Protein AF-A0A1Q6JWD9-F1 (afdb_monomer_lite)

Structure (mmCIF, N/CA/C/O backbone):
data_AF-A0A1Q6JWD9-F1
#
_entry.id   AF-A0A1Q6JWD9-F1
#
loop_
_atom_site.group_PDB
_atom_site.id
_atom_site.type_symbol
_atom_site.label_atom_id
_atom_site.label_alt_id
_atom_site.label_comp_id
_atom_site.label_asym_id
_atom_site.label_entity_id
_atom_site.label_seq_id
_atom_site.pdbx_PDB_ins_code
_atom_site.Cartn_x
_atom_site.Cartn_y
_atom_site.Cartn_z
_atom_site.occupancy
_atom_site.B_iso_or_equiv
_atom_site.auth_seq_id
_atom_site.auth_comp_id
_atom_site.auth_asym_id
_atom_site.auth_atom_id
_atom_site.pdbx_PDB_model_num
ATOM 1 N N . MET A 1 1 ? -9.282 -10.241 34.237 1.00 56.44 1 MET A N 1
ATOM 2 C CA . MET A 1 1 ? -9.839 -10.318 32.858 1.00 56.44 1 MET A CA 1
ATOM 3 C C . MET A 1 1 ? -11.362 -10.369 32.867 1.00 56.44 1 MET A C 1
ATOM 5 O O . MET A 1 1 ? -11.950 -9.403 32.408 1.00 56.44 1 MET A O 1
ATOM 9 N N . TYR A 1 2 ? -12.010 -11.416 33.407 1.00 66.12 2 TYR A N 1
ATOM 10 C CA . TYR A 1 2 ? -13.484 -11.464 33.446 1.00 66.12 2 TYR A CA 1
ATOM 11 C C . TYR A 1 2 ? -14.085 -10.280 34.219 1.00 66.12 2 TYR A C 1
ATOM 13 O O . TYR A 1 2 ? -14.827 -9.497 33.640 1.00 66.12 2 TYR A O 1
ATOM 21 N N . ARG A 1 3 ? -13.692 -10.087 35.486 1.00 72.94 3 ARG A N 1
ATOM 22 C CA . ARG A 1 3 ? -14.180 -8.984 36.333 1.00 72.94 3 ARG A CA 1
ATOM 23 C C . ARG A 1 3 ? -13.951 -7.601 35.716 1.00 72.94 3 ARG A C 1
ATOM 25 O O . ARG A 1 3 ? -14.858 -6.783 35.702 1.00 72.94 3 ARG A O 1
ATOM 32 N N . ASP A 1 4 ? -12.751 -7.358 35.196 1.00 67.69 4 ASP A N 1
ATOM 33 C CA . ASP A 1 4 ? -12.317 -6.002 34.825 1.00 67.69 4 ASP A CA 1
ATOM 34 C C . ASP A 1 4 ? -12.768 -5.567 33.423 1.00 67.69 4 ASP A C 1
ATOM 36 O O . ASP A 1 4 ? -12.857 -4.371 33.163 1.00 67.69 4 ASP A O 1
ATOM 40 N N . TYR A 1 5 ? -13.043 -6.516 32.518 1.00 70.12 5 TYR A N 1
ATOM 41 C CA . TYR A 1 5 ? -13.318 -6.210 31.105 1.00 70.12 5 TYR A CA 1
ATOM 42 C C . TYR A 1 5 ? -14.590 -6.859 30.550 1.00 70.12 5 TYR A C 1
ATOM 44 O O . TYR A 1 5 ? -15.165 -6.333 29.602 1.00 70.12 5 TYR A O 1
ATOM 52 N N . VAL A 1 6 ? -15.035 -7.993 31.103 1.00 83.31 6 VAL A N 1
ATOM 53 C CA . VAL A 1 6 ? -16.164 -8.769 30.552 1.00 83.31 6 VAL A CA 1
ATOM 54 C C . VAL A 1 6 ? -17.424 -8.617 31.398 1.00 83.31 6 VAL A C 1
ATOM 56 O O . VAL A 1 6 ? -18.511 -8.501 30.842 1.00 83.31 6 VAL A O 1
ATOM 59 N N . SER A 1 7 ? -17.295 -8.567 32.726 1.00 87.50 7 SER A N 1
ATOM 60 C CA . SER A 1 7 ? -18.433 -8.508 33.649 1.00 87.50 7 SER A CA 1
ATOM 61 C C . SER A 1 7 ? -19.350 -7.335 33.322 1.00 87.50 7 SER A C 1
ATOM 63 O O . SER A 1 7 ? -20.530 -7.553 33.085 1.00 87.50 7 SER A O 1
ATOM 65 N N . ASN A 1 8 ? -18.820 -6.120 33.168 1.00 87.38 8 ASN A N 1
ATOM 66 C CA . ASN A 1 8 ? -19.654 -4.968 32.819 1.00 87.38 8 ASN A CA 1
ATOM 67 C C . ASN A 1 8 ? -20.392 -5.120 31.475 1.00 87.38 8 ASN A C 1
ATOM 69 O O . ASN A 1 8 ? -21.474 -4.559 31.314 1.00 87.38 8 ASN A O 1
ATOM 73 N N . ILE A 1 9 ? -19.840 -5.865 30.509 1.00 89.19 9 ILE A N 1
ATOM 74 C CA . ILE A 1 9 ? -20.516 -6.140 29.230 1.00 89.19 9 ILE A CA 1
ATOM 75 C C . ILE A 1 9 ? -21.736 -7.036 29.474 1.00 89.19 9 ILE A C 1
ATOM 77 O O . ILE A 1 9 ? -22.821 -6.736 28.976 1.00 89.19 9 ILE A O 1
ATOM 81 N N . VAL A 1 10 ? -21.570 -8.092 30.277 1.00 89.81 10 VAL A N 1
ATOM 82 C CA . VAL A 1 10 ? -22.663 -8.989 30.689 1.00 89.81 10 VAL A CA 1
ATOM 83 C C . VAL A 1 10 ? -23.729 -8.208 31.458 1.00 89.81 10 VAL A C 1
ATOM 85 O O . VAL A 1 10 ? -24.905 -8.252 31.095 1.00 89.81 10 VAL A O 1
ATOM 88 N N . GLU A 1 11 ? -23.317 -7.407 32.442 1.00 90.81 11 GLU A N 1
ATOM 89 C CA . GLU A 1 11 ? -24.242 -6.612 33.250 1.00 90.81 11 GLU A CA 1
ATOM 90 C C . GLU A 1 11 ? -24.971 -5.529 32.435 1.00 90.81 11 GLU A C 1
ATOM 92 O O . GLU A 1 11 ? -26.149 -5.259 32.667 1.00 90.81 11 GLU A O 1
ATOM 97 N N . THR A 1 12 ? -24.316 -4.938 31.427 1.00 89.50 12 THR A N 1
ATOM 98 C CA . THR A 1 12 ? -24.984 -4.030 30.476 1.00 89.50 12 THR A CA 1
ATOM 99 C C . THR A 1 12 ? -26.084 -4.766 29.709 1.00 89.50 12 THR A C 1
ATOM 101 O O . THR A 1 12 ? -27.158 -4.209 29.487 1.00 89.50 12 THR A O 1
ATOM 104 N N . GLY A 1 13 ? -25.850 -6.027 29.328 1.00 90.12 13 GLY A N 1
ATOM 105 C CA . GLY A 1 13 ? -26.860 -6.883 28.701 1.00 90.12 13 GLY A CA 1
ATOM 106 C C . GLY A 1 13 ? -28.084 -7.095 29.593 1.00 90.12 13 GLY A C 1
ATOM 107 O O . GLY A 1 13 ? -29.215 -6.941 29.133 1.00 90.12 13 GLY A O 1
ATOM 108 N N . PHE A 1 14 ? -27.867 -7.356 30.881 1.00 92.69 14 PHE A N 1
ATOM 109 C CA . PHE A 1 14 ? -28.951 -7.479 31.853 1.00 92.69 14 PHE A CA 1
ATOM 110 C C . PHE A 1 14 ? -29.729 -6.164 32.036 1.00 92.69 14 PHE A C 1
ATOM 112 O O . PHE A 1 14 ? -30.956 -6.151 31.925 1.00 92.69 14 PHE A O 1
ATOM 119 N N . ILE A 1 15 ? -29.030 -5.035 32.213 1.00 92.12 15 ILE A N 1
ATOM 120 C CA . ILE A 1 15 ? -29.648 -3.699 32.281 1.00 92.12 15 ILE A CA 1
ATOM 121 C C . ILE A 1 15 ? -30.489 -3.418 31.027 1.00 92.12 15 ILE A C 1
ATOM 123 O O . ILE A 1 15 ? -31.605 -2.910 31.138 1.00 92.12 15 ILE A O 1
ATOM 127 N N . ASN A 1 16 ? -30.003 -3.790 29.840 1.00 90.56 16 ASN A N 1
ATOM 128 C CA . ASN A 1 16 ? -30.754 -3.647 28.592 1.00 90.56 16 ASN A CA 1
ATOM 129 C C . ASN A 1 16 ? -32.058 -4.449 28.595 1.00 90.56 16 ASN A C 1
ATOM 131 O O . ASN A 1 16 ? -33.067 -3.948 28.098 1.00 90.56 16 ASN A O 1
ATOM 135 N N . GLY A 1 17 ? -32.065 -5.652 29.169 1.00 93.06 17 GLY A N 1
ATOM 136 C CA . GLY A 1 17 ? -33.294 -6.431 29.310 1.00 93.06 17 GLY A CA 1
ATOM 137 C C . GLY A 1 17 ? -34.288 -5.790 30.284 1.00 93.06 17 GLY A C 1
ATOM 138 O O . GLY A 1 17 ? -35.480 -5.731 29.984 1.00 93.06 17 GLY A O 1
ATOM 139 N N . ILE A 1 18 ? -33.818 -5.167 31.378 1.00 93.94 18 ILE A N 1
ATOM 140 C CA . ILE A 1 18 ? -34.684 -4.348 32.255 1.00 93.94 18 ILE A CA 1
ATOM 141 C C . ILE A 1 18 ? -35.320 -3.205 31.454 1.00 93.94 18 ILE A C 1
ATOM 143 O O . ILE A 1 18 ? -36.524 -2.968 31.556 1.00 93.94 18 ILE A O 1
ATOM 147 N N . MET A 1 19 ? -34.539 -2.517 30.616 1.00 92.44 19 MET A N 1
ATOM 148 C CA . MET A 1 19 ? -35.034 -1.423 29.769 1.00 92.44 19 MET A CA 1
ATOM 149 C C . MET A 1 19 ? -36.070 -1.865 28.727 1.00 92.44 19 MET A C 1
ATOM 151 O O . MET A 1 19 ? -36.841 -1.031 28.252 1.00 92.44 19 MET A O 1
ATOM 155 N N . LYS A 1 20 ? -36.094 -3.153 28.375 1.00 93.19 20 LYS A N 1
ATOM 156 C CA . LYS A 1 20 ? -37.021 -3.762 27.412 1.00 93.19 20 LYS A CA 1
ATOM 157 C C . LYS A 1 20 ? -38.196 -4.494 28.069 1.00 93.19 20 LYS A C 1
ATOM 159 O O . LYS A 1 20 ? -38.983 -5.109 27.357 1.00 93.19 20 LYS A O 1
ATOM 164 N N . ASN A 1 21 ? -38.338 -4.401 29.394 1.00 93.00 21 ASN A N 1
ATOM 165 C CA . ASN A 1 21 ? -39.334 -5.144 30.176 1.00 93.00 21 ASN A CA 1
ATOM 166 C C . ASN A 1 21 ? -39.217 -6.674 30.018 1.00 93.00 21 ASN A C 1
ATOM 168 O O . ASN A 1 21 ? -40.219 -7.382 30.065 1.00 93.00 21 ASN A O 1
ATOM 172 N N . GLU A 1 22 ? -38.002 -7.195 29.825 1.00 96.12 22 GLU A N 1
ATOM 173 C CA . GLU A 1 22 ? -37.754 -8.642 29.701 1.00 96.12 22 GLU A CA 1
ATOM 174 C C . GLU A 1 22 ? -37.797 -9.369 31.057 1.00 96.12 22 GLU A C 1
ATOM 176 O O . GLU A 1 22 ? -37.883 -10.595 31.095 1.00 96.12 22 GLU A O 1
ATOM 181 N N . TYR A 1 23 ? -37.758 -8.624 32.168 1.00 95.38 23 TYR A N 1
ATOM 182 C CA . TYR A 1 23 ? -37.691 -9.164 33.524 1.00 95.38 23 TYR A CA 1
ATOM 183 C C . TYR A 1 23 ? -38.770 -8.576 34.434 1.00 95.38 23 TYR A C 1
ATOM 185 O O . TYR A 1 23 ? -39.055 -7.380 34.388 1.00 95.38 23 TYR A O 1
ATOM 193 N N . SER A 1 24 ? -39.313 -9.416 35.313 1.00 94.62 24 SER A N 1
ATOM 194 C CA . SER A 1 24 ? -40.106 -9.017 36.483 1.00 94.62 24 SER A CA 1
ATOM 195 C C . SER A 1 24 ? -39.221 -8.503 37.627 1.00 94.62 24 SER A C 1
ATOM 197 O O . SER A 1 24 ? -38.009 -8.723 37.639 1.00 94.62 24 SER A O 1
ATOM 199 N N . ILE A 1 25 ? -39.819 -7.841 38.624 1.00 93.56 25 ILE A N 1
ATOM 200 C CA . ILE A 1 25 ? -39.098 -7.351 39.813 1.00 93.56 25 ILE A CA 1
ATOM 201 C C . ILE A 1 25 ? -38.441 -8.510 40.572 1.00 93.56 25 ILE A C 1
ATOM 203 O O . ILE A 1 25 ? -37.308 -8.379 41.037 1.00 93.56 25 ILE A O 1
ATOM 207 N N . GLU A 1 26 ? -39.122 -9.651 40.663 1.00 93.44 26 GLU A N 1
ATOM 208 C CA . GLU A 1 26 ? -38.625 -10.863 41.307 1.00 93.44 26 GLU A CA 1
ATOM 209 C C . GLU A 1 26 ? -37.390 -11.405 40.581 1.00 93.44 26 GLU A C 1
ATOM 211 O O . GLU A 1 26 ? -36.368 -11.647 41.221 1.00 93.44 26 GLU A O 1
ATOM 216 N N . GLN A 1 27 ? -37.442 -11.496 39.247 1.00 95.56 27 GLN A N 1
ATOM 217 C CA . GLN A 1 27 ? -36.299 -11.920 38.430 1.00 95.56 27 GLN A CA 1
ATOM 218 C C . GLN A 1 27 ? -35.124 -10.942 38.537 1.00 95.56 27 GLN A C 1
ATOM 220 O O . GLN A 1 27 ? -33.970 -11.364 38.575 1.00 95.56 27 GLN A O 1
ATOM 225 N N . ILE A 1 28 ? -35.400 -9.634 38.617 1.00 94.94 28 ILE A N 1
ATOM 226 C CA . ILE A 1 28 ? -34.349 -8.629 38.805 1.00 94.94 28 ILE A CA 1
ATOM 227 C C . ILE A 1 28 ? -33.669 -8.809 40.161 1.00 94.94 28 ILE A C 1
ATOM 229 O O . ILE A 1 28 ? -32.443 -8.739 40.253 1.00 94.94 28 ILE A O 1
ATOM 233 N N . LYS A 1 29 ? -34.458 -9.042 41.214 1.00 94.38 29 LYS A N 1
ATOM 234 C CA . LYS A 1 29 ? -33.947 -9.264 42.565 1.00 94.38 29 LYS A CA 1
ATOM 235 C C . LYS A 1 29 ? -33.063 -10.511 42.628 1.00 94.38 29 LYS A C 1
ATOM 237 O O . LYS A 1 29 ? -31.938 -10.416 43.107 1.00 94.38 29 LYS A O 1
ATOM 242 N N . GLU A 1 30 ? -33.551 -11.632 42.101 1.00 94.25 30 GLU A N 1
ATOM 243 C CA . GLU A 1 30 ? -32.814 -12.900 42.058 1.00 94.25 30 GLU A CA 1
ATOM 244 C C . GLU A 1 30 ? -31.492 -12.754 41.294 1.00 94.25 30 GLU A C 1
ATOM 246 O O . GLU A 1 30 ? -30.437 -13.165 41.776 1.00 94.25 30 GLU A O 1
ATOM 251 N N . TYR A 1 31 ? -31.519 -12.094 40.131 1.00 94.69 31 TYR A N 1
ATOM 252 C CA . TYR A 1 31 ? -30.305 -11.842 39.362 1.00 94.69 31 TYR A CA 1
ATOM 253 C C . TYR A 1 31 ? -29.298 -10.993 40.151 1.00 94.69 31 TYR A C 1
ATOM 255 O O . TYR A 1 31 ? -28.116 -11.326 40.185 1.00 94.69 31 TYR A O 1
ATOM 263 N N . ILE A 1 32 ? -29.743 -9.915 40.811 1.00 93.25 32 ILE A N 1
ATOM 264 C CA . ILE A 1 32 ? -28.866 -9.044 41.611 1.00 93.25 32 ILE A CA 1
ATOM 265 C C . ILE A 1 32 ? -28.224 -9.803 42.781 1.00 93.25 32 ILE A C 1
ATOM 267 O O . ILE A 1 32 ? -27.042 -9.588 43.057 1.00 93.25 32 ILE A O 1
ATOM 271 N N . GLU A 1 33 ? -28.973 -10.664 43.473 1.00 90.88 33 GLU A N 1
ATOM 272 C CA . GLU A 1 33 ? -28.445 -11.488 44.569 1.00 90.88 33 GLU A CA 1
ATOM 273 C C . GLU A 1 33 ? -27.341 -12.427 44.056 1.00 90.88 33 GLU A C 1
ATOM 275 O O . GLU A 1 33 ? -26.215 -12.376 44.554 1.00 90.88 33 GLU A O 1
ATOM 280 N N . ASN A 1 34 ? -27.604 -13.155 42.966 1.00 90.12 34 ASN A N 1
ATOM 281 C CA . ASN A 1 34 ? -26.624 -14.040 42.325 1.00 90.12 34 ASN A CA 1
ATOM 282 C C . ASN A 1 34 ? -25.399 -13.277 41.776 1.00 90.12 34 ASN A C 1
ATOM 284 O O . ASN A 1 34 ? -24.258 -13.743 41.852 1.00 90.12 34 ASN A O 1
ATOM 288 N N . ALA A 1 35 ? -25.608 -12.079 41.227 1.00 87.19 35 ALA A N 1
ATOM 289 C CA . ALA A 1 35 ? -24.538 -11.258 40.669 1.00 87.19 35 ALA A CA 1
ATOM 290 C C . ALA A 1 35 ? -23.581 -10.729 41.748 1.00 87.19 35 ALA A C 1
ATOM 292 O O . ALA A 1 35 ? -22.401 -10.544 41.466 1.00 87.19 35 ALA A O 1
ATOM 293 N N . LYS A 1 36 ? -24.045 -10.517 42.987 1.00 81.38 36 LYS A N 1
ATOM 294 C CA . LYS A 1 36 ? -23.181 -10.114 44.113 1.00 81.38 36 LYS A CA 1
ATOM 295 C C . LYS A 1 36 ? -22.320 -11.252 44.651 1.00 81.38 36 LYS A C 1
ATOM 297 O O . LYS A 1 36 ? -21.246 -10.992 45.187 1.00 81.38 36 LYS A O 1
ATOM 302 N N . GLU A 1 37 ? -22.784 -12.491 44.526 1.00 81.88 37 GLU A N 1
ATOM 303 C CA . GLU A 1 37 ? -21.953 -13.676 44.781 1.00 81.88 37 GLU A CA 1
ATOM 304 C C . GLU A 1 37 ? -20.920 -13.885 43.662 1.00 81.88 37 GLU A C 1
ATOM 306 O O . GLU A 1 37 ? -19.874 -14.509 43.855 1.00 81.88 37 GLU A O 1
ATOM 311 N N . SER A 1 38 ? -21.197 -13.308 42.493 1.00 73.19 38 SER A N 1
ATOM 312 C CA . SER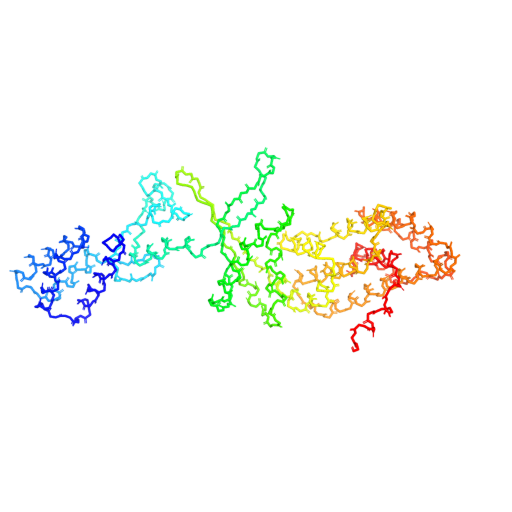 A 1 38 ? -20.315 -13.279 41.335 1.00 73.19 38 SER A CA 1
ATOM 313 C C . SER A 1 38 ? -19.311 -12.119 41.407 1.00 73.19 38 SER A C 1
ATOM 315 O O . SER A 1 38 ? -19.473 -11.133 42.120 1.00 73.19 38 SER A O 1
ATOM 317 N N . ASN A 1 39 ? -18.224 -12.219 40.640 1.00 80.19 39 ASN A N 1
ATOM 318 C CA . ASN A 1 39 ? -17.116 -11.260 40.682 1.00 80.19 39 ASN A CA 1
ATOM 319 C C . ASN A 1 39 ? -17.411 -10.019 39.801 1.00 80.19 39 ASN A C 1
ATOM 321 O O . ASN A 1 39 ? -16.799 -9.855 38.743 1.00 80.19 39 ASN A O 1
ATOM 325 N N . ILE A 1 40 ? -18.371 -9.178 40.212 1.00 88.25 40 ILE A N 1
ATOM 326 C CA . ILE A 1 40 ? -18.750 -7.924 39.529 1.00 88.25 40 ILE A CA 1
ATOM 327 C C . ILE A 1 40 ? -17.837 -6.740 39.909 1.00 88.25 40 ILE A C 1
ATOM 329 O O . ILE A 1 40 ? -16.992 -6.817 40.812 1.00 88.25 40 ILE A O 1
ATOM 333 N N . THR A 1 41 ? -17.943 -5.631 39.173 1.00 87.19 41 THR A N 1
ATOM 334 C CA . THR A 1 41 ? -17.175 -4.409 39.458 1.00 87.19 41 THR A CA 1
ATOM 335 C C . THR A 1 41 ? -17.791 -3.600 40.601 1.00 87.19 41 THR A C 1
ATOM 337 O O . THR A 1 41 ? -18.999 -3.628 40.830 1.00 87.19 41 THR A O 1
ATOM 340 N N . GLN A 1 42 ? -16.970 -2.801 41.292 1.00 87.38 42 GLN A N 1
ATOM 341 C CA . GLN A 1 42 ? -17.437 -1.922 42.379 1.00 87.38 42 GLN A CA 1
ATOM 342 C C . GLN A 1 42 ? -18.489 -0.898 41.921 1.00 87.38 42 GLN A C 1
ATOM 344 O O . GLN A 1 42 ? -19.300 -0.426 42.717 1.00 87.38 42 GLN A O 1
ATOM 349 N N . GLU A 1 43 ? -18.454 -0.498 40.649 1.00 87.31 43 GLU A N 1
ATOM 350 C CA . GLU A 1 43 ? -19.460 0.393 40.073 1.00 87.31 43 GLU A CA 1
ATOM 351 C C . GLU A 1 43 ? -20.811 -0.322 39.951 1.00 87.31 43 GLU A C 1
ATOM 353 O O . GLU A 1 43 ? -21.829 0.210 40.402 1.00 87.31 43 GLU A O 1
ATOM 358 N N . MET A 1 44 ? -20.808 -1.562 39.455 1.00 89.81 44 MET A N 1
ATOM 359 C CA . MET A 1 44 ? -22.006 -2.398 39.372 1.00 89.81 44 MET A CA 1
ATOM 360 C C . MET A 1 44 ? -22.583 -2.741 40.742 1.00 89.81 44 MET A C 1
ATOM 362 O O . MET A 1 44 ? -23.791 -2.613 40.939 1.00 89.81 44 MET A O 1
ATOM 366 N N . GLU A 1 45 ? -21.740 -3.068 41.726 1.00 90.81 45 GLU A N 1
ATOM 367 C CA . GLU A 1 45 ? -22.178 -3.304 43.109 1.00 90.81 45 GLU A CA 1
ATOM 368 C C . GLU A 1 45 ? -22.966 -2.112 43.668 1.00 90.81 45 GLU A C 1
ATOM 370 O O . GLU A 1 45 ? -23.997 -2.290 44.325 1.00 90.81 45 GLU A O 1
ATOM 375 N N . LYS A 1 46 ? -22.517 -0.881 43.385 1.00 91.75 46 LYS A N 1
ATOM 376 C CA . LYS A 1 46 ? -23.204 0.348 43.812 1.00 91.75 46 LYS A CA 1
ATOM 377 C C . LYS A 1 46 ? -24.542 0.525 43.103 1.00 91.75 46 LYS A C 1
ATOM 379 O O . LYS A 1 46 ? -25.520 0.892 43.756 1.00 91.75 46 LYS A O 1
ATOM 384 N N . ILE A 1 47 ? -24.597 0.268 41.795 1.00 93.06 47 ILE A N 1
ATOM 385 C CA . ILE A 1 47 ? -25.835 0.351 41.009 1.00 93.06 47 ILE A CA 1
ATOM 386 C C . ILE A 1 47 ? -26.858 -0.657 41.544 1.00 93.06 47 ILE A C 1
ATOM 388 O O . ILE A 1 47 ? -27.979 -0.269 41.872 1.00 93.06 47 ILE A O 1
ATOM 392 N N . TYR A 1 48 ? -26.461 -1.917 41.710 1.00 94.31 48 TYR A N 1
ATOM 393 C CA . TYR A 1 48 ? -27.327 -2.991 42.195 1.00 94.31 48 TYR A CA 1
ATOM 394 C C . TYR A 1 48 ? -27.779 -2.788 43.636 1.00 94.31 48 TYR A C 1
ATOM 396 O O . TYR A 1 48 ? -28.970 -2.899 43.921 1.00 94.31 48 TYR A O 1
ATOM 404 N N . SER A 1 49 ? -26.877 -2.378 44.529 1.00 93.50 49 SER A N 1
ATOM 405 C CA . SER A 1 49 ? -27.244 -2.031 45.908 1.00 93.50 49 SER A CA 1
ATOM 406 C C . SER A 1 49 ? -28.273 -0.902 45.965 1.00 93.50 49 SER A C 1
ATOM 408 O O . SER A 1 49 ? -29.126 -0.882 46.851 1.00 93.50 49 SER A O 1
ATOM 410 N N . LYS A 1 50 ? -28.208 0.048 45.026 1.00 94.69 50 LYS A N 1
ATOM 411 C CA . LYS A 1 50 ? -29.168 1.147 44.941 1.00 94.69 50 LYS A CA 1
ATOM 412 C C . LYS A 1 50 ? -30.522 0.690 44.404 1.00 94.69 50 LYS A C 1
ATOM 414 O O . LYS A 1 50 ? -31.536 1.065 44.983 1.00 94.69 50 LYS A O 1
ATOM 419 N N . ILE A 1 51 ? -30.547 -0.132 43.352 1.00 94.88 51 ILE A N 1
ATOM 420 C CA . ILE A 1 51 ? -31.786 -0.730 42.820 1.00 94.88 51 ILE A CA 1
ATOM 421 C C . ILE A 1 51 ? -32.500 -1.525 43.920 1.00 94.88 51 ILE A C 1
ATOM 423 O O . ILE A 1 51 ? -33.680 -1.306 44.187 1.00 94.88 51 ILE A O 1
ATOM 427 N N . GLU A 1 52 ? -31.766 -2.385 44.617 1.00 93.81 52 GLU A N 1
ATOM 428 C CA . GLU A 1 52 ? -32.304 -3.227 45.681 1.00 93.81 52 GLU A CA 1
ATOM 429 C C . GLU A 1 52 ? -32.853 -2.405 46.859 1.00 93.81 52 GLU A C 1
ATOM 431 O O . GLU A 1 52 ? -33.994 -2.611 47.266 1.00 93.81 52 GLU A O 1
ATOM 436 N N . LYS A 1 53 ? -32.087 -1.444 47.395 1.00 94.06 53 LYS A N 1
ATOM 437 C CA . LYS A 1 53 ? -32.489 -0.688 48.596 1.00 94.06 53 LYS A CA 1
ATOM 438 C C . LYS A 1 53 ? -33.535 0.391 48.327 1.00 94.06 53 LYS A C 1
ATOM 440 O O . LYS A 1 53 ? -34.474 0.544 49.108 1.00 94.06 53 LYS A O 1
ATOM 445 N N . ASP A 1 54 ? -33.366 1.167 47.259 1.00 94.88 54 ASP A N 1
ATOM 446 C CA . ASP A 1 54 ? -34.164 2.380 47.038 1.00 94.88 54 ASP A CA 1
ATOM 447 C C . ASP A 1 54 ? -35.400 2.140 46.163 1.00 94.88 54 ASP A C 1
ATOM 449 O O . ASP A 1 54 ? -36.332 2.951 46.197 1.00 94.88 54 ASP A O 1
ATOM 453 N N . TYR A 1 55 ? -35.424 1.039 45.405 1.00 94.44 55 TYR A N 1
ATOM 454 C CA . TYR A 1 55 ? -36.513 0.719 44.483 1.00 94.44 55 TYR A CA 1
ATOM 455 C C . TYR A 1 55 ? -37.222 -0.568 44.906 1.00 94.44 55 TYR A C 1
ATOM 457 O O . TYR A 1 55 ? -38.373 -0.495 45.333 1.00 94.44 55 TYR A O 1
ATOM 465 N N . ILE A 1 56 ? -36.538 -1.717 44.897 1.00 92.50 56 ILE A N 1
ATOM 466 C CA . ILE A 1 56 ? -37.160 -3.015 45.224 1.00 92.50 56 ILE A CA 1
ATOM 467 C C . ILE A 1 56 ? -37.629 -3.046 46.686 1.00 92.50 56 ILE A C 1
ATOM 469 O O . ILE A 1 56 ? -38.801 -3.295 46.959 1.00 92.50 56 ILE A O 1
ATOM 473 N N . GLY A 1 57 ? -36.757 -2.697 47.636 1.00 89.50 57 GLY A N 1
ATOM 474 C CA . GLY A 1 57 ? -37.073 -2.661 49.069 1.00 89.50 57 GLY A CA 1
ATOM 475 C C . GLY A 1 57 ? -38.154 -1.644 49.449 1.00 89.50 57 GLY A C 1
ATOM 476 O O . GLY A 1 57 ? -38.722 -1.726 50.534 1.00 89.50 57 GLY A O 1
ATOM 477 N N . ARG A 1 58 ? -38.474 -0.704 48.550 1.00 93.81 58 ARG A N 1
ATOM 478 C CA . ARG A 1 58 ? -39.558 0.277 48.706 1.00 93.81 58 ARG A CA 1
ATOM 479 C C . ARG A 1 58 ? -40.774 -0.022 47.826 1.00 93.81 58 ARG A C 1
ATOM 481 O O . ARG A 1 58 ? -41.630 0.847 47.690 1.00 93.81 58 ARG A O 1
ATOM 488 N N . SER A 1 59 ? -40.851 -1.223 47.242 1.00 92.00 59 SER A N 1
ATOM 489 C CA . SER A 1 59 ? -41.960 -1.668 46.381 1.00 92.00 59 SER A CA 1
ATOM 490 C C . SER A 1 59 ? -42.240 -0.726 45.201 1.00 92.00 59 SER A C 1
ATOM 492 O O . SER A 1 59 ? -43.393 -0.469 44.859 1.00 92.00 59 SER A O 1
ATOM 494 N N . LYS A 1 60 ? -41.184 -0.164 44.600 1.00 93.31 60 LYS A N 1
ATOM 495 C CA . LYS A 1 60 ? -41.292 0.667 43.394 1.00 93.31 60 LYS A CA 1
ATOM 496 C C . LYS A 1 60 ? -41.485 -0.170 42.133 1.00 93.31 60 LYS A C 1
ATOM 498 O O . LYS A 1 60 ? -41.177 -1.357 42.113 1.00 93.31 60 LYS A O 1
ATOM 503 N N . THR A 1 61 ? -41.969 0.482 41.082 1.00 94.00 61 THR A N 1
ATOM 504 C CA . THR A 1 61 ? -42.269 -0.149 39.791 1.00 94.00 61 THR A CA 1
ATOM 505 C C . THR A 1 61 ? -41.016 -0.359 38.934 1.00 94.00 61 THR A C 1
ATOM 507 O O . THR A 1 61 ? -39.959 0.226 39.195 1.00 94.00 61 THR A O 1
ATOM 510 N N . ILE A 1 62 ? -41.127 -1.176 37.882 1.00 93.38 62 ILE A N 1
ATOM 511 C CA . ILE A 1 62 ? -40.047 -1.351 36.895 1.00 93.38 62 ILE A CA 1
ATOM 512 C C . ILE A 1 62 ? -39.776 -0.023 36.179 1.00 93.38 62 ILE A C 1
ATOM 514 O O . ILE A 1 62 ? -38.619 0.327 35.948 1.00 93.38 62 ILE A O 1
ATOM 518 N N . GLU A 1 63 ? -40.815 0.765 35.908 1.00 94.81 63 GLU A N 1
ATOM 519 C CA . GLU A 1 63 ? -40.713 2.085 35.289 1.00 94.81 63 GLU A CA 1
ATOM 520 C C . GLU A 1 63 ? -39.869 3.053 36.137 1.00 94.81 63 GLU A C 1
ATOM 522 O O . GLU A 1 63 ? -39.079 3.832 35.595 1.00 94.81 63 GLU A O 1
ATOM 527 N N . ASP A 1 64 ? -39.964 2.976 37.470 1.00 95.06 64 ASP A N 1
ATOM 528 C CA . ASP A 1 64 ? -39.114 3.761 38.374 1.00 95.06 64 ASP A CA 1
ATOM 529 C C . ASP A 1 64 ? -37.632 3.368 38.255 1.00 95.06 64 ASP A C 1
ATOM 531 O O . ASP A 1 64 ? -36.753 4.239 38.252 1.00 95.06 64 ASP A O 1
ATOM 535 N N . ILE A 1 65 ? -37.345 2.065 38.137 1.00 94.62 65 ILE A N 1
ATOM 536 C CA . ILE A 1 65 ? -35.984 1.539 37.940 1.00 94.62 65 ILE A CA 1
ATOM 537 C C . ILE A 1 65 ? -35.450 1.985 36.575 1.00 94.62 65 ILE A C 1
ATOM 539 O O . ILE A 1 65 ? -34.334 2.497 36.483 1.00 94.62 65 ILE A O 1
ATOM 543 N N . GLN A 1 66 ? -36.256 1.864 35.520 1.00 94.94 66 GLN A N 1
ATOM 544 C CA . GLN A 1 66 ? -35.905 2.311 34.172 1.00 94.94 66 GLN A CA 1
ATOM 545 C C . GLN A 1 66 ? -35.605 3.810 34.126 1.00 94.94 66 GLN A C 1
ATOM 547 O O . GLN A 1 66 ? -34.634 4.227 33.492 1.00 94.94 66 GLN A O 1
ATOM 552 N N . LYS A 1 67 ? -36.401 4.632 34.820 1.00 95.12 67 LYS A N 1
ATOM 553 C CA . LYS A 1 67 ? -36.166 6.076 34.920 1.00 95.12 67 LYS A CA 1
ATOM 554 C C . LYS A 1 67 ? -34.824 6.377 35.585 1.00 95.12 67 LYS A C 1
ATOM 556 O O . LYS A 1 67 ? -34.044 7.168 35.061 1.00 95.12 67 LYS A O 1
ATOM 561 N N . TYR A 1 68 ? -34.524 5.710 36.698 1.00 95.00 68 TYR A N 1
ATOM 562 C CA . TYR A 1 68 ? -33.228 5.826 37.366 1.00 95.00 68 TYR A CA 1
ATOM 563 C C . TYR A 1 68 ? -32.064 5.443 36.451 1.00 95.00 68 TYR A C 1
ATOM 565 O O . TYR A 1 68 ? -31.086 6.189 36.349 1.00 95.00 68 TYR A O 1
ATOM 573 N N . LEU A 1 69 ? -32.186 4.301 35.775 1.00 93.44 69 LEU A N 1
ATOM 574 C CA . LEU A 1 69 ? -31.168 3.794 34.868 1.00 93.44 69 LEU A CA 1
ATOM 575 C C . LEU A 1 69 ? -30.909 4.787 33.727 1.00 93.44 69 LEU A C 1
ATOM 577 O O . LEU A 1 69 ? -29.756 5.167 33.522 1.00 93.44 69 LEU A O 1
ATOM 581 N N . LYS A 1 70 ? -31.960 5.288 33.060 1.00 91.31 70 LYS A N 1
ATOM 582 C CA . LYS A 1 70 ? -31.849 6.292 31.984 1.00 91.31 70 LYS A CA 1
ATOM 583 C C . LYS A 1 70 ? -31.219 7.606 32.445 1.00 91.31 70 LYS A C 1
ATOM 585 O O . LYS A 1 70 ? -30.422 8.187 31.722 1.00 91.31 70 LYS A O 1
ATOM 590 N N . GLU A 1 71 ? -31.593 8.107 33.621 1.00 90.88 71 GLU A N 1
ATOM 591 C CA . GLU A 1 71 ? -31.158 9.436 34.066 1.00 90.88 71 GLU A CA 1
ATOM 592 C C . GLU A 1 71 ? -29.757 9.450 34.690 1.00 90.88 71 GLU A C 1
ATOM 594 O O . GLU A 1 71 ? -29.101 10.496 34.698 1.00 90.88 71 GLU A O 1
ATOM 599 N N . LYS A 1 72 ? -29.323 8.338 35.299 1.00 90.19 72 LYS A N 1
ATOM 600 C CA . LYS A 1 72 ? -28.141 8.326 36.180 1.00 90.19 72 LYS A CA 1
ATOM 601 C C . LYS A 1 72 ? -27.067 7.319 35.804 1.00 90.19 72 LYS A C 1
ATOM 603 O O . LYS A 1 72 ? -25.916 7.553 36.168 1.00 90.19 72 LYS A O 1
ATOM 608 N N . VAL A 1 73 ? -27.420 6.229 35.134 1.00 89.19 73 VAL A N 1
ATOM 609 C CA . VAL A 1 73 ? -26.510 5.094 34.923 1.00 89.19 73 VAL A CA 1
ATOM 610 C C . VAL A 1 73 ? -26.093 5.005 33.463 1.00 89.19 73 VAL A C 1
ATOM 612 O O . VAL A 1 73 ? -24.907 5.020 33.142 1.00 89.19 73 VAL A O 1
ATOM 615 N N . ILE A 1 74 ? -27.082 4.954 32.584 1.00 89.12 74 ILE A N 1
ATOM 616 C CA . ILE A 1 74 ? -26.911 4.680 31.170 1.00 89.12 74 ILE A CA 1
ATOM 617 C C . ILE A 1 74 ? -26.529 5.961 30.431 1.00 89.12 74 ILE A C 1
ATOM 619 O O . ILE A 1 74 ? -27.095 7.030 30.672 1.00 89.12 74 ILE A O 1
ATOM 623 N N . LYS A 1 75 ? -25.572 5.849 29.510 1.00 88.56 75 LYS A N 1
ATOM 624 C CA . LYS A 1 75 ? -25.174 6.928 28.603 1.00 88.56 75 LYS A CA 1
ATOM 625 C C . LYS A 1 75 ? -24.955 6.382 27.199 1.00 88.56 75 LYS A C 1
ATOM 627 O O . LYS A 1 75 ? -24.632 5.210 27.017 1.00 88.56 75 LYS A O 1
ATOM 632 N N . SER A 1 76 ? -25.069 7.273 26.218 1.00 90.50 76 SER A N 1
ATOM 633 C CA . SER A 1 76 ? -24.680 6.963 24.847 1.00 90.50 76 SER A CA 1
ATOM 634 C C . SER A 1 76 ? -23.158 6.844 24.729 1.00 90.50 76 SER A C 1
ATOM 636 O O . SER A 1 76 ? -22.410 7.660 25.279 1.00 90.50 76 SER A O 1
ATOM 638 N N . CYS A 1 77 ? -22.704 5.809 24.025 1.00 91.00 77 CYS A N 1
ATOM 639 C CA . CYS A 1 77 ? -21.302 5.596 23.690 1.00 91.00 77 CYS A CA 1
ATOM 640 C C . CYS A 1 77 ? -20.890 6.473 22.501 1.00 91.00 77 CYS A C 1
ATOM 642 O O . CYS A 1 77 ? -21.449 6.354 21.419 1.00 91.00 77 CYS A O 1
ATOM 644 N N . SER A 1 78 ? -19.839 7.277 22.649 1.00 90.75 78 SER A N 1
ATOM 645 C CA . SER A 1 78 ? -19.312 8.136 21.581 1.00 90.75 78 SER A CA 1
ATOM 646 C C . SER A 1 78 ? -18.624 7.387 20.431 1.00 90.75 78 SER A C 1
ATOM 648 O O . SER A 1 78 ? -18.285 8.021 19.441 1.00 90.75 78 SER A O 1
ATOM 650 N N . MET A 1 79 ? -18.372 6.076 20.553 1.00 89.94 79 MET A N 1
ATOM 651 C CA . MET A 1 79 ? -17.715 5.277 19.502 1.00 89.94 79 MET A CA 1
ATOM 652 C C . MET A 1 79 ? -18.678 4.427 18.675 1.00 89.94 79 MET A C 1
ATOM 654 O O . MET A 1 79 ? -18.568 4.404 17.457 1.00 89.94 79 MET A O 1
ATOM 658 N N . CYS A 1 80 ? -19.571 3.679 19.327 1.00 90.94 80 CYS A N 1
ATOM 659 C CA . CYS A 1 80 ? -20.522 2.801 18.635 1.00 90.94 80 CYS A CA 1
ATOM 660 C C . CYS A 1 80 ? -21.949 3.347 18.622 1.00 90.94 80 CYS A C 1
ATOM 662 O O . CYS A 1 80 ? -22.849 2.645 18.174 1.00 90.94 80 CYS A O 1
ATOM 664 N N . GLU A 1 81 ? -22.161 4.540 19.186 1.00 88.81 81 GLU A N 1
ATOM 665 C CA . GLU A 1 81 ? -23.461 5.217 19.285 1.00 88.81 81 GLU A CA 1
ATOM 666 C C . GLU A 1 81 ? -24.543 4.417 20.022 1.00 88.81 81 GLU A C 1
ATOM 668 O O . GLU A 1 81 ? -25.703 4.817 20.056 1.00 88.81 81 GLU A O 1
ATOM 673 N N . ASN A 1 82 ? -24.176 3.315 20.685 1.00 84.38 82 ASN A N 1
ATOM 674 C CA . ASN A 1 82 ? -25.109 2.562 21.506 1.00 84.38 82 ASN A CA 1
ATOM 675 C C . ASN A 1 82 ? -25.625 3.460 22.638 1.00 84.38 82 ASN A C 1
ATOM 677 O O . ASN A 1 82 ? -24.861 3.858 23.521 1.00 84.38 82 ASN A O 1
ATOM 681 N N . GLU A 1 83 ? -26.921 3.764 22.597 1.00 77.44 83 GLU A N 1
ATOM 682 C CA . GLU A 1 83 ? -27.605 4.655 23.537 1.00 77.44 83 GLU A CA 1
ATOM 683 C C . GLU A 1 83 ? -27.732 4.054 24.936 1.00 77.44 83 GLU A C 1
ATOM 685 O O . GLU A 1 83 ? -27.906 4.789 25.909 1.00 77.44 83 GLU A O 1
ATOM 690 N N . ILE A 1 84 ? -27.631 2.723 25.037 1.00 75.62 84 ILE A N 1
ATOM 691 C CA . ILE A 1 84 ? -27.848 1.979 26.273 1.00 75.62 84 ILE A CA 1
ATOM 692 C C . ILE A 1 84 ? -26.544 1.327 26.753 1.00 75.62 84 ILE A C 1
ATOM 694 O O . ILE A 1 84 ? -26.401 0.105 26.790 1.00 75.62 84 ILE A O 1
ATOM 698 N N . GLY A 1 85 ? -25.544 2.162 27.054 1.00 77.06 85 GLY A N 1
ATOM 699 C CA . GLY A 1 85 ? -24.230 1.724 27.520 1.00 77.06 85 GLY A CA 1
ATOM 700 C C . GLY A 1 85 ? -23.932 2.110 28.968 1.00 77.06 85 GLY A C 1
ATOM 701 O O . GLY A 1 85 ? -24.141 3.254 29.377 1.00 77.06 85 GLY A O 1
ATOM 702 N N . LEU A 1 86 ? -23.340 1.180 29.723 1.00 83.62 86 LEU A N 1
ATOM 703 C CA . LEU A 1 86 ? -22.451 1.554 30.821 1.00 83.62 86 LEU A CA 1
ATOM 704 C C . LEU A 1 86 ? -21.168 2.099 30.201 1.00 83.62 86 LEU A C 1
ATOM 706 O O . LEU A 1 86 ? -20.486 1.406 29.444 1.00 83.62 86 LEU A O 1
ATOM 710 N N . THR A 1 87 ? -20.873 3.368 30.468 1.00 84.56 87 THR A N 1
ATOM 711 C CA . THR A 1 87 ? -19.742 4.058 29.844 1.00 84.56 87 THR A CA 1
ATOM 712 C C . THR A 1 87 ? -18.822 4.658 30.887 1.00 84.56 87 THR A C 1
ATOM 714 O O . THR A 1 87 ? -19.297 5.296 31.829 1.00 84.56 87 THR A O 1
ATOM 717 N N . THR A 1 88 ? -17.519 4.606 30.633 1.00 85.00 88 THR A N 1
ATOM 718 C CA . THR A 1 88 ? -16.556 5.480 31.317 1.00 85.00 88 THR A CA 1
ATOM 719 C C . THR A 1 88 ? -15.958 6.458 30.321 1.00 85.00 88 THR A C 1
ATOM 721 O O . THR A 1 88 ? -16.114 6.303 29.113 1.00 85.00 88 THR A O 1
ATOM 724 N N . ASN A 1 89 ? -15.254 7.468 30.823 1.00 85.94 89 ASN A N 1
ATOM 725 C CA . ASN A 1 89 ? -14.514 8.365 29.951 1.00 85.94 89 ASN A CA 1
ATOM 726 C C . ASN A 1 89 ? -13.383 7.614 29.233 1.00 85.94 89 ASN A C 1
ATOM 728 O O . ASN A 1 89 ? -12.694 6.821 29.876 1.00 85.94 89 ASN A O 1
ATOM 732 N N . TYR A 1 90 ? -13.200 7.869 27.940 1.00 86.00 90 TYR A N 1
ATOM 733 C CA . TYR A 1 90 ? -12.052 7.390 27.175 1.00 86.00 90 TYR A CA 1
ATOM 734 C C . TYR A 1 90 ? -10.762 8.071 27.649 1.00 86.00 90 TYR A C 1
ATOM 736 O O . TYR A 1 90 ? -10.739 9.287 27.855 1.00 86.00 90 TYR A O 1
ATOM 744 N N . SER A 1 91 ? -9.697 7.291 27.833 1.00 81.44 91 SER A N 1
ATOM 745 C CA . SER A 1 91 ? -8.374 7.780 28.231 1.00 81.44 91 SER A CA 1
ATOM 746 C C . SER A 1 91 ? -7.241 6.911 27.675 1.00 81.44 91 SER A C 1
ATOM 748 O O . SER A 1 91 ? -7.466 5.869 27.055 1.00 81.44 91 SER A O 1
ATOM 750 N N . GLU A 1 92 ? -5.997 7.337 27.917 1.00 77.06 92 GLU A N 1
ATOM 751 C CA . GLU A 1 92 ? -4.771 6.633 27.506 1.00 77.06 92 GLU A CA 1
ATOM 752 C C . GLU A 1 92 ? -4.677 5.190 28.007 1.00 77.06 92 GLU A C 1
ATOM 754 O O . GLU A 1 92 ? -4.109 4.341 27.325 1.00 77.06 92 GLU A O 1
ATOM 759 N N . GLY A 1 93 ? -5.336 4.875 29.126 1.00 77.12 93 GLY A N 1
ATOM 760 C CA . GLY A 1 93 ? -5.439 3.507 29.635 1.00 77.12 93 GLY A CA 1
ATOM 761 C C . GLY A 1 93 ? -6.293 2.570 28.771 1.00 77.12 93 GLY A C 1
ATOM 762 O O . GLY A 1 93 ? -6.255 1.360 28.979 1.00 77.12 93 GLY A O 1
ATOM 763 N N . ASN A 1 94 ? -7.076 3.091 27.818 1.00 80.00 94 ASN A N 1
ATOM 764 C CA . ASN A 1 94 ? -7.901 2.277 26.923 1.00 80.00 94 ASN A CA 1
ATOM 765 C C . ASN A 1 94 ? -7.188 1.950 25.610 1.00 80.00 94 ASN A C 1
ATOM 767 O O . ASN A 1 94 ? -7.242 0.809 25.159 1.00 80.00 94 ASN A O 1
ATOM 771 N N . PHE A 1 95 ? -6.559 2.949 24.988 1.00 83.81 95 PHE A N 1
ATOM 772 C CA . PHE A 1 95 ? -5.847 2.779 23.725 1.00 83.81 95 PHE A CA 1
ATOM 773 C C . PHE A 1 95 ? -4.853 3.918 23.503 1.00 83.81 95 PHE A C 1
ATOM 775 O O . PHE A 1 95 ? -5.174 4.933 22.888 1.00 83.81 95 PHE A O 1
ATOM 782 N N . VAL A 1 96 ? -3.629 3.722 23.998 1.00 81.81 96 VAL A N 1
ATOM 783 C CA . VAL A 1 96 ? -2.529 4.702 23.941 1.00 81.81 96 VAL A CA 1
ATOM 784 C C . VAL A 1 96 ? -2.389 5.396 22.570 1.00 81.81 96 VAL A C 1
ATOM 786 O O . VAL A 1 96 ? -2.279 6.620 22.566 1.00 81.81 96 VAL A O 1
ATOM 789 N N . PRO A 1 97 ? -2.473 4.701 21.410 1.00 81.44 97 PRO A N 1
ATOM 790 C CA . PRO A 1 97 ? -2.234 5.342 20.115 1.00 81.44 97 PRO A CA 1
ATOM 791 C C . PRO A 1 97 ? -3.188 6.488 19.739 1.00 81.44 97 PRO A C 1
ATOM 793 O O . PRO A 1 97 ? -2.782 7.390 19.010 1.00 81.44 97 PRO A O 1
ATOM 796 N N . LEU A 1 98 ? -4.448 6.460 20.194 1.00 79.50 98 LEU A N 1
ATOM 797 C CA . LEU A 1 98 ? -5.477 7.462 19.847 1.00 79.50 98 LEU A CA 1
ATOM 798 C C . LEU A 1 98 ? -6.039 8.182 21.072 1.00 79.50 98 LEU A C 1
ATOM 800 O O . LEU A 1 98 ? -7.115 8.776 20.999 1.00 79.50 98 LEU A O 1
ATOM 804 N N . ALA A 1 99 ? -5.386 8.071 22.218 1.00 79.00 99 ALA A N 1
ATOM 805 C CA . ALA A 1 99 ? -5.894 8.616 23.458 1.00 79.00 99 ALA A CA 1
ATOM 806 C C . ALA A 1 99 ? -4.991 9.728 23.979 1.00 79.00 99 ALA A C 1
ATOM 808 O O . ALA A 1 99 ? -3.803 9.802 23.677 1.00 79.00 99 ALA A O 1
ATOM 809 N N . ILE A 1 100 ? -5.581 10.604 24.783 1.00 75.81 100 ILE A N 1
ATOM 810 C CA . ILE A 1 100 ? -4.880 11.700 25.435 1.00 75.81 100 ILE A CA 1
ATOM 811 C C . ILE A 1 100 ? -5.229 11.693 26.922 1.00 75.81 100 ILE A C 1
ATOM 813 O O . ILE A 1 100 ? -6.339 11.313 27.310 1.00 75.81 100 ILE A O 1
ATOM 817 N N . SER A 1 101 ? -4.283 12.108 27.759 1.00 78.12 101 SER A N 1
ATOM 818 C CA . SER A 1 101 ? -4.481 12.197 29.203 1.00 78.12 101 SER A CA 1
ATOM 819 C C . SER A 1 101 ? -5.532 13.263 29.537 1.00 78.12 101 SER A C 1
ATOM 821 O O . SER A 1 101 ? -5.249 14.463 29.528 1.00 78.12 101 SER A O 1
ATOM 823 N N . SER A 1 102 ? -6.768 12.845 29.825 1.00 75.50 102 SER A N 1
ATOM 824 C CA . SER A 1 102 ? -7.899 13.758 30.058 1.00 75.50 102 SER A CA 1
ATOM 825 C C . SER A 1 102 ? -7.688 14.704 31.244 1.00 75.50 102 SER A C 1
ATOM 827 O O . SER A 1 102 ? -8.239 15.804 31.261 1.00 75.50 102 SER A O 1
ATOM 829 N N . ASP A 1 103 ? -6.883 14.306 32.230 1.00 77.38 103 ASP A N 1
ATOM 830 C CA . ASP A 1 103 ? -6.613 15.127 33.412 1.00 77.38 103 ASP A CA 1
ATOM 831 C C . ASP A 1 103 ? -5.481 16.133 33.186 1.00 77.38 103 ASP A C 1
ATOM 833 O O . ASP A 1 103 ? -5.573 17.267 33.655 1.00 77.38 103 ASP A O 1
ATOM 837 N N . ASN A 1 104 ? -4.467 15.761 32.400 1.00 80.62 104 ASN A N 1
ATOM 838 C CA . ASN A 1 104 ? -3.277 16.586 32.177 1.00 80.62 104 ASN A CA 1
ATOM 839 C C . ASN A 1 104 ? -3.349 17.451 30.907 1.00 80.62 104 ASN A C 1
ATOM 841 O O . ASN A 1 104 ? -2.596 18.412 30.782 1.00 80.62 104 ASN A O 1
ATOM 845 N N . ALA A 1 105 ? -4.247 17.134 29.969 1.00 80.94 105 ALA A N 1
ATOM 846 C CA . ALA A 1 105 ? -4.280 17.732 28.632 1.00 80.94 105 ALA A CA 1
ATOM 847 C C . ALA A 1 105 ? -5.634 18.377 28.279 1.00 80.94 105 ALA A C 1
ATOM 849 O O . ALA A 1 105 ? -6.043 18.398 27.118 1.00 80.94 105 ALA A O 1
ATOM 850 N N . ARG A 1 106 ? -6.358 18.925 29.266 1.00 84.06 106 ARG A N 1
ATOM 851 C CA . ARG A 1 106 ? -7.693 19.535 29.058 1.00 84.06 106 ARG A CA 1
ATOM 852 C C . ARG A 1 106 ? -7.718 20.628 27.989 1.00 84.06 106 ARG A C 1
ATOM 854 O O . ARG A 1 106 ? -8.719 20.790 27.302 1.00 84.06 106 ARG A O 1
ATOM 861 N N . ASN A 1 107 ? -6.620 21.361 27.830 1.00 85.81 107 ASN A N 1
ATOM 862 C CA . ASN A 1 107 ? -6.456 22.423 26.837 1.00 85.81 107 ASN A CA 1
ATOM 863 C C . ASN A 1 107 ? -6.496 21.928 25.378 1.00 85.81 107 ASN A C 1
ATOM 865 O O . ASN A 1 107 ? -6.693 22.744 24.484 1.00 85.81 107 ASN A O 1
ATOM 869 N N . PHE A 1 108 ? -6.334 20.624 25.131 1.00 83.19 108 PHE A N 1
ATOM 870 C CA . PHE A 1 108 ? -6.454 20.023 23.798 1.00 83.19 108 PHE A CA 1
ATOM 871 C C . PHE A 1 108 ? -7.903 19.697 23.404 1.00 83.19 108 PHE A C 1
ATOM 873 O O . PHE A 1 108 ? -8.160 19.341 22.256 1.00 83.19 108 PHE A O 1
ATOM 880 N N . PHE A 1 109 ? -8.858 19.829 24.329 1.00 83.50 109 PHE A N 1
ATOM 881 C CA . PHE A 1 109 ? -10.267 19.547 24.076 1.00 83.50 109 PHE A CA 1
ATOM 882 C C . PHE A 1 109 ? -11.058 20.829 23.819 1.00 83.50 109 PHE A C 1
ATOM 884 O O . PHE A 1 109 ? -10.840 21.861 24.461 1.00 83.50 109 PHE A O 1
ATOM 891 N N . TRP A 1 110 ? -12.041 20.747 22.919 1.00 84.25 110 TRP A N 1
ATOM 892 C CA . TRP A 1 110 ? -12.956 21.854 22.646 1.00 84.25 110 TRP A CA 1
ATOM 893 C C . TRP A 1 110 ? -13.668 22.297 23.929 1.00 84.25 110 TRP A C 1
ATOM 895 O O . TRP A 1 110 ? -14.246 21.479 24.648 1.00 84.25 110 TRP A O 1
ATOM 905 N N . ASN A 1 111 ? -13.601 23.596 24.238 1.00 89.75 111 ASN A N 1
ATOM 906 C CA . ASN A 1 111 ? -14.116 24.180 25.482 1.00 89.75 111 ASN A CA 1
ATOM 907 C C . ASN A 1 111 ? -13.631 23.474 26.765 1.00 89.75 111 ASN A C 1
ATOM 909 O O . ASN A 1 111 ? -14.325 23.499 27.779 1.00 89.75 111 ASN A O 1
ATOM 913 N N . GLN A 1 112 ? -12.459 22.826 26.728 1.00 87.00 112 GLN A N 1
ATOM 914 C CA . GLN A 1 112 ? -11.906 22.044 27.841 1.00 87.00 112 GLN A CA 1
ATOM 915 C C . GLN A 1 112 ? -12.824 20.901 28.318 1.00 87.00 112 GLN A C 1
ATOM 917 O O . GLN A 1 112 ? -12.694 20.410 29.443 1.00 87.00 112 GLN A O 1
ATOM 922 N N . ASN A 1 113 ? -13.767 20.463 27.476 1.00 86.75 113 ASN A N 1
ATOM 923 C CA . ASN A 1 113 ? -14.669 19.367 27.794 1.00 86.75 113 ASN A CA 1
ATOM 924 C C . ASN A 1 113 ? -14.033 18.026 27.417 1.00 86.75 113 ASN A C 1
ATOM 926 O O . ASN A 1 113 ? -14.050 17.620 26.259 1.00 86.75 113 ASN A O 1
ATOM 930 N N . VAL A 1 114 ? -13.524 17.318 28.421 1.00 85.25 114 VAL A N 1
ATOM 931 C CA . VAL A 1 114 ? -12.854 16.020 28.242 1.00 85.25 114 VAL A CA 1
ATOM 932 C C . VAL A 1 114 ? -13.806 14.824 28.233 1.00 85.25 114 VAL A C 1
ATOM 934 O O . VAL A 1 114 ? -13.349 13.683 28.222 1.00 85.25 114 VAL A O 1
ATOM 937 N N . LYS A 1 115 ? -15.125 15.059 28.289 1.00 86.69 115 LYS A N 1
ATOM 938 C CA . LYS A 1 115 ? -16.120 13.983 28.322 1.00 86.69 115 LYS A CA 1
ATOM 939 C C . LYS A 1 115 ? -16.241 13.312 26.955 1.00 86.69 115 LYS A C 1
ATOM 941 O O . LYS A 1 115 ? -16.828 13.876 26.038 1.00 86.69 115 LYS A O 1
ATOM 946 N N . MET A 1 116 ? -15.770 12.077 26.879 1.00 87.62 116 MET A N 1
ATOM 947 C CA . MET A 1 116 ? -15.916 11.159 25.757 1.00 87.62 116 MET A CA 1
ATOM 948 C C . MET A 1 116 ? -16.321 9.779 26.304 1.00 87.62 116 MET A C 1
ATOM 950 O O . MET A 1 116 ? -15.463 8.920 26.518 1.00 87.62 116 MET A O 1
ATOM 954 N N . PRO A 1 117 ? -17.607 9.580 26.646 1.00 89.56 117 PRO A N 1
ATOM 955 C CA . PRO A 1 117 ? -18.090 8.320 27.201 1.00 89.56 117 PRO A CA 1
ATOM 956 C C . PRO A 1 117 ? -17.965 7.182 26.183 1.00 89.56 117 PRO A C 1
ATOM 958 O O . PRO A 1 117 ? -18.490 7.270 25.079 1.00 89.56 117 PRO A O 1
ATOM 961 N N . ILE A 1 118 ? -17.318 6.084 26.563 1.00 90.50 118 ILE A N 1
ATOM 962 C CA . ILE A 1 118 ? -17.220 4.866 25.753 1.00 90.50 118 ILE A CA 1
ATOM 963 C C . ILE A 1 118 ? -17.645 3.640 26.559 1.00 90.50 118 ILE A C 1
ATOM 965 O O . ILE A 1 118 ? -17.365 3.542 27.757 1.00 90.50 118 ILE A O 1
ATOM 969 N N . CYS A 1 119 ? -18.334 2.705 25.905 1.00 90.06 119 CYS A N 1
ATOM 970 C CA . CYS A 1 119 ? -18.788 1.470 26.537 1.00 90.06 119 CYS A CA 1
ATOM 971 C C . CYS A 1 119 ? -17.673 0.421 26.628 1.00 90.06 119 CYS A C 1
ATOM 973 O O . CYS A 1 119 ? -16.686 0.464 25.888 1.00 90.06 119 CYS A O 1
ATOM 975 N N . ASP A 1 120 ? -17.849 -0.554 27.518 1.00 87.88 120 ASP A N 1
ATOM 976 C CA . ASP A 1 120 ? -16.845 -1.598 27.754 1.00 87.88 120 ASP A CA 1
ATOM 977 C C . ASP A 1 120 ? -16.641 -2.534 26.554 1.00 87.88 120 ASP A C 1
ATOM 979 O O . ASP A 1 120 ? -15.536 -3.032 26.355 1.00 87.88 120 ASP A O 1
ATOM 983 N N . VAL A 1 121 ? -17.643 -2.685 25.680 1.00 89.19 121 VAL A N 1
ATOM 984 C CA . VAL A 1 121 ? -17.485 -3.402 24.400 1.00 89.19 121 VAL A CA 1
ATOM 985 C C . VAL A 1 121 ? -16.476 -2.688 23.500 1.00 89.19 121 VAL A C 1
ATOM 987 O O . VAL A 1 121 ? -15.546 -3.318 23.001 1.00 89.19 121 VAL A O 1
ATOM 990 N N . CYS A 1 122 ? -16.610 -1.370 23.320 1.00 89.81 122 CYS A N 1
ATOM 991 C CA . CYS A 1 122 ? -15.661 -0.590 22.523 1.00 89.81 122 CYS A CA 1
ATOM 992 C C . CYS A 1 122 ? -14.255 -0.631 23.128 1.00 89.81 122 CYS A C 1
ATOM 994 O O . CYS A 1 122 ? -13.283 -0.794 22.396 1.00 89.81 122 CYS A O 1
ATOM 996 N N . LYS A 1 123 ? -14.132 -0.540 24.459 1.00 87.94 123 LYS A N 1
ATOM 997 C CA . LYS A 1 123 ? -12.831 -0.675 25.135 1.00 87.94 123 LYS A CA 1
ATOM 998 C C . LYS A 1 123 ? -12.198 -2.037 24.895 1.00 87.94 123 LYS A C 1
ATOM 1000 O O . LYS A 1 123 ? -11.004 -2.096 24.632 1.00 87.94 123 LYS A O 1
ATOM 1005 N N . LEU A 1 124 ? -12.981 -3.112 24.984 1.00 87.12 124 LEU A N 1
ATOM 1006 C CA . LEU A 1 124 ? -12.490 -4.461 24.737 1.00 87.12 124 LEU A CA 1
ATOM 1007 C C . LEU A 1 124 ? -11.986 -4.601 23.297 1.00 87.12 124 LEU A C 1
ATOM 1009 O O . LEU A 1 124 ? -10.896 -5.123 23.088 1.00 87.12 124 LEU A O 1
ATOM 1013 N N . ILE A 1 125 ? -12.729 -4.068 22.320 1.00 89.06 125 ILE A N 1
ATOM 1014 C CA . ILE A 1 125 ? -12.295 -4.031 20.917 1.00 89.06 125 ILE A CA 1
ATOM 1015 C C . ILE A 1 125 ? -10.951 -3.305 20.797 1.00 89.06 125 ILE A C 1
ATOM 1017 O O . ILE A 1 125 ? -10.012 -3.874 20.246 1.00 89.06 125 ILE A O 1
ATOM 1021 N N . LEU A 1 126 ? -10.834 -2.093 21.353 1.00 88.44 126 LEU A N 1
ATOM 1022 C CA . LEU A 1 126 ? -9.598 -1.304 21.320 1.00 88.44 126 LEU A CA 1
ATOM 1023 C C . LEU A 1 126 ? -8.415 -2.030 21.975 1.00 88.44 126 LEU A C 1
ATOM 1025 O O . LEU A 1 126 ? -7.317 -2.055 21.422 1.00 88.44 126 LEU A O 1
ATOM 1029 N N . PHE A 1 127 ? -8.648 -2.653 23.130 1.00 84.75 127 PHE A N 1
ATOM 1030 C CA . PHE A 1 127 ? -7.649 -3.435 23.852 1.00 84.75 127 PHE A CA 1
ATOM 1031 C C . PHE A 1 127 ? -7.148 -4.629 23.028 1.00 84.75 127 PHE A C 1
ATOM 1033 O O . PHE A 1 127 ? -5.972 -4.979 23.090 1.00 84.75 127 PHE A O 1
ATOM 1040 N N . CYS A 1 128 ? -8.024 -5.236 22.226 1.00 86.88 128 CYS A N 1
ATOM 1041 C CA . CYS A 1 128 ? -7.688 -6.366 21.369 1.00 86.88 128 CYS A CA 1
ATOM 1042 C C . CYS A 1 128 ? -7.055 -5.973 20.024 1.00 86.88 128 CYS A C 1
ATOM 1044 O O . CYS A 1 128 ? -6.525 -6.863 19.358 1.00 86.88 128 CYS A O 1
ATOM 1046 N N . ILE A 1 129 ? -7.051 -4.691 19.623 1.00 87.75 129 ILE A N 1
ATOM 1047 C CA . ILE A 1 129 ? -6.472 -4.244 18.338 1.00 87.75 129 ILE A CA 1
ATOM 1048 C C . ILE A 1 129 ? -5.047 -4.779 18.126 1.00 87.75 129 ILE A C 1
ATOM 1050 O O . ILE A 1 129 ? -4.820 -5.399 17.085 1.00 87.75 129 ILE A O 1
ATOM 1054 N N . PRO A 1 130 ? -4.096 -4.634 19.074 1.00 86.19 130 PRO A N 1
ATOM 1055 C CA . PRO A 1 130 ? -2.718 -5.077 18.857 1.00 86.19 130 PRO A CA 1
ATOM 1056 C C . PRO A 1 130 ? -2.587 -6.575 18.559 1.00 86.19 130 PRO A C 1
ATOM 1058 O O . PRO A 1 130 ? -1.671 -6.969 17.846 1.00 86.19 130 PRO A O 1
ATOM 1061 N N . ALA A 1 131 ? -3.508 -7.411 19.056 1.00 87.38 131 ALA A N 1
ATOM 1062 C CA . ALA A 1 131 ? -3.493 -8.854 18.814 1.00 87.38 131 ALA A CA 1
ATOM 1063 C C . ALA A 1 131 ? -3.837 -9.224 17.360 1.00 87.38 131 ALA A C 1
ATOM 1065 O O . ALA A 1 131 ? -3.446 -10.291 16.893 1.00 87.38 131 ALA A O 1
ATOM 1066 N N . GLY A 1 132 ? -4.560 -8.353 16.648 1.00 86.62 132 GLY A N 1
ATOM 1067 C CA . GLY A 1 132 ? -4.854 -8.512 15.222 1.00 86.62 132 GLY A CA 1
ATOM 1068 C C . GLY A 1 132 ? -3.768 -7.952 14.299 1.00 86.62 132 GLY A C 1
ATOM 1069 O O . GLY A 1 132 ? -3.839 -8.151 13.088 1.00 86.62 132 GLY A O 1
ATOM 1070 N N . MET A 1 133 ? -2.775 -7.247 14.844 1.00 91.44 133 MET A N 1
ATOM 1071 C CA . MET A 1 133 ? -1.708 -6.617 14.069 1.00 91.44 133 MET A CA 1
ATOM 1072 C C . MET A 1 133 ? -0.497 -7.532 13.915 1.00 91.44 133 MET A C 1
ATOM 1074 O O . MET A 1 133 ? -0.270 -8.455 14.694 1.00 91.44 133 MET A O 1
ATOM 1078 N N . THR A 1 134 ? 0.323 -7.242 12.911 1.00 92.00 134 THR A N 1
ATOM 1079 C CA . THR A 1 134 ? 1.571 -7.957 12.651 1.00 92.00 134 THR A CA 1
ATOM 1080 C C . THR A 1 134 ? 2.768 -7.029 12.817 1.00 92.00 134 THR A C 1
ATOM 1082 O O . THR A 1 134 ? 2.749 -5.888 12.370 1.00 92.00 134 THR A O 1
ATOM 1085 N N . THR A 1 135 ? 3.841 -7.502 13.452 1.00 90.00 135 THR A N 1
ATOM 1086 C CA . THR A 1 135 ? 5.080 -6.720 13.573 1.00 90.00 135 THR A CA 1
ATOM 1087 C C . THR A 1 135 ? 5.888 -6.785 12.282 1.00 90.00 135 THR A C 1
ATOM 1089 O O . THR A 1 135 ? 6.296 -7.884 11.879 1.00 90.00 135 THR A O 1
ATOM 1092 N N . ILE A 1 136 ? 6.174 -5.618 11.705 1.00 87.75 136 ILE A N 1
ATOM 1093 C CA . ILE A 1 136 ? 7.053 -5.440 10.547 1.00 87.75 136 ILE A CA 1
ATOM 1094 C C . ILE A 1 136 ? 8.352 -4.735 10.937 1.00 87.75 136 ILE A C 1
ATOM 1096 O O . ILE A 1 136 ? 8.390 -3.996 11.922 1.00 87.75 136 ILE A O 1
ATOM 1100 N N . THR A 1 137 ? 9.403 -4.926 10.142 1.00 84.19 137 THR A N 1
ATOM 1101 C CA . THR A 1 137 ? 10.671 -4.196 10.284 1.00 84.19 137 THR A CA 1
ATOM 1102 C C . THR A 1 137 ? 10.784 -3.142 9.184 1.00 84.19 137 THR A C 1
ATOM 1104 O O . THR A 1 137 ? 10.661 -3.458 8.002 1.00 84.19 137 THR A O 1
ATOM 1107 N N . LYS A 1 138 ? 11.031 -1.882 9.557 1.00 77.88 138 LYS A N 1
ATOM 1108 C CA . LYS A 1 138 ? 11.279 -0.772 8.624 1.00 77.88 138 LYS A CA 1
ATOM 1109 C C . LYS A 1 138 ? 12.666 -0.185 8.859 1.00 77.88 138 LYS A C 1
ATOM 1111 O O . LYS A 1 138 ? 13.078 0.007 10.002 1.00 77.88 138 LYS A O 1
ATOM 1116 N N . THR A 1 139 ? 13.351 0.179 7.780 1.00 76.69 139 THR A N 1
ATOM 1117 C CA . THR A 1 139 ? 14.545 1.029 7.851 1.00 76.69 139 THR A CA 1
ATOM 1118 C C . THR A 1 139 ? 14.102 2.486 7.913 1.00 76.69 139 THR A C 1
ATOM 1120 O O . THR A 1 139 ? 13.524 3.011 6.959 1.00 76.69 139 THR A O 1
ATOM 1123 N N . ILE A 1 140 ? 14.377 3.152 9.028 1.00 74.44 140 ILE A N 1
ATOM 1124 C CA . ILE A 1 140 ? 14.073 4.568 9.233 1.00 74.44 140 ILE A CA 1
ATOM 1125 C C . ILE A 1 140 ? 15.359 5.375 9.367 1.00 74.44 140 ILE A C 1
ATOM 1127 O O . ILE A 1 140 ? 16.400 4.854 9.763 1.00 74.44 140 ILE A O 1
ATOM 1131 N N . LYS A 1 141 ? 15.287 6.661 9.023 1.00 74.00 141 LYS A N 1
ATOM 1132 C CA . LYS A 1 141 ? 16.393 7.597 9.213 1.00 74.00 141 LYS A CA 1
ATOM 1133 C C . LYS A 1 141 ? 16.114 8.455 10.443 1.00 74.00 141 LYS A C 1
ATOM 1135 O O . LYS A 1 141 ? 15.283 9.356 10.379 1.00 74.00 141 LYS A O 1
ATOM 1140 N N . GLU A 1 142 ? 16.827 8.199 11.533 1.00 72.75 142 GLU A N 1
ATOM 1141 C CA . GLU A 1 142 ? 16.761 8.983 12.770 1.00 72.75 142 GLU A CA 1
ATOM 1142 C C . GLU A 1 142 ? 18.110 9.665 13.001 1.00 72.75 142 GLU A C 1
ATOM 1144 O O . GLU A 1 142 ? 19.162 9.033 12.948 1.00 72.75 142 GLU A O 1
ATOM 1149 N N . ASN A 1 143 ? 18.097 10.985 13.207 1.00 76.50 143 ASN A N 1
ATOM 1150 C CA . ASN A 1 143 ? 19.300 11.797 13.446 1.00 76.50 143 ASN A CA 1
ATOM 1151 C C . ASN A 1 143 ? 20.417 11.635 12.394 1.00 76.50 143 ASN A C 1
ATOM 1153 O O . ASN A 1 143 ? 21.595 11.797 12.693 1.00 76.50 143 ASN A O 1
ATOM 1157 N N . GLY A 1 144 ? 20.054 11.338 11.143 1.00 77.31 144 GLY A N 1
ATOM 1158 C CA . GLY A 1 144 ? 21.014 11.165 10.049 1.00 77.31 144 GLY A CA 1
ATOM 1159 C C . GLY A 1 144 ? 21.488 9.726 9.838 1.00 77.31 144 GLY A C 1
ATOM 1160 O O . GLY A 1 144 ? 21.972 9.427 8.747 1.00 77.31 144 GLY A O 1
ATOM 1161 N N . GLU A 1 145 ? 21.270 8.839 10.809 1.00 78.69 145 GLU A N 1
ATOM 1162 C CA . GLU A 1 145 ? 21.631 7.424 10.748 1.00 78.69 145 GLU A CA 1
ATOM 1163 C C . GLU A 1 145 ? 20.436 6.561 10.337 1.00 78.69 145 GLU A C 1
ATOM 1165 O O . GLU A 1 145 ? 19.293 6.823 10.714 1.00 78.69 145 GLU A O 1
ATOM 1170 N N . TYR A 1 146 ? 20.703 5.515 9.558 1.00 78.19 146 TYR A N 1
ATOM 1171 C CA . TYR A 1 146 ? 19.694 4.519 9.216 1.00 78.19 146 TYR A CA 1
ATOM 1172 C C . TYR A 1 146 ? 19.662 3.435 10.286 1.00 78.19 146 TYR A C 1
ATOM 1174 O O . TYR A 1 146 ? 20.697 2.853 10.613 1.00 78.19 146 TYR A O 1
ATOM 1182 N N . ARG A 1 147 ? 18.474 3.162 10.823 1.00 79.75 147 ARG A N 1
ATOM 1183 C CA . ARG A 1 147 ? 18.247 2.139 11.845 1.00 79.75 147 ARG A CA 1
ATOM 1184 C C . ARG A 1 147 ? 17.018 1.319 11.500 1.00 79.75 147 ARG A C 1
ATOM 1186 O O . ARG A 1 147 ? 16.082 1.813 10.874 1.00 79.75 147 ARG A O 1
ATOM 1193 N N . GLU A 1 148 ? 17.035 0.061 11.911 1.00 80.12 148 GLU A N 1
ATOM 1194 C CA . GLU A 1 148 ? 15.859 -0.796 11.839 1.00 80.12 148 GLU A CA 1
ATOM 1195 C C . GLU A 1 148 ? 14.959 -0.520 13.033 1.00 80.12 148 GLU A C 1
ATOM 1197 O O . GLU A 1 148 ? 15.420 -0.456 14.174 1.00 80.12 148 GLU A O 1
ATOM 1202 N N . LYS A 1 149 ? 13.666 -0.381 12.763 1.00 81.62 149 LYS A N 1
ATOM 1203 C CA . LYS A 1 149 ? 12.640 -0.226 13.782 1.00 81.62 149 LYS A CA 1
ATOM 1204 C C . LYS A 1 149 ? 11.519 -1.211 13.527 1.00 81.62 149 LYS A C 1
ATOM 1206 O O . LYS A 1 149 ? 11.067 -1.371 12.393 1.00 81.62 149 LYS A O 1
ATOM 1211 N N . GLN A 1 150 ? 11.090 -1.869 14.595 1.00 86.31 150 GLN A N 1
ATOM 1212 C CA . GLN A 1 150 ? 9.899 -2.700 14.569 1.00 86.31 150 GLN A CA 1
ATOM 1213 C C . GLN A 1 150 ? 8.672 -1.828 14.805 1.00 86.31 150 GLN A C 1
ATOM 1215 O O . GLN A 1 150 ? 8.655 -1.026 15.737 1.00 86.31 150 GLN A O 1
ATOM 1220 N N . VAL A 1 151 ? 7.653 -1.996 13.970 1.00 87.56 151 VAL A N 1
ATOM 1221 C CA . VAL A 1 151 ? 6.365 -1.309 14.110 1.00 87.56 151 VAL A CA 1
ATOM 1222 C C . VAL A 1 151 ? 5.230 -2.316 13.962 1.00 87.56 151 VAL A C 1
ATOM 1224 O O . VAL A 1 151 ? 5.362 -3.316 13.250 1.00 87.56 151 VAL A O 1
ATOM 1227 N N . LEU A 1 152 ? 4.117 -2.083 14.656 1.00 90.62 152 LEU A N 1
ATOM 1228 C CA . LEU A 1 152 ? 2.905 -2.873 14.456 1.00 90.62 152 LEU A CA 1
ATOM 1229 C C . LEU A 1 152 ? 2.204 -2.360 13.206 1.00 90.62 152 LEU A C 1
ATOM 1231 O O . LEU A 1 152 ? 1.997 -1.160 13.071 1.00 90.62 152 LEU A O 1
ATOM 1235 N N . SER A 1 153 ? 1.828 -3.255 12.302 1.00 91.62 153 SER A N 1
ATOM 1236 C CA . SER A 1 153 ? 1.142 -2.906 11.067 1.00 91.62 153 SER A CA 1
ATOM 1237 C C . SER A 1 153 ? -0.032 -3.838 10.790 1.00 91.62 153 SER A C 1
ATOM 1239 O O . SER A 1 153 ? -0.022 -5.013 11.166 1.00 91.62 153 SER A O 1
ATOM 1241 N N . PHE A 1 154 ? -1.065 -3.295 10.157 1.00 92.62 154 PHE A N 1
ATOM 1242 C CA . PHE A 1 154 ? -2.214 -4.041 9.679 1.00 92.62 154 PHE A CA 1
ATOM 1243 C C . PHE A 1 154 ? -2.628 -3.541 8.299 1.00 92.62 154 PHE A C 1
ATOM 1245 O O . PHE A 1 154 ? -2.823 -2.345 8.089 1.00 92.62 154 PHE A O 1
ATOM 1252 N N . VAL A 1 155 ? -2.782 -4.474 7.369 1.00 91.62 155 VAL A N 1
ATOM 1253 C CA . VAL A 1 155 ? -3.273 -4.257 6.013 1.00 91.62 155 VAL A CA 1
ATOM 1254 C C . VAL A 1 155 ? -4.738 -4.668 5.978 1.00 91.62 155 VAL A C 1
ATOM 1256 O O . VAL A 1 155 ? -5.065 -5.848 6.119 1.00 91.62 155 VAL A O 1
ATOM 1259 N N . ASN A 1 156 ? -5.613 -3.697 5.758 1.00 90.25 156 ASN A N 1
ATOM 1260 C CA . ASN A 1 156 ? -7.029 -3.906 5.513 1.00 90.25 156 ASN A CA 1
ATOM 1261 C C . ASN A 1 156 ? -7.343 -3.685 4.031 1.00 90.25 156 ASN A C 1
ATOM 1263 O O . ASN A 1 156 ? -6.858 -2.727 3.437 1.00 90.25 156 ASN A O 1
ATOM 1267 N N . PHE A 1 157 ? -8.173 -4.539 3.444 1.00 86.62 157 PHE A N 1
ATOM 1268 C CA . PHE A 1 157 ? -8.757 -4.338 2.119 1.00 86.62 157 PHE A CA 1
ATOM 1269 C C . PHE A 1 157 ? -10.001 -5.211 1.968 1.00 86.62 157 PHE A C 1
ATOM 1271 O O . PHE A 1 157 ? -10.243 -6.102 2.783 1.00 86.62 157 PHE A O 1
ATOM 1278 N N . ASP A 1 158 ? -10.804 -4.952 0.940 1.00 87.06 158 ASP A N 1
ATOM 1279 C CA . ASP A 1 158 ? -12.047 -5.687 0.722 1.00 87.06 158 ASP A CA 1
ATOM 1280 C C . ASP A 1 158 ? -11.790 -7.149 0.300 1.00 87.06 158 ASP A C 1
ATOM 1282 O O . ASP A 1 158 ? -11.594 -7.481 -0.872 1.00 87.06 158 ASP A O 1
ATOM 1286 N N . THR A 1 159 ? -11.728 -8.043 1.286 1.00 86.12 159 THR A N 1
ATOM 1287 C CA . THR A 1 159 ? -11.568 -9.484 1.091 1.00 86.12 159 THR A CA 1
ATOM 1288 C C . THR A 1 159 ? -12.088 -10.269 2.300 1.00 86.12 159 THR A C 1
ATOM 1290 O O . THR A 1 159 ? -12.527 -9.714 3.307 1.00 86.12 159 THR A O 1
ATOM 1293 N N . LYS A 1 160 ? -12.052 -11.601 2.211 1.00 89.50 160 LYS A N 1
ATOM 1294 C CA . LYS A 1 160 ? -12.464 -12.502 3.297 1.00 89.50 160 LYS A CA 1
ATOM 1295 C C . LYS A 1 160 ? -11.485 -12.429 4.472 1.00 89.50 160 LYS A C 1
ATOM 1297 O O . LYS A 1 160 ? -10.280 -12.308 4.266 1.00 89.50 160 LYS A O 1
ATOM 1302 N N . VAL A 1 161 ? -11.985 -12.631 5.694 1.00 90.56 161 VAL A N 1
ATOM 1303 C CA . VAL A 1 161 ? -11.176 -12.618 6.932 1.00 90.56 161 VAL A CA 1
ATOM 1304 C C . VAL A 1 161 ? -9.965 -13.559 6.851 1.00 90.56 161 VAL A C 1
ATOM 1306 O O . VAL A 1 161 ? -8.858 -13.155 7.195 1.00 90.56 161 VAL A O 1
ATOM 1309 N N . ASP A 1 162 ? -10.131 -14.771 6.309 1.00 90.44 162 ASP A N 1
ATOM 1310 C CA . ASP A 1 162 ? -9.020 -15.723 6.139 1.00 90.44 162 ASP A CA 1
ATOM 1311 C C . ASP A 1 162 ? -7.918 -15.201 5.206 1.00 90.44 162 ASP A C 1
ATOM 1313 O O . ASP A 1 162 ? -6.736 -15.493 5.403 1.00 90.44 162 ASP A O 1
ATOM 1317 N N . MET A 1 163 ? -8.296 -14.438 4.175 1.00 87.94 163 MET A N 1
ATOM 1318 C CA . MET A 1 163 ? -7.344 -13.817 3.255 1.00 87.94 163 MET A CA 1
ATOM 1319 C C . MET A 1 163 ? -6.645 -12.638 3.927 1.00 87.94 163 MET A C 1
ATOM 1321 O O . MET A 1 163 ? -5.424 -12.572 3.855 1.00 87.94 163 MET A O 1
ATOM 1325 N N . LEU A 1 164 ? -7.372 -11.783 4.661 1.00 90.44 164 LEU A N 1
ATOM 1326 C CA . LEU A 1 164 ? -6.765 -10.713 5.467 1.00 90.44 164 LEU A CA 1
ATOM 1327 C C . LEU A 1 164 ? -5.728 -11.266 6.446 1.00 90.44 164 LEU A C 1
ATOM 1329 O O . LEU A 1 164 ? -4.620 -10.736 6.530 1.00 90.44 164 LEU A O 1
ATOM 1333 N N . TYR A 1 165 ? -6.060 -12.352 7.149 1.00 91.38 165 TYR A N 1
ATOM 1334 C CA . TYR A 1 165 ? -5.142 -13.011 8.073 1.00 91.38 165 TYR A CA 1
ATOM 1335 C C . TYR A 1 165 ? -3.871 -13.489 7.356 1.00 91.38 165 TYR A C 1
ATOM 1337 O O . TYR A 1 165 ? -2.763 -13.126 7.751 1.00 91.38 165 TYR A O 1
ATOM 1345 N N . LYS A 1 166 ? -4.014 -14.238 6.254 1.00 90.44 166 LYS A N 1
ATOM 1346 C CA . LYS A 1 166 ? -2.870 -14.730 5.465 1.00 90.44 166 LYS A CA 1
ATOM 1347 C C . LYS A 1 166 ? -2.013 -13.595 4.907 1.00 90.44 166 LYS A C 1
ATOM 1349 O O . LYS A 1 166 ? -0.791 -13.667 5.001 1.00 90.44 166 LYS A O 1
ATOM 1354 N N . THR A 1 167 ? -2.632 -12.553 4.354 1.00 90.19 167 THR A N 1
ATOM 1355 C CA . THR A 1 167 ? -1.925 -11.390 3.805 1.00 90.19 167 THR A CA 1
ATOM 1356 C C . THR A 1 167 ? -1.104 -10.687 4.881 1.00 90.19 167 THR A C 1
ATOM 1358 O O . THR A 1 167 ? 0.073 -10.424 4.656 1.00 90.19 167 THR A O 1
ATOM 1361 N N . ASN A 1 168 ? -1.675 -10.441 6.063 1.00 92.19 168 ASN A N 1
ATOM 1362 C CA . ASN A 1 168 ? -0.964 -9.775 7.157 1.00 92.19 168 ASN A CA 1
ATOM 1363 C C . ASN A 1 168 ? 0.194 -10.614 7.710 1.00 92.19 168 ASN A C 1
ATOM 1365 O O . ASN A 1 168 ? 1.289 -10.087 7.902 1.00 92.19 168 ASN A O 1
ATOM 1369 N N . ILE A 1 169 ? -0.001 -11.925 7.887 1.00 90.56 169 ILE A N 1
ATOM 1370 C CA . ILE A 1 169 ? 1.074 -12.834 8.312 1.00 90.56 169 ILE A CA 1
ATOM 1371 C C . ILE A 1 169 ? 2.208 -12.864 7.280 1.00 90.56 169 ILE A C 1
ATOM 1373 O O . ILE A 1 169 ? 3.380 -12.743 7.645 1.00 90.56 169 ILE A O 1
ATOM 1377 N N . ASN A 1 170 ? 1.878 -12.977 5.990 1.00 88.50 170 ASN A N 1
ATOM 1378 C CA . ASN A 1 170 ? 2.871 -12.968 4.915 1.00 88.50 170 ASN A CA 1
ATOM 1379 C C . ASN A 1 170 ? 3.627 -11.639 4.856 1.00 88.50 170 ASN A C 1
ATOM 1381 O O . ASN A 1 170 ? 4.851 -11.650 4.755 1.00 88.50 170 ASN A O 1
ATOM 1385 N N . PHE A 1 171 ? 2.919 -10.516 4.983 1.00 89.38 171 PHE A N 1
ATOM 1386 C CA . PHE A 1 171 ? 3.502 -9.179 5.032 1.00 89.38 171 PHE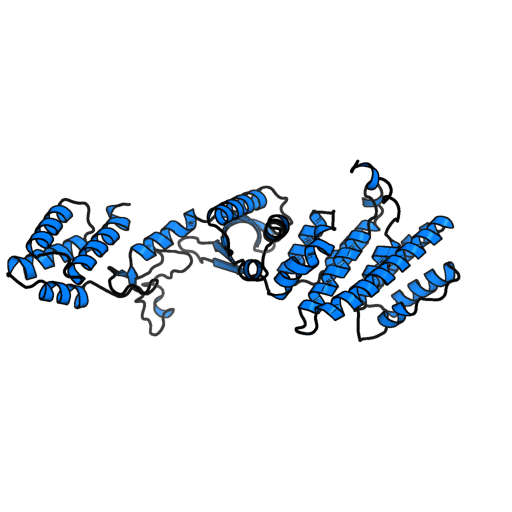 A CA 1
ATOM 1387 C C . PHE A 1 171 ? 4.505 -9.034 6.188 1.00 89.38 171 PHE A C 1
ATOM 1389 O O . PHE A 1 171 ? 5.637 -8.590 5.985 1.00 89.38 171 PHE A O 1
ATOM 1396 N N . GLY A 1 172 ? 4.137 -9.513 7.380 1.00 89.19 172 GLY A N 1
ATOM 1397 C CA . GLY A 1 172 ? 5.037 -9.611 8.528 1.00 89.19 172 GLY A CA 1
ATOM 1398 C C . GLY A 1 172 ? 6.295 -10.409 8.247 1.00 89.19 172 GLY A C 1
ATOM 1399 O O . GLY A 1 172 ? 7.399 -9.923 8.479 1.00 89.19 172 GLY A O 1
ATOM 1400 N N . ASN A 1 173 ? 6.135 -11.626 7.731 1.00 86.62 173 ASN A N 1
ATOM 1401 C CA . ASN A 1 173 ? 7.256 -12.514 7.442 1.00 86.62 173 ASN A CA 1
ATOM 1402 C C . ASN A 1 173 ? 8.204 -11.888 6.414 1.00 86.62 173 ASN A C 1
ATOM 1404 O O . ASN A 1 173 ? 9.397 -11.753 6.677 1.00 86.62 173 ASN A O 1
ATOM 1408 N N . LYS A 1 174 ? 7.671 -11.433 5.282 1.00 83.12 174 LYS A N 1
ATOM 1409 C CA . LYS A 1 174 ? 8.445 -10.823 4.197 1.00 83.12 174 LYS A CA 1
ATOM 1410 C C . LYS A 1 174 ? 9.242 -9.606 4.658 1.00 83.12 174 LYS A C 1
ATOM 1412 O O . LYS A 1 174 ? 10.449 -9.550 4.438 1.00 83.12 174 LYS A O 1
ATOM 1417 N N . SER A 1 175 ? 8.624 -8.728 5.453 1.00 82.06 175 SER A N 1
ATOM 1418 C CA . SER A 1 175 ? 9.310 -7.560 6.025 1.00 82.06 175 SER A CA 1
ATOM 1419 C C . SER A 1 175 ? 10.518 -7.895 6.919 1.00 82.06 175 SER A C 1
ATOM 1421 O O . SER A 1 175 ? 11.364 -7.036 7.146 1.00 82.06 175 SER A O 1
ATOM 1423 N N . ARG A 1 176 ? 10.606 -9.123 7.453 1.00 75.06 176 ARG A N 1
ATOM 1424 C CA . ARG A 1 176 ? 11.713 -9.568 8.319 1.00 75.06 176 ARG A CA 1
ATOM 1425 C C . ARG A 1 176 ? 12.828 -10.281 7.556 1.00 75.06 176 ARG A C 1
ATOM 1427 O O . ARG A 1 176 ? 13.961 -10.268 8.031 1.00 75.06 176 ARG A O 1
ATOM 1434 N N . TYR A 1 177 ? 12.504 -10.939 6.442 1.00 62.69 177 TYR A N 1
ATOM 1435 C CA . TYR A 1 177 ? 13.428 -11.817 5.714 1.00 62.69 177 TYR A CA 1
ATOM 1436 C C . TYR A 1 177 ? 13.976 -11.203 4.419 1.00 62.69 177 TYR A C 1
ATOM 1438 O O . TYR A 1 177 ? 15.074 -11.580 4.006 1.00 62.69 177 TYR A O 1
ATOM 1446 N N . GLU A 1 178 ? 13.269 -10.264 3.781 1.00 58.22 178 GLU A N 1
ATOM 1447 C CA . GLU A 1 178 ? 13.762 -9.617 2.562 1.00 58.22 178 GLU A CA 1
ATOM 1448 C C . GLU A 1 178 ? 14.788 -8.513 2.877 1.00 58.22 178 GLU A C 1
ATOM 1450 O O . GLU A 1 178 ? 14.652 -7.731 3.817 1.00 58.22 178 GLU A O 1
ATOM 1455 N N . ASN A 1 179 ? 15.876 -8.479 2.105 1.00 52.28 179 ASN A N 1
ATOM 1456 C CA . ASN A 1 179 ? 17.027 -7.608 2.339 1.00 52.28 179 ASN A CA 1
ATOM 1457 C C . ASN A 1 179 ? 16.649 -6.112 2.456 1.00 52.28 179 ASN A C 1
ATOM 1459 O O . ASN A 1 179 ? 15.960 -5.544 1.613 1.00 52.28 179 ASN A O 1
ATOM 1463 N N . LYS A 1 180 ? 17.241 -5.473 3.473 1.00 56.03 180 LYS A N 1
ATOM 1464 C CA . LYS A 1 180 ? 16.975 -4.180 4.150 1.00 56.03 180 LYS A CA 1
ATOM 1465 C C . LYS A 1 180 ? 16.824 -2.884 3.318 1.00 56.03 180 LYS A C 1
ATOM 1467 O O . LYS A 1 180 ? 16.743 -1.801 3.904 1.00 56.03 180 LYS A O 1
ATOM 1472 N N . ASN A 1 181 ? 16.811 -2.951 1.986 1.00 55.25 181 ASN A N 1
ATOM 1473 C CA . ASN A 1 181 ? 16.822 -1.776 1.101 1.00 55.25 181 ASN A CA 1
ATOM 1474 C C . ASN A 1 181 ? 15.503 -1.519 0.361 1.00 55.25 181 ASN A C 1
ATOM 1476 O O . ASN A 1 181 ? 15.342 -0.435 -0.203 1.00 55.25 181 ASN A O 1
ATOM 1480 N N . GLU A 1 182 ? 14.583 -2.483 0.326 1.00 62.94 182 GLU A N 1
ATOM 1481 C CA . GLU A 1 182 ? 13.338 -2.377 -0.439 1.00 62.94 182 GLU A CA 1
ATOM 1482 C C . GLU A 1 182 ? 12.121 -2.216 0.473 1.00 62.94 182 GLU A C 1
ATOM 1484 O O . GLU A 1 182 ? 12.114 -2.614 1.635 1.00 62.94 182 GLU A O 1
ATOM 1489 N N . ASN A 1 183 ? 11.118 -1.503 -0.032 1.00 71.88 183 ASN A N 1
ATOM 1490 C CA . ASN A 1 183 ? 9.933 -1.149 0.730 1.00 71.88 183 ASN A CA 1
ATOM 1491 C C . ASN A 1 183 ? 8.997 -2.370 0.814 1.00 71.88 183 ASN A C 1
ATOM 1493 O O . ASN A 1 183 ? 8.521 -2.800 -0.239 1.00 71.88 183 ASN A O 1
ATOM 1497 N N . PRO A 1 184 ? 8.667 -2.888 2.015 1.00 77.94 184 PRO A N 1
ATOM 1498 C CA . PRO A 1 184 ? 7.833 -4.086 2.153 1.00 77.94 184 PRO A CA 1
ATOM 1499 C C . PRO A 1 184 ? 6.413 -3.880 1.596 1.00 77.94 184 PRO A C 1
ATOM 1501 O O . PRO A 1 184 ? 5.731 -4.837 1.236 1.00 77.94 184 PRO A O 1
ATOM 1504 N N . TYR A 1 185 ? 5.970 -2.625 1.453 1.00 83.31 185 TYR A N 1
ATOM 1505 C CA . TYR A 1 185 ? 4.706 -2.299 0.794 1.00 83.31 185 TYR A CA 1
ATOM 1506 C C . TYR A 1 185 ? 4.717 -2.601 -0.698 1.00 83.31 185 TYR A C 1
ATOM 1508 O O . TYR A 1 185 ? 3.685 -2.971 -1.247 1.00 83.31 185 TYR A O 1
ATOM 1516 N N . SER A 1 186 ? 5.862 -2.464 -1.365 1.00 82.31 186 SER A N 1
ATOM 1517 C CA . SER A 1 186 ? 5.956 -2.768 -2.791 1.00 82.31 186 SER A CA 1
ATOM 1518 C C . SER A 1 186 ? 5.660 -4.232 -3.061 1.00 82.31 186 SER A C 1
ATOM 1520 O O . SER A 1 186 ? 4.908 -4.557 -3.976 1.00 82.31 186 SER A O 1
ATOM 1522 N N . GLU A 1 187 ? 6.221 -5.104 -2.232 1.00 82.94 187 GLU A N 1
ATOM 1523 C CA . GLU A 1 187 ? 6.010 -6.537 -2.332 1.00 82.94 187 GLU A CA 1
ATOM 1524 C C . GLU A 1 187 ? 4.574 -6.927 -1.974 1.00 82.94 187 GLU A C 1
ATOM 1526 O O . GLU A 1 187 ? 3.945 -7.668 -2.723 1.00 82.94 187 GLU A O 1
ATOM 1531 N N . LEU A 1 188 ? 4.015 -6.356 -0.901 1.00 86.94 188 LEU A N 1
ATOM 1532 C CA . LEU A 1 188 ? 2.609 -6.542 -0.536 1.00 86.94 188 LEU A CA 1
ATOM 1533 C C . LEU A 1 188 ? 1.665 -6.227 -1.707 1.00 86.94 188 LEU A C 1
ATOM 1535 O O . LEU A 1 188 ? 0.751 -6.997 -1.992 1.00 86.94 188 LEU A O 1
ATOM 1539 N N . ILE A 1 189 ? 1.871 -5.094 -2.386 1.00 85.50 189 ILE A N 1
ATOM 1540 C CA . ILE A 1 189 ? 1.027 -4.711 -3.524 1.00 85.50 189 ILE A CA 1
ATOM 1541 C C . ILE A 1 189 ? 1.227 -5.661 -4.704 1.00 85.50 189 ILE A C 1
ATOM 1543 O O . ILE A 1 189 ? 0.244 -6.042 -5.338 1.00 85.50 189 ILE A O 1
ATOM 1547 N N . LEU A 1 190 ? 2.466 -6.073 -4.991 1.00 83.56 190 LEU A N 1
ATOM 1548 C CA . LEU A 1 190 ? 2.727 -7.071 -6.029 1.00 83.56 190 LEU A CA 1
ATOM 1549 C C . LEU A 1 190 ? 2.027 -8.394 -5.725 1.00 83.56 190 LEU A C 1
ATOM 1551 O O . LEU A 1 190 ? 1.364 -8.922 -6.610 1.00 83.56 190 LEU A O 1
ATOM 1555 N N . ASP A 1 191 ? 2.102 -8.884 -4.488 1.00 83.56 191 ASP A N 1
ATOM 1556 C CA . ASP A 1 191 ? 1.420 -10.105 -4.064 1.00 83.56 191 ASP A CA 1
ATOM 1557 C C . ASP A 1 191 ? -0.090 -9.999 -4.262 1.00 83.56 191 ASP A C 1
ATOM 1559 O O . ASP A 1 191 ? -0.690 -10.900 -4.842 1.00 83.56 191 ASP A O 1
ATOM 1563 N N . ILE A 1 192 ? -0.709 -8.901 -3.813 1.00 83.50 192 ILE A N 1
ATOM 1564 C CA . ILE A 1 192 ? -2.157 -8.699 -3.960 1.00 83.50 192 ILE A CA 1
ATOM 1565 C C . ILE A 1 192 ? -2.544 -8.718 -5.445 1.00 83.50 192 ILE A C 1
ATOM 1567 O O . ILE A 1 192 ? -3.490 -9.405 -5.826 1.00 83.50 192 ILE A O 1
ATOM 1571 N N . VAL A 1 193 ? -1.796 -8.006 -6.293 1.00 81.75 193 VAL A N 1
ATOM 1572 C CA . VAL A 1 193 ? -2.089 -7.879 -7.730 1.00 81.75 193 VAL A CA 1
ATOM 1573 C C . VAL A 1 193 ? -1.787 -9.165 -8.511 1.00 81.75 193 VAL A C 1
ATOM 1575 O O . VAL A 1 193 ? -2.481 -9.467 -9.481 1.00 81.75 193 VAL A O 1
ATOM 1578 N N . GLU A 1 194 ? -0.759 -9.928 -8.130 1.00 76.38 194 GLU A N 1
ATOM 1579 C CA . GLU A 1 194 ? -0.359 -11.156 -8.829 1.00 76.38 194 GLU A CA 1
ATOM 1580 C C . GLU A 1 194 ? -1.148 -12.395 -8.355 1.00 76.38 194 GLU A C 1
ATOM 1582 O O . GLU A 1 194 ? -1.428 -13.278 -9.173 1.00 76.38 194 GLU A O 1
ATOM 1587 N N . GLN A 1 195 ? -1.541 -12.474 -7.076 1.00 71.31 195 GLN A N 1
ATOM 1588 C CA . GLN A 1 195 ? -2.252 -13.636 -6.518 1.00 71.31 195 GLN A CA 1
ATOM 1589 C C . GLN A 1 195 ? -3.724 -13.695 -6.928 1.00 71.31 195 GLN A C 1
ATOM 1591 O O . GLN A 1 195 ? -4.253 -14.788 -7.147 1.00 71.31 195 GLN A O 1
ATOM 1596 N N . ASP A 1 196 ? -4.391 -12.550 -7.054 1.00 65.88 196 ASP A N 1
ATOM 1597 C CA . ASP A 1 196 ? -5.812 -12.510 -7.373 1.00 65.88 196 ASP A CA 1
ATOM 1598 C C . ASP A 1 196 ? -6.030 -12.028 -8.816 1.00 65.88 196 ASP A C 1
ATOM 1600 O O . ASP A 1 196 ? -5.925 -10.858 -9.179 1.00 65.88 196 ASP A O 1
ATOM 1604 N N . LYS A 1 197 ? -6.347 -12.985 -9.696 1.00 60.62 197 LYS A N 1
ATOM 1605 C CA . LYS A 1 197 ? -6.588 -12.723 -11.124 1.00 60.62 197 LYS A CA 1
ATOM 1606 C C . LYS A 1 197 ? -7.783 -11.790 -11.373 1.00 60.62 197 LYS A C 1
ATOM 1608 O O . LYS A 1 197 ? -7.971 -11.384 -12.522 1.00 60.62 197 LYS A O 1
ATOM 1613 N N . GLN A 1 198 ? -8.593 -11.492 -10.354 1.00 65.06 198 GLN A N 1
ATOM 1614 C CA . GLN A 1 198 ? -9.769 -10.633 -10.437 1.00 65.06 198 GLN A CA 1
ATOM 1615 C C . GLN A 1 198 ? -9.777 -9.510 -9.389 1.00 65.06 198 GLN A C 1
ATOM 1617 O O . GLN A 1 198 ? -10.863 -9.044 -9.043 1.00 65.06 198 GLN A O 1
ATOM 1622 N N . VAL A 1 199 ? -8.616 -9.010 -8.933 1.00 73.88 199 VAL A N 1
ATOM 1623 C CA . VAL A 1 199 ? -8.635 -7.819 -8.064 1.00 73.88 199 VAL A CA 1
ATOM 1624 C C . VAL A 1 199 ? -9.340 -6.667 -8.782 1.00 73.88 199 VAL A C 1
ATOM 1626 O O . VAL A 1 199 ? -8.955 -6.226 -9.871 1.00 73.88 199 VAL A O 1
ATOM 1629 N N . SER A 1 200 ? -10.407 -6.172 -8.168 1.00 75.69 200 SER A N 1
ATOM 1630 C CA . SER A 1 200 ? -11.144 -5.020 -8.666 1.00 75.69 200 SER A CA 1
ATOM 1631 C C . SER A 1 200 ? -10.405 -3.713 -8.353 1.00 75.69 200 SER A C 1
ATOM 1633 O O . SER A 1 200 ? -9.665 -3.608 -7.378 1.00 75.69 200 SER A O 1
ATOM 1635 N N . ILE A 1 201 ? -10.655 -2.663 -9.149 1.00 78.06 201 ILE A N 1
ATOM 1636 C CA . ILE A 1 201 ? -10.179 -1.301 -8.824 1.00 78.06 201 ILE A CA 1
ATOM 1637 C C . ILE A 1 201 ? -10.652 -0.900 -7.428 1.00 78.06 201 ILE A C 1
ATOM 1639 O O . ILE A 1 201 ? -9.895 -0.289 -6.689 1.00 78.06 201 ILE A O 1
ATOM 1643 N N . TRP A 1 202 ? -11.882 -1.279 -7.061 1.00 77.75 202 TRP A N 1
ATOM 1644 C CA . TRP A 1 202 ? -12.442 -0.963 -5.754 1.00 77.75 202 TRP A CA 1
ATOM 1645 C C . TRP A 1 202 ? -11.644 -1.611 -4.619 1.00 77.75 202 TRP A C 1
ATOM 1647 O O . TRP A 1 202 ? -11.329 -0.938 -3.647 1.00 77.75 202 TRP A O 1
ATOM 1657 N N . GLN A 1 203 ? -11.236 -2.873 -4.758 1.00 79.19 203 GLN A N 1
ATOM 1658 C CA . GLN A 1 203 ? -10.391 -3.527 -3.756 1.00 79.19 203 GLN A CA 1
ATOM 1659 C C . GLN A 1 203 ? -9.041 -2.824 -3.592 1.00 79.19 203 GLN A C 1
ATOM 1661 O O . GLN A 1 203 ? -8.624 -2.592 -2.463 1.00 79.19 203 GLN A O 1
ATOM 1666 N N . LEU A 1 204 ? -8.390 -2.435 -4.695 1.00 82.62 204 LEU A N 1
ATOM 1667 C CA . LEU A 1 204 ? -7.115 -1.710 -4.649 1.00 82.62 204 LEU A CA 1
ATOM 1668 C C . LEU A 1 204 ? -7.265 -0.302 -4.054 1.00 82.62 204 LEU A C 1
ATOM 1670 O O . LEU A 1 204 ? -6.462 0.082 -3.208 1.00 82.62 204 LEU A O 1
ATOM 1674 N N . ASP A 1 205 ? -8.312 0.437 -4.437 1.00 80.69 205 ASP A N 1
ATOM 1675 C CA . ASP A 1 205 ? -8.624 1.781 -3.920 1.00 80.69 205 ASP A CA 1
ATOM 1676 C C . ASP A 1 205 ? -8.860 1.780 -2.399 1.00 80.69 205 ASP A C 1
ATOM 1678 O O . ASP A 1 205 ? -8.610 2.786 -1.734 1.00 80.69 205 ASP A O 1
ATOM 1682 N N . ASN A 1 206 ? -9.317 0.650 -1.849 1.00 82.31 206 ASN A N 1
ATOM 1683 C CA . ASN A 1 206 ? -9.613 0.472 -0.427 1.00 82.31 206 ASN A CA 1
ATOM 1684 C C . ASN A 1 206 ? -8.539 -0.325 0.328 1.00 82.31 206 ASN A C 1
ATOM 1686 O O . ASN A 1 206 ? -8.793 -0.770 1.449 1.00 82.31 206 ASN A O 1
ATOM 1690 N N . ILE A 1 207 ? -7.340 -0.494 -0.244 1.00 85.06 207 ILE A N 1
ATOM 1691 C CA . ILE A 1 207 ? -6.191 -0.934 0.550 1.00 85.06 207 ILE A CA 1
ATOM 1692 C C . ILE A 1 207 ? -5.848 0.180 1.536 1.00 85.06 207 ILE A C 1
ATOM 1694 O O . ILE A 1 207 ? -5.498 1.299 1.153 1.00 85.06 207 ILE A O 1
ATOM 1698 N N . PHE A 1 208 ? -5.946 -0.159 2.813 1.00 86.06 208 PHE A N 1
ATOM 1699 C CA . PHE A 1 208 ? -5.688 0.706 3.943 1.00 86.06 208 PHE A CA 1
ATOM 1700 C C . PHE A 1 208 ? -4.675 0.027 4.852 1.00 86.06 208 PHE A C 1
ATOM 1702 O O . PHE A 1 208 ? -4.966 -0.984 5.491 1.00 86.06 208 PHE A O 1
ATOM 1709 N N . VAL A 1 209 ? -3.469 0.578 4.894 1.00 87.81 209 VAL A N 1
ATOM 1710 C CA . VAL A 1 209 ? -2.442 0.134 5.835 1.00 87.81 209 VAL A CA 1
ATOM 1711 C C . VAL A 1 209 ? -2.472 1.054 7.041 1.00 87.81 209 VAL A C 1
ATOM 1713 O O . VAL A 1 209 ? -2.465 2.270 6.871 1.00 87.81 209 VAL A O 1
ATOM 1716 N N . VAL A 1 210 ? -2.470 0.476 8.238 1.00 88.94 210 VAL A N 1
ATOM 1717 C CA . VAL A 1 210 ? -2.311 1.189 9.507 1.00 88.94 210 VAL A CA 1
ATOM 1718 C C . VAL A 1 210 ? -1.032 0.725 10.157 1.00 88.94 210 VAL A C 1
ATOM 1720 O O . VAL A 1 210 ? -0.854 -0.469 10.382 1.00 88.94 210 VAL A O 1
ATOM 1723 N N . GLU A 1 211 ? -0.168 1.663 10.507 1.00 89.38 211 GLU A N 1
ATOM 1724 C CA . GLU A 1 211 ? 0.974 1.418 11.372 1.00 89.38 211 GLU A CA 1
ATOM 1725 C C . GLU A 1 211 ? 0.753 2.095 12.719 1.00 89.38 211 GLU A C 1
ATOM 1727 O O . GLU A 1 211 ? 0.352 3.257 12.769 1.00 89.38 211 GLU A O 1
ATOM 1732 N N . LEU A 1 212 ? 1.034 1.375 13.802 1.00 87.06 212 LEU A N 1
ATOM 1733 C CA . LEU A 1 212 ? 1.016 1.899 15.156 1.00 87.06 212 LEU A CA 1
ATOM 1734 C C . LEU A 1 212 ? 2.427 1.862 15.734 1.00 87.06 212 LEU A C 1
ATOM 1736 O O . LEU A 1 212 ? 3.067 0.809 15.829 1.00 87.06 212 LEU A O 1
ATOM 1740 N N . GLU A 1 213 ? 2.862 3.025 16.190 1.00 81.88 213 GLU A N 1
ATOM 1741 C CA . GLU A 1 213 ? 3.983 3.179 17.095 1.00 81.88 213 GLU A CA 1
ATOM 1742 C C . GLU A 1 213 ? 3.444 3.824 18.367 1.00 81.88 213 GLU A C 1
ATOM 1744 O O . GLU A 1 213 ? 2.948 4.946 18.333 1.00 81.88 213 GLU A O 1
ATOM 1749 N N . ALA A 1 214 ? 3.494 3.115 19.486 1.00 76.69 214 ALA A N 1
ATOM 1750 C CA . ALA A 1 214 ? 3.043 3.659 20.753 1.00 76.69 214 ALA A CA 1
ATOM 1751 C C . ALA A 1 214 ? 3.986 3.235 21.865 1.00 76.69 214 ALA A C 1
ATOM 1753 O O . ALA A 1 214 ? 4.298 2.055 22.019 1.00 76.69 214 ALA A O 1
ATOM 1754 N N . GLU A 1 215 ? 4.407 4.215 22.651 1.00 72.62 215 GLU A N 1
ATOM 1755 C CA . GLU A 1 215 ? 5.200 4.021 23.852 1.00 72.62 215 GLU A CA 1
ATOM 1756 C C . GLU A 1 215 ? 4.520 4.780 24.994 1.00 72.62 215 GLU A C 1
ATOM 1758 O O . GLU A 1 215 ? 4.127 5.941 24.856 1.00 72.62 215 GLU A O 1
ATOM 1763 N N . TYR A 1 216 ? 4.321 4.093 26.118 1.00 68.44 216 TYR A N 1
ATOM 1764 C CA . TYR A 1 216 ? 3.650 4.673 27.274 1.00 68.44 216 TYR A CA 1
ATOM 1765 C C . TYR A 1 216 ? 4.497 5.807 27.863 1.00 68.44 216 TYR A C 1
ATOM 1767 O O . TYR A 1 216 ? 5.661 5.606 28.200 1.00 68.44 216 TYR A O 1
ATOM 1775 N N . GLY A 1 217 ? 3.909 6.997 27.997 1.00 67.31 217 GLY A N 1
ATOM 1776 C CA . GLY A 1 217 ? 4.620 8.199 28.448 1.00 67.31 217 GLY A CA 1
ATOM 1777 C C . GLY A 1 217 ? 5.397 8.936 27.350 1.00 67.31 217 GLY A C 1
ATOM 1778 O O . GLY A 1 217 ? 6.040 9.943 27.646 1.00 67.31 217 GLY A O 1
ATOM 1779 N N . ALA A 1 218 ? 5.314 8.485 26.094 1.00 70.88 218 ALA A N 1
ATOM 1780 C CA . ALA A 1 218 ? 5.885 9.155 24.930 1.00 70.88 218 ALA A CA 1
ATOM 1781 C C . ALA A 1 218 ? 4.817 9.412 23.849 1.00 70.88 218 ALA A C 1
ATOM 1783 O O . ALA A 1 218 ? 3.644 9.063 23.990 1.00 70.88 218 ALA A O 1
ATOM 1784 N N . TYR A 1 219 ? 5.216 10.073 22.760 1.00 68.75 219 TYR A N 1
ATOM 1785 C CA . TYR A 1 219 ? 4.318 10.334 21.637 1.00 68.75 219 TYR A CA 1
ATOM 1786 C C . TYR A 1 219 ? 4.024 9.043 20.876 1.00 68.75 219 TYR A C 1
ATOM 1788 O O . TYR A 1 219 ? 4.943 8.358 20.436 1.00 68.75 219 TYR A O 1
ATOM 1796 N N . SER A 1 220 ? 2.741 8.763 20.658 1.00 76.19 220 SER A N 1
ATOM 1797 C CA . SER A 1 220 ? 2.319 7.715 19.730 1.00 76.19 220 SER A CA 1
ATOM 1798 C C . SER A 1 220 ? 2.170 8.269 18.315 1.00 76.19 220 SER A C 1
ATOM 1800 O O . SER A 1 220 ? 1.826 9.438 18.123 1.00 76.19 220 SER A O 1
ATOM 1802 N N . ARG A 1 221 ? 2.432 7.434 17.311 1.00 76.62 221 ARG A N 1
ATOM 1803 C CA . ARG A 1 221 ? 2.275 7.745 15.892 1.00 76.62 221 ARG A CA 1
ATOM 1804 C C . ARG A 1 221 ? 1.393 6.707 15.230 1.00 76.62 221 ARG A C 1
ATOM 1806 O O . ARG A 1 221 ? 1.541 5.507 15.454 1.00 76.62 221 ARG A O 1
ATOM 1813 N N . ILE A 1 222 ? 0.501 7.209 14.389 1.00 81.44 222 ILE A N 1
ATOM 1814 C CA . ILE A 1 222 ? -0.323 6.395 13.510 1.00 81.44 222 ILE A CA 1
ATOM 1815 C C . ILE A 1 222 ? -0.065 6.869 12.096 1.00 81.44 222 ILE A C 1
ATOM 1817 O O . ILE A 1 222 ? -0.346 8.022 11.764 1.00 81.44 222 ILE A O 1
ATOM 1821 N N . GLU A 1 223 ? 0.487 5.984 11.280 1.00 80.75 223 GLU A N 1
ATOM 1822 C CA . GLU A 1 223 ? 0.669 6.233 9.857 1.00 80.75 223 GLU A CA 1
ATOM 1823 C C . GLU A 1 223 ? -0.357 5.414 9.090 1.00 80.75 223 GLU A C 1
ATOM 1825 O O . GLU A 1 223 ? -0.595 4.244 9.391 1.00 80.75 223 GLU A O 1
ATOM 1830 N N . TYR A 1 224 ? -0.971 6.039 8.092 1.00 78.44 224 TYR A N 1
ATOM 1831 C CA . TYR A 1 224 ? -1.809 5.332 7.145 1.00 78.44 224 TYR A CA 1
ATOM 1832 C C . TYR A 1 224 ? -1.561 5.830 5.732 1.00 78.44 224 TYR A C 1
ATOM 1834 O O . TYR A 1 224 ? -1.238 6.999 5.508 1.00 78.44 224 TYR A O 1
ATOM 1842 N N . PHE A 1 225 ? -1.724 4.936 4.764 1.00 78.19 225 PHE A N 1
ATOM 1843 C CA . PHE A 1 225 ? -1.730 5.303 3.357 1.00 78.19 225 PHE A CA 1
ATOM 1844 C C . PHE A 1 225 ? -2.784 4.502 2.601 1.00 78.19 225 PHE A C 1
ATOM 1846 O O . PHE A 1 225 ? -3.156 3.394 2.991 1.00 78.19 225 PHE A O 1
ATOM 1853 N N . ASN A 1 226 ? -3.246 5.092 1.504 1.00 78.50 226 ASN A N 1
ATOM 1854 C CA . ASN A 1 226 ? -4.192 4.509 0.569 1.00 78.50 226 ASN A CA 1
ATOM 1855 C C . ASN A 1 226 ? -3.621 4.523 -0.854 1.00 78.50 226 ASN A C 1
ATOM 1857 O O . ASN A 1 226 ? -2.752 5.335 -1.194 1.00 78.50 226 ASN A O 1
ATOM 1861 N N . ILE A 1 227 ? -4.130 3.638 -1.709 1.00 83.56 227 ILE A N 1
ATOM 1862 C CA . ILE A 1 227 ? -3.763 3.614 -3.126 1.00 83.56 227 ILE A CA 1
ATOM 1863 C C . ILE A 1 227 ? -4.638 4.604 -3.886 1.00 83.56 227 ILE A C 1
ATOM 1865 O O . ILE A 1 227 ? -5.858 4.636 -3.751 1.00 83.56 227 ILE A O 1
ATOM 1869 N N . LYS A 1 228 ? -4.003 5.442 -4.706 1.00 86.44 228 LYS A N 1
ATOM 1870 C CA . LYS A 1 228 ? -4.726 6.389 -5.558 1.00 86.44 228 LYS A CA 1
ATOM 1871 C C . LYS A 1 228 ? -5.394 5.652 -6.716 1.00 86.44 228 LYS A C 1
ATOM 1873 O O . LYS A 1 228 ? -4.769 4.805 -7.344 1.00 86.44 228 LYS A O 1
ATOM 1878 N N . ARG A 1 229 ? -6.588 6.097 -7.107 1.00 87.19 229 ARG A N 1
ATOM 1879 C CA . ARG A 1 229 ? -7.379 5.508 -8.200 1.00 87.19 229 ARG A CA 1
ATOM 1880 C C . ARG A 1 229 ? -6.606 5.223 -9.490 1.00 87.19 229 ARG A C 1
ATOM 1882 O O . ARG A 1 229 ? -6.734 4.144 -10.058 1.00 87.19 229 ARG A O 1
ATOM 1889 N N . TYR A 1 230 ? -5.784 6.161 -9.961 1.00 89.12 230 TYR A N 1
ATOM 1890 C CA . TYR A 1 230 ? -5.002 5.963 -11.191 1.00 89.12 230 TYR A CA 1
ATOM 1891 C C . TYR A 1 230 ? -3.944 4.851 -11.055 1.00 89.12 230 TYR A C 1
ATOM 1893 O O . TYR A 1 230 ? -3.592 4.206 -12.041 1.00 89.12 230 TYR A O 1
ATOM 1901 N N . ILE A 1 231 ? -3.437 4.612 -9.839 1.00 91.12 231 ILE A N 1
ATOM 1902 C CA . ILE A 1 231 ? -2.514 3.513 -9.532 1.00 91.12 231 ILE A CA 1
ATOM 1903 C C . ILE A 1 231 ? -3.284 2.187 -9.559 1.00 91.12 231 ILE A C 1
ATOM 1905 O O . ILE A 1 231 ? -2.823 1.226 -10.170 1.00 91.12 231 ILE A O 1
ATOM 1909 N N . SER A 1 232 ? -4.483 2.149 -8.976 1.00 89.44 232 SER A N 1
ATOM 1910 C CA . SER A 1 232 ? -5.369 0.980 -9.021 1.00 89.44 232 SER A CA 1
ATOM 1911 C C . SER A 1 232 ? -5.773 0.605 -10.449 1.00 89.44 232 SER A C 1
ATOM 1913 O O . SER A 1 232 ? -5.705 -0.563 -10.827 1.00 89.44 232 SER A O 1
ATOM 1915 N N . LEU A 1 233 ? -6.124 1.599 -11.276 1.00 89.62 233 LEU A N 1
ATOM 1916 C CA . LEU A 1 233 ? -6.387 1.426 -12.710 1.00 89.62 233 LEU A CA 1
ATOM 1917 C C . LEU A 1 233 ? -5.170 0.844 -13.437 1.00 89.62 233 LEU A C 1
ATOM 1919 O O . LEU A 1 233 ? -5.303 -0.105 -14.209 1.00 89.62 233 LEU A O 1
ATOM 1923 N N . PHE A 1 234 ? -3.972 1.366 -13.152 1.00 92.31 234 PHE A N 1
ATOM 1924 C CA . PHE A 1 234 ? -2.731 0.826 -13.699 1.00 92.31 234 PHE A CA 1
ATOM 1925 C C . PHE A 1 234 ? -2.539 -0.656 -13.340 1.00 92.31 234 PHE A C 1
ATOM 1927 O O . PHE A 1 234 ? -2.312 -1.478 -14.233 1.00 92.31 234 PHE A O 1
ATOM 1934 N N . PHE A 1 235 ? -2.644 -1.005 -12.055 1.00 90.44 235 PHE A N 1
ATOM 1935 C CA . PHE A 1 235 ? -2.421 -2.375 -11.595 1.00 90.44 235 PHE A CA 1
ATOM 1936 C C . PHE A 1 235 ? -3.427 -3.364 -12.180 1.00 90.44 235 PHE A C 1
ATOM 1938 O O . PHE A 1 235 ? -3.033 -4.448 -12.605 1.00 90.44 235 PHE A O 1
ATOM 1945 N N . LYS A 1 236 ? -4.698 -2.974 -12.285 1.00 87.81 236 LYS A N 1
ATOM 1946 C CA . LYS A 1 236 ? -5.731 -3.837 -12.858 1.00 87.81 236 LYS A CA 1
ATOM 1947 C C . LYS A 1 236 ? -5.572 -4.024 -14.370 1.00 87.81 236 LYS A C 1
ATOM 1949 O O . LYS A 1 236 ? -5.557 -5.154 -14.857 1.00 87.81 236 LYS A O 1
ATOM 1954 N N . ASP A 1 237 ? -5.464 -2.929 -15.122 1.00 88.38 237 ASP A N 1
ATOM 1955 C CA . ASP A 1 237 ? -5.658 -2.977 -16.576 1.00 88.38 237 ASP A CA 1
ATOM 1956 C C . ASP A 1 237 ? -4.334 -3.102 -17.359 1.00 88.38 237 ASP A C 1
ATOM 1958 O O . ASP A 1 237 ? -4.319 -3.600 -18.493 1.00 88.38 237 ASP A O 1
ATOM 1962 N N . TYR A 1 238 ? -3.204 -2.697 -16.761 1.00 91.44 238 TYR A N 1
ATOM 1963 C CA . TYR A 1 238 ? -1.930 -2.534 -17.472 1.00 91.44 238 TYR A CA 1
ATOM 1964 C C . TYR A 1 238 ? -0.754 -3.318 -16.880 1.00 91.44 238 TYR A C 1
ATOM 1966 O O . TYR A 1 238 ? 0.121 -3.736 -17.650 1.00 91.44 238 TYR A O 1
ATOM 1974 N N . ALA A 1 239 ? -0.713 -3.575 -15.567 1.00 91.38 239 ALA A N 1
ATOM 1975 C CA . ALA A 1 239 ? 0.438 -4.228 -14.931 1.00 91.38 239 ALA A CA 1
ATOM 1976 C C . ALA A 1 239 ? 0.746 -5.606 -15.531 1.00 91.38 239 ALA A C 1
ATOM 1978 O O . ALA A 1 239 ? 1.898 -5.882 -15.859 1.00 91.38 239 ALA A O 1
ATOM 1979 N N . LYS A 1 240 ? -0.275 -6.424 -15.819 1.00 88.62 240 LYS A N 1
ATOM 1980 C CA . LYS A 1 240 ? -0.086 -7.749 -16.440 1.00 88.62 240 LYS A CA 1
ATOM 1981 C C . LYS A 1 240 ? 0.642 -7.694 -17.790 1.00 88.62 240 LYS A C 1
ATOM 1983 O O . LYS A 1 240 ? 1.395 -8.601 -18.136 1.00 88.62 240 LYS A O 1
ATOM 1988 N N . LYS A 1 241 ? 0.404 -6.643 -18.582 1.00 89.69 241 LYS A N 1
ATOM 1989 C CA . LYS A 1 241 ? 1.007 -6.474 -19.917 1.00 89.69 241 LYS A CA 1
ATOM 1990 C C . LYS A 1 241 ? 2.379 -5.804 -19.871 1.00 89.69 241 LYS A C 1
ATOM 1992 O O . LYS A 1 241 ? 3.098 -5.906 -20.865 1.00 89.69 241 LYS A O 1
ATOM 1997 N N . THR A 1 242 ? 2.709 -5.152 -18.755 1.00 93.94 242 THR A N 1
ATOM 1998 C CA . THR A 1 242 ? 3.905 -4.323 -18.572 1.00 93.94 242 THR A CA 1
ATOM 1999 C C . THR A 1 242 ? 4.736 -4.806 -17.379 1.00 93.94 242 THR A C 1
ATOM 2001 O O . THR A 1 242 ? 5.659 -5.594 -17.565 1.00 93.94 242 THR A O 1
ATOM 2004 N N . LEU A 1 243 ? 4.378 -4.403 -16.157 1.00 93.12 243 LEU A N 1
ATOM 2005 C CA . LEU A 1 243 ? 5.067 -4.711 -14.900 1.00 93.12 243 LEU A CA 1
ATOM 2006 C C . LEU A 1 243 ? 5.333 -6.208 -14.692 1.00 93.12 243 LEU A C 1
ATOM 2008 O O . LEU A 1 243 ? 6.455 -6.581 -14.364 1.00 93.12 243 LEU A O 1
ATOM 2012 N N . SER A 1 244 ? 4.352 -7.082 -14.932 1.00 89.69 244 SER A N 1
ATOM 2013 C CA . SER A 1 244 ? 4.516 -8.531 -14.737 1.00 89.69 244 SER A CA 1
ATOM 2014 C C . SER A 1 244 ? 5.491 -9.173 -15.729 1.00 89.69 244 SER A C 1
ATOM 2016 O O . SER A 1 244 ? 6.002 -10.252 -15.451 1.00 89.69 244 SER A O 1
ATOM 2018 N N . LYS A 1 245 ? 5.773 -8.523 -16.869 1.00 90.75 245 LYS A N 1
ATOM 2019 C CA . LYS A 1 245 ? 6.769 -8.991 -17.849 1.00 90.75 245 LYS A CA 1
ATOM 2020 C C . LYS A 1 245 ? 8.202 -8.600 -17.485 1.00 90.75 245 LYS A C 1
ATOM 2022 O O . LYS A 1 245 ? 9.136 -9.071 -18.130 1.00 90.75 245 LYS A O 1
ATOM 2027 N N . ILE A 1 246 ? 8.385 -7.744 -16.480 1.00 90.44 246 ILE A N 1
ATOM 2028 C CA . ILE A 1 246 ? 9.706 -7.425 -15.943 1.00 90.44 246 ILE A CA 1
ATOM 2029 C C . ILE A 1 246 ? 10.154 -8.622 -15.104 1.00 90.44 246 ILE A C 1
ATOM 2031 O O . ILE A 1 246 ? 9.625 -8.867 -14.021 1.00 90.44 246 ILE A O 1
ATOM 2035 N N . TRP A 1 247 ? 11.113 -9.381 -15.631 1.00 87.44 247 TRP A N 1
ATOM 2036 C CA . TRP A 1 247 ? 11.641 -10.586 -14.981 1.00 87.44 247 TRP A CA 1
ATOM 2037 C C . TRP A 1 247 ? 12.605 -10.272 -13.832 1.00 87.44 247 TRP A C 1
ATOM 2039 O O . TRP A 1 247 ? 12.760 -11.082 -12.923 1.00 87.44 247 TRP A O 1
ATOM 2049 N N . ASP A 1 248 ? 13.251 -9.101 -13.857 1.00 86.94 248 ASP A N 1
ATOM 2050 C CA . ASP A 1 248 ? 14.114 -8.664 -12.762 1.00 86.94 248 ASP A CA 1
ATOM 2051 C C . ASP A 1 248 ? 13.234 -8.229 -11.585 1.00 86.94 248 ASP A C 1
ATOM 2053 O O . ASP A 1 248 ? 12.660 -7.137 -11.582 1.00 86.94 248 ASP A O 1
ATOM 2057 N N . TYR A 1 249 ? 13.106 -9.122 -10.603 1.00 85.25 249 TYR A N 1
ATOM 2058 C CA . TYR A 1 249 ? 12.255 -8.931 -9.431 1.00 85.25 249 TYR A CA 1
ATOM 2059 C C . TYR A 1 249 ? 12.638 -7.683 -8.629 1.00 85.25 249 TYR A C 1
ATOM 2061 O O . TYR A 1 249 ? 11.770 -6.906 -8.234 1.00 85.25 249 TYR A O 1
ATOM 2069 N N . ARG A 1 250 ? 13.940 -7.431 -8.476 1.00 84.69 250 ARG A N 1
ATOM 2070 C CA . ARG A 1 250 ? 14.454 -6.281 -7.733 1.00 84.69 250 ARG A CA 1
ATOM 2071 C C . ARG A 1 250 ? 14.101 -4.969 -8.426 1.00 84.69 250 ARG A C 1
ATOM 2073 O O . ARG A 1 250 ? 13.630 -4.016 -7.807 1.00 84.69 250 ARG A O 1
ATOM 2080 N N . TYR A 1 251 ? 14.282 -4.927 -9.742 1.00 88.94 251 TYR A N 1
ATOM 2081 C CA . TYR A 1 251 ? 13.898 -3.772 -10.543 1.00 88.94 251 TYR A CA 1
ATOM 2082 C C . TYR A 1 251 ? 12.377 -3.556 -10.528 1.00 88.94 251 TYR A C 1
ATOM 2084 O O . TYR A 1 251 ? 11.913 -2.422 -10.399 1.00 88.94 251 TYR A O 1
ATOM 2092 N N . LYS A 1 252 ? 11.590 -4.641 -10.575 1.00 90.06 252 LYS A N 1
ATOM 2093 C CA . LYS A 1 252 ? 10.127 -4.599 -10.430 1.00 90.06 252 LYS A CA 1
ATOM 2094 C C . LYS A 1 252 ? 9.716 -3.974 -9.086 1.00 90.06 252 LYS A C 1
ATOM 2096 O O . LYS A 1 252 ? 8.887 -3.063 -9.082 1.00 90.06 252 LYS A O 1
ATOM 2101 N N . LEU A 1 253 ? 10.327 -4.385 -7.971 1.00 87.56 253 LEU A N 1
ATOM 2102 C CA . LEU A 1 253 ? 10.067 -3.825 -6.636 1.00 87.56 253 LEU A CA 1
ATOM 2103 C C . LEU A 1 253 ? 10.410 -2.333 -6.539 1.00 87.56 253 LEU A C 1
ATOM 2105 O O . LEU A 1 253 ? 9.630 -1.553 -5.985 1.00 87.56 253 LEU A O 1
ATOM 2109 N N . GLN A 1 254 ? 11.532 -1.908 -7.129 1.00 89.06 254 GLN A N 1
ATOM 2110 C CA . GLN A 1 254 ? 11.914 -0.492 -7.202 1.00 89.06 254 GLN A CA 1
ATOM 2111 C C . GLN A 1 254 ? 10.899 0.346 -7.989 1.00 89.06 254 GLN A C 1
ATOM 2113 O O . GLN A 1 254 ? 10.574 1.464 -7.581 1.00 89.06 254 GLN A O 1
ATOM 2118 N N . ILE A 1 255 ? 10.368 -0.188 -9.096 1.00 93.31 255 ILE A N 1
ATOM 2119 C CA . ILE A 1 255 ? 9.307 0.467 -9.871 1.00 93.31 255 ILE A CA 1
ATOM 2120 C C . ILE A 1 255 ? 8.062 0.647 -9.014 1.00 93.31 255 ILE A C 1
ATOM 2122 O O . ILE A 1 255 ? 7.556 1.766 -8.923 1.00 93.31 255 ILE A O 1
ATOM 2126 N N . VAL A 1 256 ? 7.595 -0.410 -8.347 1.00 91.62 256 VAL A N 1
ATOM 2127 C CA . VAL A 1 256 ? 6.419 -0.317 -7.473 1.00 91.62 256 VAL A CA 1
ATOM 2128 C C . VAL A 1 256 ? 6.648 0.676 -6.334 1.00 91.62 256 VAL A C 1
ATOM 2130 O O . VAL A 1 256 ? 5.772 1.497 -6.075 1.00 91.62 256 VAL A O 1
ATOM 2133 N N . ASP A 1 257 ? 7.838 0.709 -5.729 1.00 88.44 257 ASP A N 1
ATOM 2134 C CA . ASP A 1 257 ? 8.149 1.681 -4.673 1.00 88.44 257 ASP A CA 1
ATOM 2135 C C . ASP A 1 257 ? 8.012 3.129 -5.169 1.00 88.44 257 ASP A C 1
ATOM 2137 O O . ASP A 1 257 ? 7.421 3.980 -4.500 1.00 88.44 257 ASP A O 1
ATOM 2141 N N . TYR A 1 258 ? 8.506 3.413 -6.378 1.00 92.44 258 TYR A N 1
ATOM 2142 C CA . TYR A 1 258 ? 8.371 4.731 -6.998 1.00 92.44 258 TYR A CA 1
ATOM 2143 C C . TYR A 1 258 ? 6.914 5.066 -7.338 1.00 92.44 258 TYR A C 1
ATOM 2145 O O . TYR A 1 258 ? 6.499 6.207 -7.118 1.00 92.44 258 TYR A O 1
ATOM 2153 N N . ILE A 1 259 ? 6.125 4.091 -7.807 1.00 92.44 259 ILE A N 1
ATOM 2154 C CA . ILE A 1 259 ? 4.683 4.250 -8.054 1.00 92.44 259 ILE A CA 1
ATOM 2155 C C . ILE A 1 259 ? 3.968 4.653 -6.762 1.00 92.44 259 ILE A C 1
ATOM 2157 O O . ILE A 1 259 ? 3.277 5.676 -6.738 1.00 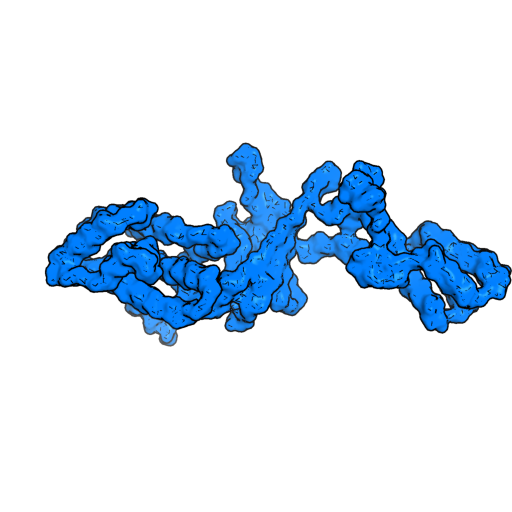92.44 259 ILE A O 1
ATOM 2161 N N . MET A 1 260 ? 4.188 3.896 -5.684 1.00 85.88 260 MET A N 1
ATOM 2162 C CA . MET A 1 260 ? 3.548 4.100 -4.382 1.00 85.88 260 MET A CA 1
ATOM 2163 C C . MET A 1 260 ? 3.952 5.435 -3.746 1.00 85.88 260 MET A C 1
ATOM 2165 O O . MET A 1 260 ? 3.108 6.154 -3.216 1.00 85.88 260 MET A O 1
ATOM 2169 N N . LYS A 1 261 ? 5.225 5.832 -3.875 1.00 86.56 261 LYS A N 1
ATOM 2170 C CA . LYS A 1 261 ? 5.738 7.130 -3.396 1.00 86.56 261 LYS A CA 1
ATOM 2171 C C . LYS A 1 261 ? 5.417 8.302 -4.327 1.00 86.56 261 LYS A C 1
ATOM 2173 O O . LYS A 1 261 ? 5.855 9.420 -4.059 1.00 86.56 261 LYS A O 1
ATOM 2178 N N . ASN A 1 262 ? 4.695 8.069 -5.428 1.00 88.38 262 ASN A N 1
ATOM 2179 C CA . ASN A 1 262 ? 4.416 9.060 -6.470 1.00 88.38 262 ASN A CA 1
ATOM 2180 C C . ASN A 1 262 ? 5.689 9.771 -6.987 1.00 88.38 262 ASN A C 1
ATOM 2182 O O . ASN A 1 262 ? 5.668 10.960 -7.312 1.00 88.38 262 ASN A O 1
ATOM 2186 N N . LYS A 1 263 ? 6.808 9.043 -7.056 1.00 91.75 263 LYS A N 1
ATOM 2187 C CA . LYS A 1 263 ? 8.071 9.511 -7.635 1.00 91.75 263 LYS A CA 1
ATOM 2188 C C . LYS A 1 263 ? 8.104 9.207 -9.129 1.00 91.75 263 LYS A C 1
ATOM 2190 O O . LYS A 1 263 ? 7.491 8.252 -9.600 1.00 91.75 263 LYS A O 1
ATOM 2195 N N . ASP A 1 264 ? 8.834 10.019 -9.886 1.00 93.81 264 ASP A N 1
ATOM 2196 C CA . ASP A 1 264 ? 8.994 9.779 -11.319 1.00 93.81 264 ASP A CA 1
ATOM 2197 C C . ASP A 1 264 ? 9.917 8.568 -11.563 1.00 93.81 264 ASP A C 1
ATOM 2199 O O . ASP A 1 264 ? 11.069 8.541 -11.134 1.00 93.81 264 ASP A O 1
ATOM 2203 N N . ILE A 1 265 ? 9.407 7.570 -12.285 1.00 95.50 265 ILE A N 1
ATOM 2204 C CA . ILE A 1 265 ? 10.098 6.325 -12.653 1.00 95.50 265 ILE A CA 1
ATOM 2205 C C . ILE A 1 265 ? 11.309 6.583 -13.574 1.00 95.50 265 ILE A C 1
ATOM 2207 O O . ILE A 1 265 ? 12.188 5.733 -13.704 1.00 95.50 265 ILE A O 1
ATOM 2211 N N . LYS A 1 266 ? 11.434 7.770 -14.184 1.00 95.31 266 LYS A N 1
ATOM 2212 C CA . LYS A 1 266 ? 12.572 8.094 -15.061 1.00 95.31 266 LYS A CA 1
ATOM 2213 C C . LYS A 1 266 ? 13.934 7.930 -14.389 1.00 95.31 266 LYS A C 1
ATOM 2215 O O . LYS A 1 266 ? 14.890 7.576 -15.068 1.00 95.31 266 LYS A O 1
ATOM 2220 N N . TYR A 1 267 ? 14.024 8.164 -13.078 1.00 94.56 267 TYR A N 1
ATOM 2221 C CA . TYR A 1 267 ? 15.283 8.027 -12.343 1.00 94.56 267 TYR A CA 1
ATOM 2222 C C . TYR A 1 267 ? 15.741 6.568 -12.290 1.00 94.56 267 TYR A C 1
ATOM 2224 O O . TYR A 1 267 ? 16.873 6.274 -12.659 1.00 94.56 267 TYR A O 1
ATOM 2232 N N . ILE A 1 268 ? 14.837 5.646 -11.948 1.00 93.31 268 ILE A N 1
ATOM 2233 C CA . ILE A 1 268 ? 15.157 4.214 -11.909 1.00 93.31 268 ILE A CA 1
ATOM 2234 C C . ILE A 1 268 ? 15.368 3.623 -13.306 1.00 93.31 268 ILE A C 1
ATOM 2236 O O . ILE A 1 268 ? 16.195 2.732 -13.462 1.00 93.31 268 ILE A O 1
ATOM 2240 N N . ILE A 1 269 ? 14.685 4.133 -14.342 1.00 95.50 269 ILE A N 1
ATOM 2241 C CA . ILE A 1 269 ? 14.984 3.777 -15.741 1.00 95.50 269 ILE A CA 1
ATOM 2242 C C . ILE A 1 269 ? 16.409 4.202 -16.097 1.00 95.50 269 ILE A C 1
ATOM 2244 O O . ILE A 1 269 ? 17.185 3.393 -16.597 1.00 95.50 269 ILE A O 1
ATOM 2248 N N . ASN A 1 270 ? 16.771 5.454 -15.811 1.00 94.12 270 ASN A N 1
ATOM 2249 C CA . ASN A 1 270 ? 18.094 5.983 -16.114 1.00 94.12 270 ASN A CA 1
ATOM 2250 C C . ASN A 1 270 ? 19.205 5.195 -15.400 1.00 94.12 270 ASN A C 1
ATOM 2252 O O . ASN A 1 270 ? 20.225 4.872 -16.009 1.00 94.12 270 ASN A O 1
ATOM 2256 N N . ASP A 1 271 ? 19.009 4.886 -14.118 1.00 91.75 271 ASP A N 1
ATOM 2257 C CA . ASP A 1 271 ? 19.985 4.140 -13.324 1.00 91.75 271 ASP A CA 1
ATOM 2258 C C . ASP A 1 271 ? 20.113 2.693 -13.812 1.00 91.75 271 ASP A C 1
ATOM 2260 O O . ASP A 1 271 ? 21.233 2.196 -13.946 1.00 91.75 271 ASP A O 1
ATOM 2264 N N . ARG A 1 272 ? 18.996 2.051 -14.187 1.00 91.06 272 ARG A N 1
ATOM 2265 C CA . ARG A 1 272 ? 19.007 0.706 -14.773 1.00 91.06 272 ARG A CA 1
ATOM 2266 C C . ARG A 1 272 ? 19.733 0.665 -16.114 1.00 91.06 272 ARG A C 1
ATOM 2268 O O . ARG A 1 272 ? 20.629 -0.154 -16.285 1.00 91.06 272 ARG A O 1
ATOM 2275 N N . LEU A 1 273 ? 19.406 1.575 -17.033 1.00 91.12 273 LEU A N 1
ATOM 2276 C CA . LEU A 1 273 ? 20.090 1.684 -18.325 1.00 91.12 273 LEU A CA 1
ATOM 2277 C C . LEU A 1 273 ? 21.596 1.912 -18.132 1.00 91.12 273 LEU A C 1
ATOM 2279 O O . LEU A 1 273 ? 22.410 1.327 -18.841 1.00 91.12 273 LEU A O 1
ATOM 2283 N N . ARG A 1 274 ? 21.994 2.734 -17.150 1.00 90.06 274 ARG A N 1
ATOM 2284 C CA . ARG A 1 274 ? 23.409 2.970 -16.828 1.00 90.06 274 ARG A CA 1
ATOM 2285 C C . ARG A 1 274 ? 24.123 1.708 -16.352 1.00 90.06 274 ARG A C 1
ATOM 2287 O O . ARG A 1 274 ? 25.262 1.487 -16.767 1.00 90.06 274 ARG A O 1
ATOM 2294 N N . ALA A 1 275 ? 23.474 0.935 -15.483 1.00 86.38 275 ALA A N 1
ATOM 2295 C CA . ALA A 1 275 ? 23.998 -0.323 -14.962 1.00 86.38 275 ALA A CA 1
ATOM 2296 C C . ALA A 1 275 ? 24.199 -1.340 -16.099 1.00 86.38 275 ALA A C 1
ATOM 2298 O O . ALA A 1 275 ? 25.321 -1.806 -16.301 1.00 86.38 275 ALA A O 1
ATOM 2299 N N . GLU A 1 276 ? 23.188 -1.514 -16.959 1.00 83.06 276 GLU A N 1
ATOM 2300 C CA . GLU A 1 276 ? 23.213 -2.445 -18.101 1.00 83.06 276 GLU A CA 1
ATOM 2301 C C . GLU A 1 276 ? 24.292 -2.108 -19.152 1.00 83.06 276 GLU A C 1
ATOM 2303 O O . GLU A 1 276 ? 24.755 -2.982 -19.892 1.00 83.06 276 GLU A O 1
ATOM 2308 N N . MET A 1 277 ? 24.714 -0.842 -19.227 1.00 81.00 277 MET A N 1
ATOM 2309 C CA . MET A 1 277 ? 25.821 -0.397 -20.083 1.00 81.00 277 MET A CA 1
ATOM 2310 C C . MET A 1 277 ? 27.205 -0.587 -19.443 1.00 81.00 277 MET A C 1
ATOM 2312 O O . MET A 1 277 ? 28.213 -0.558 -20.149 1.00 81.00 277 MET A O 1
ATOM 2316 N N . SER A 1 278 ? 27.280 -0.763 -18.121 1.00 73.50 278 SER A N 1
ATOM 2317 C CA . SER A 1 278 ? 28.546 -0.871 -17.395 1.00 73.50 278 SER A CA 1
ATOM 2318 C C . SER A 1 278 ? 29.254 -2.207 -17.648 1.00 73.50 278 SER A C 1
ATOM 2320 O O . SER A 1 278 ? 28.643 -3.268 -17.783 1.00 73.50 278 SER A O 1
ATOM 2322 N N . LYS A 1 279 ? 30.591 -2.165 -17.708 1.00 59.25 279 LYS A N 1
ATOM 2323 C CA . LYS A 1 279 ? 31.432 -3.343 -17.992 1.00 59.25 279 LYS A CA 1
ATOM 2324 C C . LYS A 1 279 ? 31.453 -4.378 -16.855 1.00 59.25 279 LYS A C 1
ATOM 2326 O O . LYS A 1 279 ? 31.899 -5.500 -17.083 1.00 59.25 279 LYS A O 1
ATOM 2331 N N . GLU A 1 280 ? 31.001 -4.014 -15.655 1.00 52.44 280 GLU A N 1
ATOM 2332 C CA . GLU A 1 280 ? 31.011 -4.877 -14.465 1.00 52.44 280 GLU A CA 1
ATOM 2333 C C . GLU A 1 280 ? 29.849 -5.883 -14.470 1.00 52.44 280 GLU A C 1
ATOM 2335 O O . GLU A 1 280 ? 30.071 -7.055 -14.176 1.00 52.44 280 GLU A O 1
ATOM 2340 N N . GLU A 1 281 ? 28.655 -5.492 -14.932 1.00 50.06 281 GLU A N 1
ATOM 2341 C CA . GLU A 1 281 ? 27.521 -6.415 -15.137 1.00 50.06 281 GLU A CA 1
ATOM 2342 C C . GLU A 1 281 ? 27.642 -7.224 -16.444 1.00 50.06 281 GLU A C 1
ATOM 2344 O O . GLU A 1 281 ? 27.139 -8.345 -16.548 1.00 50.06 281 GLU A O 1
ATOM 2349 N N . ALA A 1 282 ? 28.398 -6.717 -17.426 1.00 49.06 282 ALA A N 1
ATOM 2350 C CA . ALA A 1 282 ? 28.627 -7.373 -18.717 1.00 49.06 282 ALA A CA 1
ATOM 2351 C C . ALA A 1 282 ? 29.411 -8.702 -18.635 1.00 49.06 282 ALA A C 1
ATOM 2353 O O . ALA A 1 282 ? 29.460 -9.438 -19.620 1.00 49.06 282 ALA A O 1
ATOM 2354 N N . LYS A 1 283 ? 30.025 -9.025 -17.486 1.00 44.56 283 LYS A N 1
ATOM 2355 C CA . LYS A 1 283 ? 30.767 -10.282 -17.277 1.00 44.56 283 LYS A CA 1
ATOM 2356 C C . LYS A 1 283 ? 29.883 -11.483 -16.911 1.00 44.56 283 LYS A C 1
ATOM 2358 O O . LYS A 1 283 ? 30.403 -12.593 -16.852 1.00 44.56 283 LYS A O 1
ATOM 2363 N N . GLY A 1 284 ? 28.576 -11.293 -16.707 1.00 45.97 284 GLY A N 1
ATOM 2364 C CA . GLY A 1 284 ? 27.672 -12.407 -16.395 1.00 45.97 284 GLY A CA 1
ATOM 2365 C C . GLY A 1 284 ? 26.170 -12.158 -16.570 1.00 45.97 284 GLY A C 1
ATOM 2366 O O . GLY A 1 284 ? 25.415 -13.126 -16.553 1.00 45.97 284 GLY A O 1
ATOM 2367 N N . ALA A 1 285 ? 25.712 -10.915 -16.766 1.00 52.03 285 ALA A N 1
ATOM 2368 C CA . ALA A 1 285 ? 24.292 -10.603 -16.932 1.00 52.03 285 ALA A CA 1
ATOM 2369 C C . ALA A 1 285 ? 23.929 -10.319 -18.400 1.00 52.03 285 ALA A C 1
ATOM 2371 O O . ALA A 1 285 ? 24.612 -9.579 -19.112 1.00 52.03 285 ALA A O 1
ATOM 2372 N N . LYS A 1 286 ? 22.815 -10.900 -18.858 1.00 55.19 286 LYS A N 1
ATOM 2373 C CA . LYS A 1 286 ? 22.235 -10.638 -20.181 1.00 55.19 286 LYS A CA 1
ATOM 2374 C C . LYS A 1 286 ? 21.806 -9.168 -20.250 1.00 55.19 286 LYS A C 1
ATOM 2376 O O . LYS A 1 286 ? 20.867 -8.778 -19.560 1.00 55.19 286 LYS A O 1
ATOM 2381 N N . LYS A 1 287 ? 22.467 -8.358 -21.090 1.00 63.50 287 LYS A N 1
ATOM 2382 C CA . LYS A 1 287 ? 22.010 -6.997 -21.432 1.00 63.50 287 LYS A CA 1
ATOM 2383 C C . LYS A 1 287 ? 20.565 -7.076 -21.924 1.00 63.50 287 LYS A C 1
ATOM 2385 O O . LYS A 1 287 ? 20.316 -7.668 -22.976 1.00 63.50 287 LYS A O 1
ATOM 2390 N N . ASN A 1 288 ? 19.621 -6.519 -21.166 1.00 71.69 288 ASN A N 1
ATOM 2391 C CA . ASN A 1 288 ? 18.203 -6.630 -21.488 1.00 71.69 288 ASN A CA 1
ATOM 2392 C C . ASN A 1 288 ? 17.464 -5.300 -21.322 1.00 71.69 288 ASN A C 1
ATOM 2394 O O . ASN A 1 288 ? 16.635 -5.125 -20.426 1.00 71.69 288 ASN A O 1
ATOM 2398 N N . GLY A 1 289 ? 17.696 -4.404 -22.282 1.00 85.19 289 GLY A N 1
ATOM 2399 C CA . GLY A 1 289 ? 16.978 -3.138 -22.363 1.00 85.19 289 GLY A CA 1
ATOM 2400 C C . GLY A 1 289 ? 15.455 -3.285 -22.484 1.00 85.19 289 GLY A C 1
ATOM 2401 O O . GLY A 1 289 ? 14.744 -2.310 -22.261 1.00 85.19 289 GLY A O 1
ATOM 2402 N N . TYR A 1 290 ? 14.908 -4.479 -22.752 1.00 91.06 290 TYR A N 1
ATOM 2403 C CA . TYR A 1 290 ? 13.458 -4.688 -22.777 1.00 91.06 290 TYR A CA 1
ATOM 2404 C C . TYR A 1 290 ? 12.793 -4.399 -21.421 1.00 91.06 290 TYR A C 1
ATOM 2406 O O . TYR A 1 290 ? 11.714 -3.809 -21.398 1.00 91.06 290 TYR A O 1
ATOM 2414 N N . ASN A 1 291 ? 13.438 -4.710 -20.287 1.00 92.1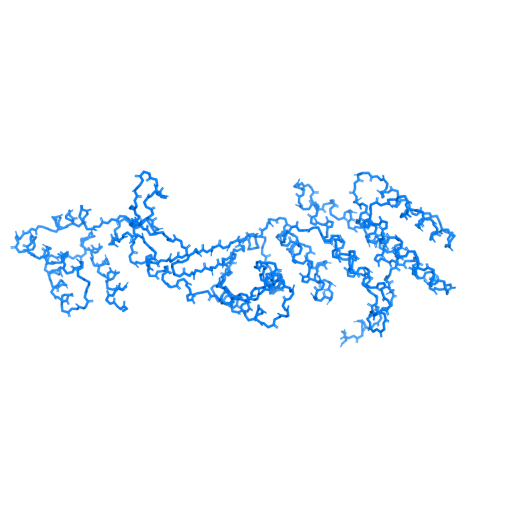9 291 ASN A N 1
ATOM 2415 C CA . ASN A 1 291 ? 12.896 -4.348 -18.966 1.00 92.19 291 ASN A CA 1
ATOM 2416 C C . ASN A 1 291 ? 12.807 -2.822 -18.797 1.00 92.19 291 ASN A C 1
ATOM 2418 O O . ASN A 1 291 ? 11.802 -2.311 -18.302 1.00 92.19 291 ASN A O 1
ATOM 2422 N N . SER A 1 292 ? 13.822 -2.090 -19.262 1.00 94.56 292 SER A N 1
ATOM 2423 C CA . SER A 1 292 ? 13.844 -0.620 -19.258 1.00 94.56 292 SER A CA 1
ATOM 2424 C C . SER A 1 292 ? 12.800 -0.018 -20.212 1.00 94.56 292 SER A C 1
ATOM 2426 O O . SER A 1 292 ? 12.188 1.011 -19.909 1.00 94.56 292 SER A O 1
ATOM 2428 N N . PHE A 1 293 ? 12.522 -0.684 -21.338 1.00 95.94 293 PHE A N 1
ATOM 2429 C CA . PHE A 1 293 ? 11.411 -0.337 -22.227 1.00 95.94 293 PHE A CA 1
ATOM 2430 C C . PHE A 1 293 ? 10.049 -0.525 -21.540 1.00 95.94 293 PHE A C 1
ATOM 2432 O O . PHE A 1 293 ? 9.247 0.409 -21.524 1.00 95.94 293 PHE A O 1
ATOM 2439 N N . LEU A 1 294 ? 9.812 -1.673 -20.894 1.00 96.19 294 LEU A N 1
ATOM 2440 C CA . LEU A 1 294 ? 8.588 -1.928 -20.123 1.00 96.19 294 LEU A CA 1
ATOM 2441 C C . LEU A 1 294 ? 8.400 -0.875 -19.020 1.00 96.19 294 LEU A C 1
ATOM 2443 O O . LEU A 1 294 ? 7.312 -0.323 -18.870 1.00 96.19 294 LEU A O 1
ATOM 2447 N N . ALA A 1 295 ? 9.462 -0.526 -18.290 1.00 96.81 295 ALA A N 1
ATOM 2448 C CA . ALA A 1 295 ? 9.425 0.535 -17.284 1.00 96.81 295 ALA A CA 1
ATOM 2449 C C . ALA A 1 295 ? 9.080 1.912 -17.884 1.00 96.81 295 ALA A C 1
ATOM 2451 O O . ALA A 1 295 ? 8.343 2.695 -17.277 1.00 96.81 295 ALA A O 1
ATOM 2452 N N . THR A 1 296 ? 9.546 2.192 -19.104 1.00 96.94 296 THR A N 1
ATOM 2453 C CA . THR A 1 296 ? 9.186 3.406 -19.853 1.00 96.94 296 THR A CA 1
ATOM 2454 C C . THR A 1 296 ? 7.697 3.422 -20.218 1.00 96.94 296 THR A C 1
ATOM 2456 O O . THR A 1 296 ? 7.039 4.447 -20.027 1.00 96.94 296 THR A O 1
ATOM 2459 N N . GLN A 1 297 ? 7.132 2.287 -20.649 1.00 96.12 297 GLN A N 1
ATOM 2460 C CA . GLN A 1 297 ? 5.687 2.151 -20.883 1.00 96.12 297 GLN A CA 1
ATOM 2461 C C . GLN A 1 297 ? 4.889 2.381 -19.594 1.00 96.12 297 GLN A C 1
ATOM 2463 O O . GLN A 1 297 ? 3.934 3.156 -19.596 1.00 96.12 297 GLN A O 1
ATOM 2468 N N . ILE A 1 298 ? 5.309 1.782 -18.474 1.00 96.94 298 ILE A N 1
ATOM 2469 C CA . ILE A 1 298 ? 4.675 1.972 -17.157 1.00 96.94 298 ILE A CA 1
ATOM 2470 C C . ILE A 1 298 ? 4.627 3.457 -16.792 1.00 96.94 298 ILE A C 1
ATOM 2472 O O . ILE A 1 298 ? 3.569 3.980 -16.435 1.00 96.94 298 ILE A O 1
ATOM 2476 N N . ARG A 1 299 ? 5.758 4.159 -16.928 1.00 95.88 299 ARG A N 1
ATOM 2477 C CA . ARG A 1 299 ? 5.846 5.599 -16.667 1.00 95.88 299 ARG A CA 1
ATOM 2478 C C . ARG A 1 299 ? 4.875 6.398 -17.538 1.00 95.88 299 ARG A C 1
ATOM 2480 O O . ARG A 1 299 ? 4.165 7.258 -17.017 1.00 95.88 299 ARG A O 1
ATOM 2487 N N . MET A 1 300 ? 4.843 6.126 -18.843 1.00 93.94 300 MET A N 1
ATOM 2488 C CA . MET A 1 300 ? 3.936 6.789 -19.782 1.00 93.94 300 MET A CA 1
ATOM 2489 C C . MET A 1 300 ? 2.470 6.564 -19.389 1.00 93.94 300 MET A C 1
ATOM 2491 O O . MET A 1 300 ? 1.719 7.533 -19.283 1.00 93.94 300 MET A O 1
ATOM 2495 N N . ILE A 1 301 ? 2.078 5.312 -19.135 1.00 94.25 301 ILE A N 1
ATOM 2496 C CA . ILE A 1 301 ? 0.709 4.941 -18.753 1.00 94.25 301 ILE A CA 1
ATOM 2497 C C . ILE A 1 301 ? 0.294 5.697 -17.491 1.00 94.25 301 ILE A C 1
ATOM 2499 O O . ILE A 1 301 ? -0.731 6.371 -17.494 1.00 94.25 301 ILE A O 1
ATOM 2503 N N . LEU A 1 302 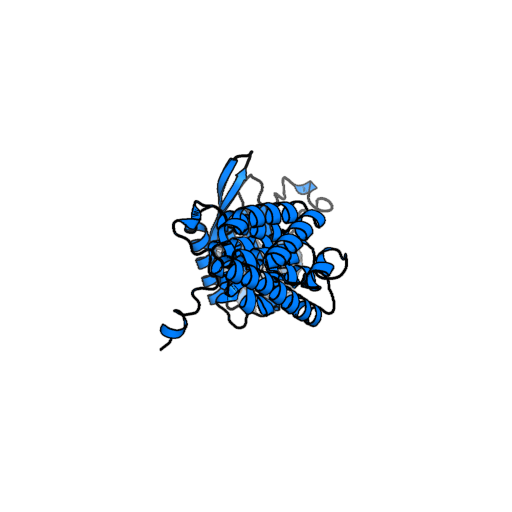? 1.117 5.668 -16.440 1.00 93.75 302 LEU A N 1
ATOM 2504 C CA . LEU A 1 302 ? 0.828 6.374 -15.189 1.00 93.75 302 LEU A CA 1
ATOM 2505 C C . LEU A 1 302 ? 0.713 7.889 -15.382 1.00 93.75 302 LEU A C 1
ATOM 2507 O O . LEU A 1 302 ? -0.149 8.514 -14.774 1.00 93.75 302 LEU A O 1
ATOM 2511 N N . ASN A 1 303 ? 1.553 8.495 -16.223 1.00 91.44 303 ASN A N 1
ATOM 2512 C CA . ASN A 1 303 ? 1.479 9.929 -16.511 1.00 91.44 303 ASN A CA 1
ATOM 2513 C C . ASN A 1 303 ? 0.208 10.321 -17.277 1.00 91.44 303 ASN A C 1
ATOM 2515 O O . ASN A 1 303 ? -0.254 11.452 -17.118 1.00 91.44 303 ASN A O 1
ATOM 2519 N N . ILE A 1 304 ? -0.344 9.418 -18.095 1.00 90.75 304 ILE A N 1
ATOM 2520 C CA . ILE A 1 304 ? -1.625 9.628 -18.778 1.00 90.75 304 ILE A CA 1
ATOM 2521 C C . ILE A 1 304 ? -2.783 9.414 -17.803 1.00 90.75 304 ILE A C 1
ATOM 2523 O O . ILE A 1 304 ? -3.607 10.308 -17.681 1.00 90.75 304 ILE A O 1
ATOM 2527 N N . LEU A 1 305 ? -2.799 8.311 -17.044 1.00 90.88 305 LEU A N 1
ATOM 2528 C CA . LEU A 1 305 ? -3.852 8.020 -16.057 1.00 90.88 305 LEU A CA 1
ATOM 2529 C C . LEU A 1 305 ? -3.941 9.076 -14.938 1.00 90.88 305 LEU A C 1
ATOM 2531 O O . LEU A 1 305 ? -4.984 9.245 -14.320 1.00 90.88 305 LEU A O 1
ATOM 2535 N N . LYS A 1 306 ? -2.850 9.802 -14.655 1.00 89.00 306 LYS A N 1
ATOM 2536 C CA . LYS A 1 306 ? -2.859 10.950 -13.729 1.00 89.00 306 LYS A CA 1
ATOM 2537 C C . LYS A 1 306 ? -3.618 12.169 -14.268 1.00 89.00 306 LYS A C 1
ATOM 2539 O O . LYS A 1 306 ? -3.980 13.036 -13.479 1.00 89.00 306 LYS A O 1
ATOM 2544 N N . LYS A 1 307 ? -3.777 12.291 -15.588 1.00 84.94 307 LYS A N 1
ATOM 2545 C CA . LYS A 1 307 ? -4.463 13.400 -16.258 1.00 84.94 307 LYS A CA 1
ATOM 2546 C C . LYS A 1 307 ? -5.871 12.917 -16.608 1.00 84.94 307 LYS A C 1
ATOM 2548 O O . LYS A 1 307 ? -6.050 12.293 -17.646 1.00 84.94 307 LYS A O 1
ATOM 2553 N N . GLU A 1 308 ? -6.836 13.171 -15.731 1.00 66.75 308 GLU A N 1
ATOM 2554 C CA . GLU A 1 308 ? -8.238 12.743 -15.878 1.00 66.75 308 GLU A CA 1
ATOM 2555 C C . GLU A 1 308 ? -8.780 13.035 -17.307 1.00 66.75 308 GLU A C 1
ATOM 2557 O O . GLU A 1 308 ? -8.717 14.182 -17.761 1.00 66.75 308 GLU A O 1
ATOM 2562 N N . GLY A 1 309 ? -9.268 12.022 -18.056 1.00 62.84 309 GLY A N 1
ATOM 2563 C CA . GLY A 1 309 ? -9.785 12.213 -19.432 1.00 62.84 309 GLY A CA 1
ATOM 2564 C C . GLY A 1 309 ? -9.897 10.956 -20.323 1.00 62.84 309 GLY A C 1
ATOM 2565 O O . GLY A 1 309 ? -10.006 9.840 -19.829 1.00 62.84 309 GLY A O 1
ATOM 2566 N N . ASN A 1 310 ? -9.892 11.124 -21.662 1.00 57.22 310 ASN A N 1
ATOM 2567 C CA . ASN A 1 310 ? -9.888 10.030 -22.664 1.00 57.22 310 ASN A CA 1
ATOM 2568 C C . ASN A 1 310 ? -8.569 9.224 -22.602 1.00 57.22 310 ASN A C 1
ATOM 2570 O O . ASN A 1 310 ? -7.664 9.382 -23.427 1.00 57.22 310 ASN A O 1
ATOM 2574 N N . GLU A 1 311 ? -8.449 8.386 -21.577 1.00 70.75 311 GLU A N 1
ATOM 2575 C CA . GLU A 1 311 ? -7.215 7.716 -21.164 1.00 70.75 311 GLU A CA 1
ATOM 2576 C C . GLU A 1 311 ? -6.830 6.559 -22.098 1.00 70.75 311 GLU A C 1
ATOM 2578 O O . GLU A 1 311 ? -5.674 6.445 -22.500 1.00 70.75 311 GLU A O 1
ATOM 2583 N N . VAL A 1 312 ? -7.790 5.725 -22.511 1.00 70.75 312 VAL A N 1
ATOM 2584 C CA . VAL A 1 312 ? -7.494 4.430 -23.157 1.00 70.75 312 VAL A CA 1
ATOM 2585 C C . VAL A 1 312 ? -6.946 4.575 -24.582 1.00 70.75 312 VAL A C 1
ATOM 2587 O O . VAL A 1 312 ? -5.947 3.942 -24.929 1.00 70.75 312 VAL A O 1
ATOM 2590 N N . GLU A 1 313 ? -7.567 5.412 -25.420 1.00 75.69 313 GLU A N 1
ATOM 2591 C CA . GLU A 1 313 ? -7.135 5.599 -26.815 1.00 75.69 313 GLU A CA 1
ATOM 2592 C C . GLU A 1 313 ? -5.764 6.288 -26.892 1.00 75.69 313 GLU A C 1
ATOM 2594 O O . GLU A 1 313 ? -4.891 5.879 -27.663 1.00 75.69 313 GLU A O 1
ATOM 2599 N N . ASN A 1 314 ? -5.538 7.278 -26.022 1.00 82.12 314 ASN A N 1
ATOM 2600 C CA . ASN A 1 314 ? -4.256 7.967 -25.912 1.00 82.12 314 ASN A CA 1
ATOM 2601 C C . ASN A 1 314 ? -3.142 7.040 -25.418 1.00 82.12 314 ASN A C 1
ATOM 2603 O O . ASN A 1 314 ? -2.029 7.107 -25.944 1.00 82.12 314 ASN A O 1
ATOM 2607 N N . ILE A 1 315 ? -3.427 6.160 -24.449 1.00 88.00 315 ILE A N 1
ATOM 2608 C CA . ILE A 1 315 ? -2.460 5.159 -23.986 1.00 88.00 315 ILE A CA 1
ATOM 2609 C C . ILE A 1 315 ? -2.070 4.238 -25.136 1.00 88.00 315 ILE A C 1
ATOM 2611 O O . ILE A 1 315 ? -0.883 4.124 -25.416 1.00 88.00 315 ILE A O 1
ATOM 2615 N N . LYS A 1 316 ? -3.037 3.642 -25.846 1.00 87.94 316 LYS A N 1
ATOM 2616 C CA . LYS A 1 316 ? -2.745 2.705 -26.942 1.00 87.94 316 LYS A CA 1
ATOM 2617 C C . LYS A 1 316 ? -1.904 3.353 -28.046 1.00 87.94 316 LYS A C 1
ATOM 2619 O O . LYS A 1 316 ? -0.880 2.808 -28.438 1.00 87.94 316 LYS A O 1
ATOM 2624 N N . LYS A 1 317 ? -2.297 4.547 -28.500 1.00 87.62 317 LYS A N 1
ATOM 2625 C CA . LYS A 1 317 ? -1.572 5.282 -29.547 1.00 87.62 317 LYS A CA 1
ATOM 2626 C C . LYS A 1 317 ? -0.132 5.595 -29.140 1.00 87.62 317 LYS A C 1
ATOM 2628 O O . LYS A 1 317 ? 0.779 5.476 -29.957 1.00 87.62 317 LYS A O 1
ATOM 2633 N N . ASN A 1 318 ? 0.076 6.034 -27.901 1.00 89.44 318 ASN A N 1
ATOM 2634 C CA . ASN A 1 318 ? 1.413 6.357 -27.411 1.00 89.44 318 ASN A CA 1
ATOM 2635 C C . ASN A 1 318 ? 2.246 5.0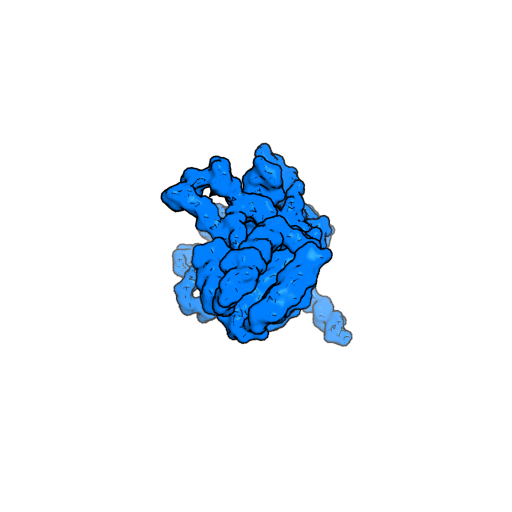94 -27.140 1.00 89.44 318 ASN A C 1
ATOM 2637 O O . ASN A 1 318 ? 3.454 5.115 -27.363 1.00 89.44 318 ASN A O 1
ATOM 2641 N N . ASP A 1 319 ? 1.608 3.992 -26.747 1.00 90.88 319 ASP A N 1
ATOM 2642 C CA . ASP A 1 319 ? 2.249 2.690 -26.567 1.00 90.88 319 ASP A CA 1
ATOM 2643 C C . ASP A 1 319 ? 2.804 2.142 -27.889 1.00 90.88 319 ASP A C 1
ATOM 2645 O O . ASP A 1 319 ? 3.985 1.796 -27.975 1.00 90.88 319 ASP A O 1
ATOM 2649 N N . ASP A 1 320 ? 1.990 2.173 -28.950 1.00 90.88 320 ASP A N 1
ATOM 2650 C CA . ASP A 1 320 ? 2.393 1.764 -30.300 1.00 90.88 320 ASP A CA 1
ATOM 2651 C C . ASP A 1 320 ? 3.596 2.589 -30.789 1.00 90.88 320 ASP A C 1
ATOM 2653 O O . ASP A 1 320 ? 4.569 2.046 -31.320 1.00 90.88 320 ASP A O 1
ATOM 2657 N N . LYS A 1 321 ? 3.582 3.907 -30.544 1.00 91.69 321 LYS A N 1
ATOM 2658 C CA . LYS A 1 321 ? 4.710 4.795 -30.863 1.00 91.69 321 LYS A CA 1
ATOM 2659 C C . LYS A 1 321 ? 5.974 4.429 -30.092 1.00 91.69 321 LYS A C 1
ATOM 2661 O O . LYS A 1 321 ? 7.040 4.324 -30.702 1.00 91.69 321 LYS A O 1
ATOM 2666 N N . LEU A 1 322 ? 5.879 4.227 -28.774 1.00 93.75 322 LEU A N 1
ATOM 2667 C CA . LEU A 1 322 ? 7.030 3.820 -27.967 1.00 93.75 322 LEU A CA 1
ATOM 2668 C C . LEU A 1 322 ? 7.602 2.493 -28.460 1.00 93.75 322 LEU A C 1
ATOM 2670 O O . LEU A 1 322 ? 8.823 2.371 -28.543 1.00 93.75 322 LEU A O 1
ATOM 2674 N N . TYR A 1 323 ? 6.754 1.533 -28.835 1.00 93.69 323 TYR A N 1
ATOM 2675 C CA . TYR A 1 323 ? 7.198 0.249 -29.370 1.00 93.69 323 TYR A CA 1
ATOM 2676 C C . TYR A 1 323 ? 7.920 0.389 -30.717 1.00 93.69 323 TYR A C 1
ATOM 2678 O O . TYR A 1 323 ? 8.945 -0.257 -30.939 1.00 93.69 323 TYR A O 1
ATOM 2686 N N . VAL A 1 324 ? 7.446 1.265 -31.611 1.00 93.44 324 VAL A N 1
ATOM 2687 C CA . VAL A 1 324 ? 8.156 1.587 -32.862 1.00 93.44 324 VAL A CA 1
ATOM 2688 C C . VAL A 1 324 ? 9.538 2.172 -32.564 1.00 93.44 324 VAL A C 1
ATOM 2690 O O . VAL A 1 324 ? 10.526 1.705 -33.126 1.00 93.44 324 VAL A O 1
ATOM 2693 N N . ILE A 1 325 ? 9.631 3.138 -31.645 1.00 94.44 325 ILE A N 1
ATOM 2694 C CA . ILE A 1 325 ? 10.900 3.766 -31.242 1.00 94.44 325 ILE A CA 1
ATOM 2695 C C . ILE A 1 325 ? 11.879 2.730 -30.668 1.00 94.44 325 ILE A C 1
ATOM 2697 O O . ILE A 1 325 ? 13.050 2.708 -31.052 1.00 94.44 325 ILE A O 1
ATOM 2701 N N . TYR A 1 326 ? 11.401 1.845 -29.792 1.00 94.94 326 TYR A N 1
ATOM 2702 C CA . TYR A 1 326 ? 12.194 0.743 -29.251 1.00 94.94 326 TYR A CA 1
ATOM 2703 C C . TYR A 1 326 ? 12.739 -0.157 -30.365 1.00 94.94 326 TYR A C 1
ATOM 2705 O O . TYR A 1 326 ? 13.941 -0.415 -30.430 1.00 94.94 326 TYR A O 1
ATOM 2713 N N . ASN A 1 327 ? 11.877 -0.590 -31.290 1.00 92.94 327 ASN A N 1
ATOM 2714 C CA . ASN A 1 327 ? 12.288 -1.454 -32.396 1.00 92.94 327 ASN A CA 1
ATOM 2715 C C . ASN A 1 327 ? 13.265 -0.775 -33.356 1.00 92.94 327 ASN A C 1
ATOM 2717 O O . ASN A 1 327 ? 14.134 -1.461 -33.887 1.00 92.94 327 ASN A O 1
ATOM 2721 N N . LEU A 1 328 ? 13.164 0.542 -33.566 1.00 92.50 328 LEU A N 1
ATOM 2722 C CA . LEU A 1 328 ? 14.179 1.282 -34.316 1.00 92.50 328 LEU A CA 1
ATOM 2723 C C . LEU A 1 328 ? 15.541 1.129 -33.637 1.00 92.50 328 LEU A C 1
ATOM 2725 O O . LEU A 1 328 ? 16.488 0.718 -34.296 1.00 92.50 328 LEU A O 1
ATOM 2729 N N . GLY A 1 329 ? 15.630 1.350 -32.321 1.00 92.25 329 GLY A N 1
ATOM 2730 C CA . GLY A 1 329 ? 16.868 1.134 -31.564 1.00 92.25 329 GLY A CA 1
ATOM 2731 C C . GLY A 1 329 ? 17.417 -0.289 -31.717 1.00 92.25 329 GLY A C 1
ATOM 2732 O O . GLY A 1 329 ? 18.602 -0.464 -31.999 1.00 92.25 329 GLY A O 1
ATOM 2733 N N . VAL A 1 330 ? 16.547 -1.301 -31.629 1.00 91.44 330 VAL A N 1
ATOM 2734 C CA . VAL A 1 330 ? 16.926 -2.709 -31.845 1.00 91.44 330 VAL A CA 1
ATOM 2735 C C . VAL A 1 330 ? 17.486 -2.929 -33.254 1.00 91.44 330 VAL A C 1
ATOM 2737 O O . VAL A 1 330 ? 18.533 -3.552 -33.402 1.00 91.44 330 VAL A O 1
ATOM 2740 N N . GLN A 1 331 ? 16.835 -2.397 -34.291 1.00 90.75 331 GLN A N 1
ATOM 2741 C CA . GLN A 1 331 ? 17.296 -2.535 -35.677 1.00 90.75 331 GLN A CA 1
ATOM 2742 C C . GLN A 1 331 ? 18.674 -1.899 -35.895 1.00 90.75 331 GLN A C 1
ATOM 2744 O O . GLN A 1 331 ? 19.514 -2.492 -36.569 1.00 90.75 331 GLN A O 1
ATOM 2749 N N . ILE A 1 332 ? 18.923 -0.719 -35.311 1.00 90.19 332 ILE A N 1
ATOM 2750 C CA . ILE A 1 332 ? 20.240 -0.064 -35.367 1.00 90.19 332 ILE A CA 1
ATOM 2751 C C . ILE A 1 332 ? 21.302 -0.948 -34.711 1.00 90.19 332 ILE A C 1
ATOM 2753 O O . ILE A 1 332 ? 22.372 -1.157 -35.286 1.00 90.19 332 ILE A O 1
ATOM 2757 N N . HIS A 1 333 ? 21.001 -1.491 -33.530 1.00 88.25 333 HIS A N 1
ATOM 2758 C CA . HIS A 1 333 ? 21.909 -2.392 -32.830 1.00 88.25 333 HIS A CA 1
ATOM 2759 C C . HIS A 1 333 ? 22.244 -3.630 -33.674 1.00 88.25 333 HIS A C 1
ATOM 2761 O O . HIS A 1 333 ? 23.417 -3.957 -33.857 1.00 88.25 333 HIS A O 1
ATOM 2767 N N . GLU A 1 334 ? 21.225 -4.311 -34.208 1.00 87.38 334 GLU A N 1
ATOM 2768 C CA . GLU A 1 334 ? 21.392 -5.511 -35.037 1.00 87.38 334 GLU A CA 1
ATOM 2769 C C . GLU A 1 334 ? 22.250 -5.237 -36.276 1.00 87.38 334 GLU A C 1
ATOM 2771 O O . GLU A 1 334 ? 23.126 -6.034 -36.613 1.00 87.38 334 GLU A O 1
ATOM 2776 N N . GLU A 1 335 ? 22.034 -4.100 -36.935 1.00 87.81 335 GLU A N 1
ATOM 2777 C CA . GLU A 1 335 ? 22.776 -3.746 -38.138 1.00 87.81 335 GLU A CA 1
ATOM 2778 C C . GLU A 1 335 ? 24.248 -3.433 -37.838 1.00 87.81 335 GLU A C 1
ATOM 2780 O O . GLU A 1 335 ? 25.132 -3.965 -38.512 1.00 87.81 335 GLU A O 1
ATOM 2785 N N . LEU A 1 336 ? 24.534 -2.639 -36.801 1.00 85.31 336 LEU A N 1
ATOM 2786 C CA . LEU A 1 336 ? 25.913 -2.358 -36.386 1.00 85.31 336 LEU A CA 1
ATOM 2787 C C . LEU A 1 336 ? 26.640 -3.634 -35.961 1.00 85.31 336 LEU A C 1
ATOM 2789 O O . LEU A 1 336 ? 27.787 -3.846 -36.353 1.00 85.31 336 LEU A O 1
ATOM 2793 N N . LYS A 1 337 ? 25.951 -4.532 -35.250 1.00 85.12 337 LYS A N 1
ATOM 2794 C CA . LYS A 1 337 ? 26.484 -5.849 -34.893 1.00 85.12 337 LYS A CA 1
ATOM 2795 C C . LYS A 1 337 ? 26.789 -6.699 -36.126 1.00 85.12 337 LYS A C 1
ATOM 2797 O O . LYS A 1 337 ? 27.848 -7.315 -36.183 1.00 85.12 337 LYS A O 1
ATOM 2802 N N . SER A 1 338 ? 25.912 -6.702 -37.133 1.00 85.62 338 SER A N 1
ATOM 2803 C CA . SER A 1 338 ? 26.146 -7.430 -38.392 1.00 85.62 338 SER A CA 1
ATOM 2804 C C . SER A 1 338 ? 27.356 -6.908 -39.178 1.00 85.62 338 SER A C 1
ATOM 2806 O O . SER A 1 338 ? 28.013 -7.678 -39.874 1.00 85.62 338 SER A O 1
ATOM 2808 N N . LYS A 1 339 ? 27.680 -5.617 -39.025 1.00 85.31 339 LYS A N 1
ATOM 2809 C CA . LYS A 1 339 ? 28.841 -4.951 -39.632 1.00 85.31 339 LYS A CA 1
ATOM 2810 C C . LYS A 1 339 ? 30.118 -5.048 -38.778 1.00 85.31 339 LYS A C 1
ATOM 2812 O O . LYS A 1 339 ? 31.167 -4.601 -39.228 1.00 85.31 339 LYS A O 1
ATOM 2817 N N . GLY A 1 340 ? 30.048 -5.611 -37.566 1.00 81.38 340 GLY A N 1
ATOM 2818 C CA . GLY A 1 340 ? 31.171 -5.646 -36.617 1.00 81.38 340 GLY A CA 1
ATOM 2819 C C . GLY A 1 340 ? 31.534 -4.275 -36.030 1.00 81.38 340 GLY A C 1
ATOM 2820 O O . GLY A 1 340 ? 32.671 -4.059 -35.620 1.00 81.38 340 GLY A O 1
ATOM 2821 N N . GLU A 1 341 ? 30.586 -3.335 -36.022 1.00 83.12 341 GLU A N 1
ATOM 2822 C CA . GLU A 1 341 ? 30.758 -1.950 -35.562 1.00 83.12 341 GLU A CA 1
ATOM 2823 C C . GLU A 1 341 ? 29.960 -1.646 -34.279 1.00 83.12 341 GLU A C 1
ATOM 2825 O O . GLU A 1 341 ? 29.659 -0.490 -33.969 1.00 83.12 341 GLU A O 1
ATOM 2830 N N . ASP A 1 342 ? 29.585 -2.677 -33.524 1.00 77.75 342 ASP A N 1
ATOM 2831 C CA . ASP A 1 342 ? 28.830 -2.565 -32.273 1.00 77.75 342 ASP A CA 1
ATOM 2832 C C . ASP A 1 342 ? 29.607 -1.819 -31.178 1.00 77.75 342 ASP A C 1
ATOM 2834 O O . ASP A 1 342 ? 29.007 -1.137 -30.349 1.00 77.75 342 ASP A O 1
ATOM 2838 N N . ASN A 1 343 ? 30.940 -1.834 -31.236 1.00 77.62 343 ASN A N 1
ATOM 2839 C CA . ASN A 1 343 ? 31.812 -1.029 -30.376 1.00 77.62 343 ASN A CA 1
ATOM 2840 C C . ASN A 1 343 ? 31.541 0.489 -30.451 1.00 77.62 343 ASN A C 1
ATOM 2842 O O . ASN A 1 343 ? 31.823 1.213 -29.493 1.00 77.62 343 ASN A O 1
ATOM 2846 N N . LYS A 1 344 ? 30.972 0.992 -31.557 1.00 77.31 344 LYS A N 1
ATOM 2847 C CA . LYS A 1 344 ? 30.580 2.405 -31.692 1.00 77.31 344 LYS A CA 1
ATOM 2848 C C . LYS A 1 344 ? 29.418 2.763 -30.762 1.00 77.31 344 LYS A C 1
ATOM 2850 O O . LYS A 1 344 ? 29.281 3.929 -30.390 1.00 77.31 344 LYS A O 1
ATOM 2855 N N . LEU A 1 345 ? 28.599 1.785 -30.360 1.00 81.38 345 LEU A N 1
ATOM 2856 C CA . LEU A 1 345 ? 27.448 2.017 -29.489 1.00 81.38 345 LEU A CA 1
ATOM 2857 C C . LEU A 1 345 ? 27.863 2.436 -28.085 1.00 81.38 345 LEU A C 1
ATOM 2859 O O . LEU A 1 345 ? 27.216 3.321 -27.543 1.00 81.38 345 LEU A O 1
ATOM 2863 N N . ASP A 1 346 ? 28.950 1.896 -27.529 1.00 78.25 346 ASP A N 1
ATOM 2864 C CA . ASP A 1 346 ? 29.368 2.186 -26.150 1.00 78.25 346 ASP A CA 1
ATOM 2865 C C . ASP A 1 346 ? 29.511 3.698 -25.894 1.00 78.25 346 ASP A C 1
ATOM 2867 O O . ASP A 1 346 ? 29.019 4.228 -24.901 1.00 78.25 346 ASP A O 1
ATOM 2871 N N . GLY A 1 347 ? 30.137 4.433 -26.817 1.00 81.06 347 GLY A N 1
ATOM 2872 C CA . GLY A 1 347 ? 30.282 5.885 -26.690 1.00 81.06 347 GLY A CA 1
ATOM 2873 C C . GLY A 1 347 ? 28.971 6.651 -26.895 1.00 81.06 347 GLY A C 1
ATOM 2874 O O . GLY A 1 347 ? 28.741 7.672 -26.239 1.00 81.06 347 GLY A O 1
ATOM 2875 N N . TYR A 1 348 ? 28.113 6.181 -27.802 1.00 88.88 348 TYR A N 1
ATOM 2876 C CA . TYR A 1 348 ? 26.852 6.847 -28.122 1.00 88.88 348 TYR A CA 1
ATOM 2877 C C . TYR A 1 348 ? 25.782 6.627 -27.059 1.00 88.88 348 TYR A C 1
ATOM 2879 O O . TYR A 1 348 ? 25.082 7.576 -26.719 1.00 88.88 348 TYR A O 1
ATOM 2887 N N . THR A 1 349 ? 25.676 5.428 -26.494 1.00 90.25 349 THR A N 1
ATOM 2888 C CA . THR A 1 349 ? 24.653 5.075 -25.504 1.00 90.25 349 THR A CA 1
ATOM 2889 C C . THR A 1 349 ? 24.860 5.834 -24.190 1.00 90.25 349 THR A C 1
ATOM 2891 O O . THR A 1 349 ? 23.903 6.399 -23.660 1.00 90.25 349 THR A O 1
ATOM 2894 N N . TYR A 1 350 ? 26.106 5.990 -23.720 1.00 90.31 350 TYR A N 1
ATOM 2895 C CA . TYR A 1 350 ? 26.414 6.826 -22.550 1.00 90.31 350 TYR A CA 1
ATOM 2896 C C . TYR A 1 350 ? 26.128 8.313 -22.779 1.00 90.31 350 TYR A C 1
ATOM 2898 O O . TYR A 1 350 ? 25.546 8.967 -21.910 1.00 90.31 350 TYR A O 1
ATOM 2906 N N . LYS A 1 351 ? 26.528 8.862 -23.935 1.00 92.88 351 LYS A N 1
ATOM 2907 C CA . LYS A 1 351 ? 26.225 10.261 -24.278 1.00 92.88 351 LYS A CA 1
ATOM 2908 C C . LYS A 1 351 ? 24.720 10.479 -24.363 1.00 92.88 351 LYS A C 1
ATOM 2910 O O . LYS A 1 351 ? 24.213 11.404 -23.745 1.00 92.88 351 LYS A O 1
ATOM 2915 N N . MET A 1 352 ? 24.011 9.568 -25.024 1.00 95.12 352 MET A N 1
ATOM 2916 C CA . MET A 1 352 ? 22.560 9.600 -25.155 1.00 95.12 352 MET A CA 1
ATOM 2917 C C . MET A 1 352 ? 21.866 9.564 -23.793 1.00 95.12 352 MET A C 1
ATOM 2919 O O . MET A 1 352 ? 20.995 10.394 -23.546 1.00 95.12 352 MET A O 1
ATOM 2923 N N . LEU A 1 353 ? 22.286 8.678 -22.882 1.00 94.56 353 LEU A N 1
ATOM 2924 C CA . LEU A 1 353 ? 21.743 8.623 -21.522 1.00 94.56 353 LEU A CA 1
ATOM 2925 C C . LEU A 1 353 ? 21.946 9.950 -20.777 1.00 94.56 353 LEU A C 1
ATOM 2927 O O . LEU A 1 353 ? 21.016 10.466 -20.158 1.00 94.56 353 LEU A O 1
ATOM 2931 N N . ASN A 1 354 ? 23.144 10.535 -20.862 1.00 94.62 354 ASN A N 1
ATOM 2932 C CA . ASN A 1 354 ? 23.430 11.826 -20.238 1.00 94.62 354 ASN A CA 1
ATOM 2933 C C . ASN A 1 354 ? 22.581 12.953 -20.843 1.00 94.62 354 ASN A C 1
ATOM 2935 O O . ASN A 1 354 ? 22.054 13.777 -20.094 1.00 94.62 354 ASN A O 1
ATOM 2939 N N . SER A 1 355 ? 22.395 12.968 -22.166 1.00 95.81 355 SER A N 1
ATOM 2940 C CA . SER A 1 355 ? 21.522 13.934 -22.836 1.00 95.81 355 SER A CA 1
ATOM 2941 C C . SER A 1 355 ? 20.067 13.781 -22.393 1.00 95.81 355 SER A C 1
ATOM 2943 O O . SER A 1 355 ? 19.414 14.790 -22.139 1.00 95.81 355 SER A O 1
ATOM 2945 N N . ILE A 1 356 ? 19.568 12.549 -22.229 1.00 95.38 356 ILE A N 1
ATOM 2946 C CA . ILE A 1 356 ? 18.219 12.286 -21.703 1.00 95.38 356 ILE A CA 1
ATOM 2947 C C . ILE A 1 356 ? 18.092 12.830 -20.277 1.00 95.38 356 ILE A C 1
ATOM 2949 O O . ILE A 1 356 ? 17.193 13.623 -19.998 1.00 95.38 356 ILE A O 1
ATOM 2953 N N . LYS A 1 357 ? 19.038 12.486 -19.394 1.00 94.00 357 LYS A N 1
ATOM 2954 C CA . LYS A 1 357 ? 19.067 12.958 -18.002 1.00 94.00 357 LYS A CA 1
ATOM 2955 C C . LYS A 1 357 ? 19.116 14.486 -17.892 1.00 94.00 357 LYS A C 1
ATOM 2957 O O . LYS A 1 357 ? 18.495 15.049 -16.993 1.00 94.00 357 LYS A O 1
ATOM 2962 N N . ALA A 1 358 ? 19.854 15.147 -18.783 1.00 94.25 358 ALA A N 1
ATOM 2963 C CA . ALA A 1 358 ? 20.007 16.601 -18.813 1.00 94.25 358 ALA A CA 1
ATOM 2964 C C . ALA A 1 358 ? 18.886 17.334 -19.578 1.00 94.25 358 ALA A C 1
ATOM 2966 O O . ALA A 1 358 ? 18.876 18.563 -19.598 1.00 94.25 358 ALA A O 1
ATOM 2967 N N . GLY A 1 359 ? 17.967 16.621 -20.239 1.00 92.62 359 GLY A N 1
ATOM 2968 C CA . GLY A 1 359 ? 16.962 17.239 -21.112 1.00 92.62 359 GLY A CA 1
ATOM 2969 C C . GLY A 1 359 ? 17.537 17.832 -22.410 1.00 92.62 359 GLY A C 1
ATOM 2970 O O . GLY A 1 359 ? 16.893 18.661 -23.054 1.00 92.62 359 GLY A O 1
ATOM 2971 N N . ASN A 1 360 ? 18.751 17.439 -22.811 1.00 95.06 360 ASN A N 1
ATOM 2972 C CA . ASN A 1 360 ? 19.449 17.978 -23.978 1.00 95.06 360 ASN A CA 1
ATOM 2973 C C . ASN A 1 360 ? 18.968 17.324 -25.285 1.00 95.06 360 ASN A C 1
ATOM 2975 O O . ASN A 1 360 ? 19.633 16.463 -25.866 1.00 95.06 360 ASN A O 1
ATOM 2979 N N . LYS A 1 361 ? 17.807 17.773 -25.773 1.00 94.25 361 LYS A N 1
ATOM 2980 C CA . LYS A 1 361 ? 17.183 17.282 -27.015 1.00 94.25 361 LYS A CA 1
ATOM 2981 C C . LYS A 1 361 ? 18.093 17.404 -28.245 1.00 94.25 361 LYS A C 1
ATOM 2983 O O . LYS A 1 361 ? 18.083 16.528 -29.102 1.00 94.25 361 LYS A O 1
ATOM 2988 N N . LYS A 1 362 ? 18.888 18.480 -28.330 1.00 93.62 362 LYS A N 1
ATOM 2989 C CA . LYS A 1 362 ? 19.768 18.753 -29.481 1.00 93.62 362 LYS A CA 1
ATOM 2990 C C . LYS A 1 362 ? 20.879 17.715 -29.595 1.00 93.62 362 LYS A C 1
ATOM 2992 O O . LYS A 1 362 ? 21.094 17.172 -30.671 1.00 93.62 362 LYS A O 1
ATOM 2997 N N . GLU A 1 363 ? 21.554 17.430 -28.486 1.00 94.94 363 GLU A N 1
ATOM 2998 C CA . GLU A 1 363 ? 22.624 16.429 -28.452 1.00 94.94 363 GLU A CA 1
ATOM 2999 C C . GLU A 1 363 ? 22.079 15.018 -28.679 1.00 94.94 363 GLU A C 1
ATOM 3001 O O . GLU A 1 363 ? 22.654 14.259 -29.454 1.00 94.94 363 GLU A O 1
ATOM 3006 N N . PHE A 1 364 ? 20.923 14.693 -28.090 1.00 95.38 364 PHE A N 1
ATOM 3007 C CA . PHE A 1 364 ? 20.239 13.434 -28.376 1.00 95.38 364 PHE A CA 1
ATOM 3008 C C . PHE A 1 364 ? 19.969 13.268 -29.880 1.00 95.38 364 PHE A C 1
ATOM 3010 O O . PHE A 1 364 ? 20.319 12.240 -30.458 1.00 95.38 364 PHE A O 1
ATOM 3017 N N . MET A 1 365 ? 19.402 14.291 -30.529 1.00 94.31 365 MET A N 1
ATOM 3018 C CA . MET A 1 365 ? 19.099 14.252 -31.962 1.00 94.31 365 MET A CA 1
ATOM 3019 C C . MET A 1 365 ? 20.349 14.181 -32.843 1.00 94.31 365 MET A C 1
ATOM 3021 O O . MET A 1 365 ? 20.332 13.460 -33.836 1.00 94.31 365 MET A O 1
ATOM 3025 N N . ASP A 1 366 ? 21.440 14.861 -32.483 1.00 93.81 366 ASP A N 1
ATOM 3026 C CA . ASP A 1 366 ? 22.724 14.734 -33.188 1.00 93.81 366 ASP A CA 1
ATOM 3027 C C . ASP A 1 366 ? 23.235 13.283 -33.160 1.00 93.81 366 ASP A C 1
ATOM 3029 O O . ASP A 1 366 ? 23.651 12.742 -34.185 1.00 93.81 366 ASP A O 1
ATOM 3033 N N . ILE A 1 367 ? 23.114 12.596 -32.018 1.00 93.88 367 ILE A N 1
ATOM 3034 C CA . ILE A 1 367 ? 23.469 11.173 -31.919 1.00 93.88 367 ILE A CA 1
ATOM 3035 C C . ILE A 1 367 ? 22.540 10.312 -32.787 1.00 93.88 367 ILE A C 1
ATOM 3037 O O . ILE A 1 367 ? 23.027 9.452 -33.521 1.00 93.88 367 ILE A O 1
ATOM 3041 N N . VAL A 1 368 ? 21.222 10.551 -32.749 1.00 93.38 368 VAL A N 1
ATOM 3042 C CA . VAL A 1 368 ? 20.248 9.841 -33.599 1.00 93.38 368 VAL A CA 1
ATOM 3043 C C . VAL A 1 368 ? 20.607 9.991 -35.079 1.00 93.38 368 VAL A C 1
ATOM 3045 O O . VAL A 1 368 ? 20.660 8.985 -35.786 1.00 93.38 368 VAL A O 1
ATOM 3048 N N . ILE A 1 369 ? 20.898 11.210 -35.545 1.00 91.81 369 ILE A N 1
ATOM 3049 C CA . ILE A 1 369 ? 21.273 11.486 -36.941 1.00 91.81 369 ILE A CA 1
ATOM 3050 C C . ILE A 1 369 ? 22.545 10.722 -37.312 1.00 91.81 369 ILE A C 1
ATOM 3052 O O . ILE A 1 369 ? 22.569 10.038 -38.332 1.00 91.81 369 ILE A O 1
ATOM 3056 N N . ARG A 1 370 ? 23.586 10.774 -36.472 1.00 90.44 370 ARG A N 1
ATOM 3057 C CA . ARG A 1 370 ? 24.853 10.070 -36.731 1.00 90.44 370 ARG A CA 1
ATOM 3058 C C . ARG A 1 370 ? 24.671 8.556 -36.831 1.00 90.44 370 ARG A C 1
ATOM 3060 O O . ARG A 1 370 ? 25.275 7.941 -37.706 1.00 90.44 370 ARG A O 1
ATOM 3067 N N . LEU A 1 371 ? 23.835 7.964 -35.973 1.00 89.88 371 LEU A N 1
ATOM 3068 C CA . LEU A 1 371 ? 23.523 6.532 -36.026 1.00 89.88 371 LEU A CA 1
ATOM 3069 C C . LEU A 1 371 ? 22.812 6.159 -37.337 1.00 89.88 371 LEU A C 1
ATOM 3071 O O . LEU A 1 371 ? 23.200 5.188 -37.979 1.00 89.88 371 LEU A O 1
ATOM 3075 N N . HIS A 1 372 ? 21.836 6.957 -37.777 1.00 87.69 372 HIS A N 1
ATOM 3076 C CA . HIS A 1 372 ? 21.133 6.725 -39.045 1.00 87.69 372 HIS A CA 1
ATOM 3077 C C . HIS A 1 372 ? 22.046 6.939 -40.266 1.00 87.69 372 HIS A C 1
ATOM 3079 O O . HIS A 1 372 ? 22.037 6.126 -41.191 1.00 87.69 372 HIS A O 1
ATOM 3085 N N . MET A 1 373 ? 22.910 7.961 -40.239 1.00 85.50 373 MET A N 1
ATOM 3086 C CA . MET A 1 373 ? 23.922 8.195 -41.276 1.00 85.50 373 MET A CA 1
ATOM 3087 C C . MET A 1 373 ? 24.904 7.027 -41.402 1.00 85.50 373 MET A C 1
ATOM 3089 O O . MET A 1 373 ? 25.216 6.618 -42.517 1.00 85.50 373 MET A O 1
ATOM 3093 N N . ALA A 1 374 ? 25.362 6.454 -40.283 1.00 82.00 374 ALA A N 1
ATOM 3094 C CA . ALA A 1 374 ? 26.236 5.276 -40.295 1.00 82.00 374 ALA A CA 1
ATOM 3095 C C . ALA A 1 374 ? 25.561 4.042 -40.928 1.00 82.00 374 ALA A C 1
ATOM 3097 O O . ALA A 1 374 ? 26.230 3.157 -41.464 1.00 82.00 374 ALA A O 1
ATOM 3098 N N . MET A 1 375 ? 24.229 3.991 -40.903 1.00 80.81 375 MET A N 1
ATOM 3099 C CA . MET A 1 375 ? 23.432 2.949 -41.553 1.00 80.81 375 MET A CA 1
ATOM 3100 C C . MET A 1 375 ? 23.068 3.283 -43.006 1.00 80.81 375 MET A C 1
ATOM 3102 O O . MET A 1 375 ? 22.559 2.415 -43.709 1.00 80.81 375 MET A O 1
ATOM 3106 N N . GLY A 1 376 ? 23.309 4.516 -43.466 1.00 81.19 376 GLY A N 1
ATOM 3107 C CA . GLY A 1 376 ? 22.844 4.989 -44.772 1.00 81.19 376 GLY A CA 1
ATOM 3108 C C . GLY A 1 376 ? 21.317 5.056 -44.874 1.00 81.19 376 GLY A C 1
ATOM 3109 O O . GLY A 1 376 ? 20.770 4.826 -45.949 1.00 81.19 376 GLY A O 1
ATOM 3110 N N . LYS A 1 377 ? 20.628 5.311 -43.755 1.00 84.44 377 LYS A N 1
ATOM 3111 C CA . LYS A 1 377 ? 19.164 5.394 -43.679 1.00 84.44 377 LYS A CA 1
ATOM 3112 C C . LYS A 1 377 ? 18.717 6.805 -43.322 1.00 84.44 377 LYS A C 1
ATOM 3114 O O . LYS A 1 377 ? 19.399 7.511 -42.581 1.00 84.44 377 LYS A O 1
ATOM 3119 N N . ASP A 1 378 ? 17.537 7.178 -43.800 1.00 86.06 378 ASP A N 1
ATOM 3120 C CA . ASP A 1 378 ? 16.886 8.421 -43.397 1.00 86.06 378 ASP A CA 1
ATOM 3121 C C . ASP A 1 378 ? 16.461 8.368 -41.926 1.00 86.06 378 ASP A C 1
ATOM 3123 O O . ASP A 1 378 ? 16.083 7.315 -41.401 1.00 86.06 378 ASP A O 1
ATOM 3127 N N . VAL A 1 379 ? 16.498 9.520 -41.251 1.00 85.81 379 VAL A N 1
ATOM 3128 C CA . VAL A 1 379 ? 16.013 9.630 -39.871 1.00 85.81 379 VAL A CA 1
ATOM 3129 C C . VAL A 1 379 ? 14.501 9.455 -39.852 1.00 85.81 379 VAL A C 1
ATOM 3131 O O . VAL A 1 379 ? 13.773 10.184 -40.524 1.00 85.81 379 VAL A O 1
ATOM 3134 N N . SER A 1 380 ? 14.021 8.513 -39.037 1.00 84.88 380 SER A N 1
ATOM 3135 C CA . SER A 1 380 ? 12.584 8.285 -38.899 1.00 84.88 380 SER A CA 1
ATOM 3136 C C . SER A 1 380 ? 11.861 9.559 -38.426 1.00 84.88 380 SER A C 1
ATOM 3138 O O . SER A 1 380 ? 12.256 10.133 -37.403 1.00 84.88 380 SER A O 1
ATOM 3140 N N . PRO A 1 381 ? 10.763 9.982 -39.090 1.00 84.69 381 PRO A N 1
ATOM 3141 C CA . PRO A 1 381 ? 10.001 11.172 -38.704 1.00 84.69 381 PRO A CA 1
ATOM 3142 C C . PRO A 1 381 ? 9.483 11.144 -37.262 1.00 84.69 381 PRO A C 1
ATOM 3144 O O . PRO A 1 381 ? 9.234 12.198 -36.683 1.00 84.69 381 PRO A O 1
ATOM 3147 N N . ILE A 1 382 ? 9.365 9.959 -36.649 1.00 84.31 382 ILE A N 1
ATOM 3148 C CA . ILE A 1 382 ? 8.933 9.803 -35.253 1.00 84.31 382 ILE A CA 1
ATOM 3149 C C . ILE A 1 382 ? 9.856 10.535 -34.265 1.00 84.31 382 ILE A C 1
ATOM 3151 O O . ILE A 1 382 ? 9.405 10.980 -33.214 1.00 84.31 382 ILE A O 1
ATOM 3155 N N . PHE A 1 383 ? 11.133 10.734 -34.613 1.00 86.06 383 PHE A N 1
ATOM 3156 C CA . PHE A 1 383 ? 12.066 11.491 -33.780 1.00 86.06 383 PHE A CA 1
ATOM 3157 C C . PHE A 1 383 ? 11.825 13.003 -33.823 1.00 86.06 383 PHE A C 1
ATOM 3159 O O . PHE A 1 383 ? 12.277 13.700 -32.917 1.00 86.06 383 PHE A O 1
ATOM 3166 N N . ILE A 1 384 ? 11.063 13.528 -34.791 1.00 81.81 384 ILE A N 1
ATOM 3167 C CA . ILE A 1 384 ? 10.650 14.942 -34.800 1.00 81.81 384 ILE A CA 1
ATOM 3168 C C . ILE A 1 384 ? 9.771 15.242 -33.577 1.00 81.81 384 ILE A C 1
ATOM 3170 O O . ILE A 1 384 ? 9.853 16.338 -33.021 1.00 81.81 384 ILE A O 1
ATOM 3174 N N . GLU A 1 385 ? 9.006 14.258 -33.087 1.00 77.44 385 GLU A N 1
ATOM 3175 C CA . GLU A 1 385 ? 8.191 14.399 -31.872 1.00 77.44 385 GLU A CA 1
ATOM 3176 C C . GLU A 1 385 ? 9.040 14.734 -30.636 1.00 77.44 385 GLU A C 1
ATOM 3178 O O . GLU A 1 385 ? 8.575 15.461 -29.764 1.00 77.44 385 GLU A O 1
ATOM 3183 N N . THR A 1 386 ? 10.317 14.327 -30.585 1.00 74.19 386 THR A N 1
ATOM 3184 C CA . THR A 1 386 ? 11.224 14.701 -29.477 1.00 74.19 386 THR A CA 1
ATOM 3185 C C . THR A 1 386 ? 11.398 16.212 -29.345 1.00 74.19 386 THR A C 1
ATOM 3187 O O . THR A 1 386 ? 11.602 16.730 -28.241 1.00 74.19 386 THR A O 1
ATOM 3190 N N . MET A 1 387 ? 11.292 16.931 -30.463 1.00 73.38 387 MET A N 1
ATOM 3191 C CA . MET A 1 387 ? 11.447 18.380 -30.543 1.00 73.38 387 MET A CA 1
ATOM 3192 C C . MET A 1 387 ? 10.133 19.118 -30.284 1.00 73.38 387 MET A C 1
ATOM 3194 O O . MET A 1 387 ? 10.158 20.308 -29.973 1.00 73.38 387 MET A O 1
ATOM 3198 N N . GLN A 1 388 ? 8.999 18.422 -30.355 1.00 76.50 388 GLN A N 1
ATOM 3199 C CA . GLN A 1 388 ? 7.683 18.986 -30.084 1.00 76.50 388 GLN A CA 1
ATOM 3200 C C . GLN A 1 388 ? 7.401 19.024 -28.571 1.00 76.50 388 GLN A C 1
ATOM 3202 O O . GLN A 1 388 ? 8.047 18.349 -27.764 1.00 76.50 388 GLN A O 1
ATOM 3207 N N . THR A 1 389 ? 6.459 19.877 -28.166 1.00 61.28 389 THR A N 1
ATOM 3208 C CA . THR A 1 389 ? 5.952 19.964 -26.782 1.00 61.28 389 THR A CA 1
ATOM 3209 C C . THR A 1 389 ? 4.663 19.166 -26.583 1.00 61.28 389 THR A C 1
ATOM 3211 O O . THR A 1 389 ? 4.210 18.997 -25.453 1.00 61.28 389 THR A O 1
ATOM 3214 N N . THR A 1 390 ? 4.073 18.666 -27.669 1.00 63.75 390 THR A N 1
ATOM 3215 C CA . THR A 1 390 ? 2.801 17.944 -27.690 1.00 63.75 390 THR A CA 1
ATOM 3216 C C . THR A 1 390 ? 3.031 16.466 -27.995 1.00 63.75 390 THR A C 1
ATOM 3218 O O . THR A 1 390 ? 3.639 16.141 -29.009 1.00 63.75 390 THR A O 1
ATOM 3221 N N . GLY A 1 391 ? 2.512 15.568 -27.150 1.00 72.56 391 GLY A N 1
ATOM 3222 C CA . GLY A 1 391 ? 2.618 14.114 -27.332 1.00 72.56 391 GLY A CA 1
ATOM 3223 C C . GLY A 1 391 ? 3.471 13.423 -26.267 1.00 72.56 391 GLY A C 1
ATOM 3224 O O . GLY A 1 391 ? 3.309 13.693 -25.075 1.00 72.56 391 GLY A O 1
ATOM 3225 N N . LEU A 1 392 ? 4.332 12.498 -26.700 1.00 84.62 392 LEU A N 1
ATOM 3226 C CA . LEU A 1 392 ? 5.276 11.793 -25.832 1.00 84.62 392 LEU A CA 1
ATOM 3227 C C . LEU A 1 392 ? 6.372 12.746 -25.352 1.00 84.62 392 LEU A C 1
ATOM 3229 O O . LEU A 1 392 ? 6.939 13.506 -26.135 1.00 84.62 392 LEU A O 1
ATOM 3233 N N . ASP A 1 393 ? 6.690 12.692 -24.061 1.00 89.88 393 ASP A N 1
ATOM 3234 C CA . ASP A 1 393 ? 7.791 13.476 -23.519 1.00 89.88 393 ASP A CA 1
ATOM 3235 C C . ASP A 1 393 ? 9.152 12.948 -23.992 1.00 89.88 393 ASP A C 1
ATOM 3237 O O . ASP A 1 393 ? 9.313 11.780 -24.365 1.00 89.88 393 ASP A O 1
ATOM 3241 N N . PHE A 1 394 ? 10.142 13.838 -23.963 1.00 92.81 394 PHE A N 1
ATOM 3242 C CA . PHE A 1 394 ? 11.490 13.554 -24.438 1.00 92.81 394 PHE A CA 1
ATOM 3243 C C . PHE A 1 394 ? 12.124 12.369 -23.709 1.00 92.81 394 PHE A C 1
ATOM 3245 O O . PHE A 1 394 ? 12.716 11.512 -24.363 1.00 92.81 394 PHE A O 1
ATOM 3252 N N . GLU A 1 395 ? 11.971 12.279 -22.385 1.00 94.44 395 GLU A N 1
ATOM 3253 C CA . GLU A 1 395 ? 12.520 11.163 -21.621 1.00 94.44 395 GLU A CA 1
ATOM 3254 C C . GLU A 1 395 ? 11.881 9.828 -22.009 1.00 94.44 395 GLU A C 1
ATOM 3256 O O . GLU A 1 395 ? 12.593 8.834 -22.104 1.00 94.44 395 GLU A O 1
ATOM 3261 N N . SER A 1 396 ? 10.575 9.785 -22.292 1.00 94.31 396 SER A N 1
ATOM 3262 C CA . SER A 1 396 ? 9.917 8.558 -22.765 1.00 94.31 396 SER A CA 1
ATOM 3263 C C . SER A 1 396 ? 10.434 8.111 -24.138 1.00 94.31 396 SER A C 1
ATOM 3265 O O . SER A 1 396 ? 10.739 6.932 -24.325 1.00 94.31 396 SER A O 1
ATOM 3267 N N . ILE A 1 397 ? 10.601 9.036 -25.091 1.00 94.56 397 ILE A N 1
ATOM 3268 C CA . ILE A 1 397 ? 11.163 8.709 -26.414 1.00 94.56 397 ILE A CA 1
ATOM 3269 C C . ILE A 1 397 ? 12.625 8.268 -26.282 1.00 94.56 397 ILE A C 1
ATOM 3271 O O . ILE A 1 397 ? 13.017 7.229 -26.815 1.00 94.56 397 ILE A O 1
ATOM 3275 N N . GLY A 1 398 ? 13.422 9.044 -25.548 1.00 95.19 398 GLY A N 1
ATOM 3276 C CA . GLY A 1 398 ? 14.845 8.801 -25.376 1.00 95.19 398 GLY A CA 1
ATOM 3277 C C . GLY A 1 398 ? 15.132 7.483 -24.668 1.00 95.19 398 GLY A C 1
ATOM 3278 O O . GLY A 1 398 ? 15.928 6.689 -25.168 1.00 95.19 398 GLY A O 1
ATOM 3279 N N . HIS A 1 399 ? 14.457 7.208 -23.548 1.00 96.31 399 HIS A N 1
ATOM 3280 C CA . HIS A 1 399 ? 14.616 5.941 -22.836 1.00 96.31 399 HIS A CA 1
ATOM 3281 C C . HIS A 1 399 ? 14.140 4.747 -23.664 1.00 96.31 399 HIS A C 1
ATOM 3283 O O . HIS A 1 399 ? 14.826 3.732 -23.660 1.00 96.31 399 HIS A O 1
ATOM 3289 N N . SER A 1 400 ? 13.032 4.860 -24.410 1.00 96.00 400 SER A N 1
ATOM 3290 C CA . SER A 1 400 ? 12.560 3.775 -25.282 1.00 96.00 400 SER A CA 1
ATOM 3291 C C . SER A 1 400 ? 13.574 3.439 -26.381 1.00 96.00 400 SER A C 1
ATOM 3293 O O . SER A 1 400 ? 13.924 2.275 -26.588 1.00 96.00 400 SER A O 1
ATOM 3295 N N . PHE A 1 401 ? 14.110 4.465 -27.049 1.00 95.69 401 PHE A N 1
ATOM 3296 C CA . PHE A 1 401 ? 15.102 4.282 -28.105 1.00 95.69 401 PHE A CA 1
ATOM 3297 C C . PHE A 1 401 ? 16.404 3.691 -27.564 1.00 95.69 401 PHE A C 1
ATOM 3299 O O . PHE A 1 401 ? 16.923 2.722 -28.119 1.00 95.69 401 PHE A O 1
ATOM 3306 N N . LEU A 1 402 ? 16.905 4.238 -26.452 1.00 94.81 402 LEU A N 1
ATOM 3307 C CA . LEU A 1 402 ? 18.126 3.769 -25.806 1.00 94.81 402 LEU A CA 1
ATOM 3308 C C . LEU A 1 402 ? 17.976 2.333 -25.288 1.00 94.81 402 LEU A C 1
ATOM 3310 O O . LEU A 1 402 ? 18.871 1.519 -25.499 1.00 94.81 402 LEU A O 1
ATOM 3314 N N . ALA A 1 403 ? 16.833 1.999 -24.684 1.00 94.31 403 ALA A N 1
ATOM 3315 C CA . ALA A 1 403 ? 16.484 0.638 -24.292 1.00 94.31 403 ALA A CA 1
ATOM 3316 C C . ALA A 1 403 ? 16.550 -0.329 -25.485 1.00 94.31 403 ALA A C 1
ATOM 3318 O O . ALA A 1 403 ? 17.096 -1.425 -25.362 1.00 94.31 403 ALA A O 1
ATOM 3319 N N . GLY A 1 404 ? 16.051 0.083 -26.654 1.00 92.94 404 GLY A N 1
ATOM 3320 C CA . GLY A 1 404 ? 16.178 -0.677 -27.898 1.00 92.94 404 GLY A CA 1
ATOM 3321 C C . GLY A 1 404 ? 17.628 -0.847 -28.348 1.00 92.94 404 GLY A C 1
ATOM 3322 O O . GLY A 1 404 ? 18.054 -1.963 -28.630 1.00 92.94 404 GLY A O 1
ATOM 3323 N N . LEU A 1 405 ? 18.408 0.238 -28.346 1.00 91.00 405 LEU A N 1
ATOM 3324 C CA . LEU A 1 405 ? 19.818 0.246 -28.758 1.00 91.00 405 LEU A CA 1
ATOM 3325 C C . LEU A 1 405 ? 20.720 -0.662 -27.916 1.00 91.00 405 LEU A C 1
ATOM 3327 O O . LEU A 1 405 ? 21.725 -1.156 -28.422 1.00 91.00 405 LEU A O 1
ATOM 3331 N N . ILE A 1 406 ? 20.401 -0.859 -26.635 1.00 88.12 406 ILE A N 1
ATOM 3332 C CA . ILE A 1 406 ? 21.169 -1.747 -25.747 1.00 88.12 406 ILE A CA 1
ATOM 3333 C C . ILE A 1 406 ? 20.560 -3.152 -25.631 1.00 88.12 406 ILE A C 1
ATOM 3335 O O . ILE A 1 406 ? 21.117 -4.007 -24.942 1.00 88.12 406 ILE A O 1
ATOM 3339 N N . SER A 1 407 ? 19.415 -3.403 -26.274 1.00 83.25 407 SER A N 1
ATOM 3340 C CA . SER A 1 407 ? 18.772 -4.715 -26.275 1.00 83.25 407 SER A CA 1
ATOM 3341 C C . SER A 1 407 ? 19.453 -5.642 -27.279 1.00 83.25 407 SER A C 1
ATOM 3343 O O . SER A 1 407 ? 19.392 -5.427 -28.488 1.00 83.25 407 SER A O 1
ATOM 3345 N N . ASN A 1 408 ? 20.034 -6.737 -26.792 1.00 64.56 408 ASN A N 1
ATOM 3346 C CA . ASN A 1 408 ? 20.471 -7.824 -27.660 1.00 64.56 408 ASN A CA 1
ATOM 3347 C C . ASN A 1 408 ? 19.247 -8.636 -28.093 1.00 64.56 408 ASN A C 1
ATOM 3349 O O . ASN A 1 408 ? 18.638 -9.335 -27.285 1.00 64.56 408 ASN A O 1
ATOM 3353 N N . LYS A 1 409 ? 18.898 -8.612 -29.378 1.00 48.84 409 LYS A N 1
ATOM 3354 C CA . LYS A 1 409 ? 17.805 -9.435 -29.912 1.00 48.84 409 LYS A CA 1
ATOM 3355 C C . LYS A 1 409 ? 18.235 -10.894 -30.138 1.00 48.84 409 LYS A C 1
ATOM 3357 O O . LYS A 1 409 ? 18.113 -11.413 -31.232 1.00 48.84 409 LYS A O 1
ATOM 3362 N N . TYR A 1 410 ? 18.770 -11.559 -29.119 1.00 36.34 410 TYR A N 1
ATOM 3363 C CA . TYR A 1 410 ? 19.086 -12.994 -29.132 1.00 36.34 410 TYR A CA 1
ATOM 3364 C C . TYR A 1 410 ? 18.991 -13.499 -27.691 1.00 36.34 410 TYR A C 1
ATOM 3366 O O . TYR A 1 410 ? 19.924 -13.329 -26.921 1.00 36.34 410 TYR A O 1
ATOM 3374 N N . GLU A 1 411 ? 17.798 -13.916 -27.258 1.00 35.50 411 GLU A N 1
ATOM 3375 C CA . GLU A 1 411 ? 17.574 -15.320 -26.866 1.00 35.50 411 GLU A CA 1
ATOM 3376 C C . GLU A 1 411 ? 16.100 -15.769 -26.995 1.00 35.50 411 GLU A C 1
ATOM 3378 O O . GLU A 1 411 ? 15.640 -16.682 -26.323 1.00 35.50 411 GLU A O 1
ATOM 3383 N N . LYS A 1 412 ? 15.326 -15.201 -27.925 1.00 33.28 412 LYS A N 1
ATOM 3384 C CA . LYS A 1 412 ? 13.950 -15.679 -28.190 1.00 33.28 412 LYS A CA 1
ATOM 3385 C C . LYS A 1 412 ? 13.841 -17.127 -28.713 1.00 33.28 412 LYS A C 1
ATOM 3387 O O . LYS A 1 412 ? 12.734 -17.597 -28.928 1.00 33.28 412 LYS A O 1
ATOM 3392 N N . LYS A 1 413 ? 14.954 -17.833 -28.958 1.00 29.31 413 LYS A N 1
ATOM 3393 C CA . LYS A 1 413 ? 14.951 -19.189 -29.542 1.00 29.31 413 LYS A CA 1
ATOM 3394 C C . LYS A 1 413 ? 14.938 -20.340 -28.527 1.00 29.31 413 LYS A C 1
ATOM 3396 O O . LYS A 1 413 ? 14.726 -21.471 -28.956 1.00 29.31 413 LYS A O 1
ATOM 3401 N N . GLU A 1 414 ? 15.139 -20.099 -27.231 1.00 28.88 414 GLU A N 1
ATOM 3402 C CA . GLU A 1 414 ? 15.123 -21.185 -26.227 1.00 28.88 414 GLU A CA 1
ATOM 3403 C C . GLU A 1 414 ? 13.794 -21.311 -25.467 1.00 28.88 414 GLU A C 1
ATOM 3405 O O . GLU A 1 414 ? 13.462 -22.397 -24.999 1.00 28.88 414 GLU A O 1
ATOM 3410 N N . GLU A 1 415 ? 12.963 -20.266 -25.433 1.00 32.03 415 GLU A N 1
ATOM 3411 C CA . GLU A 1 415 ? 11.682 -20.300 -24.707 1.00 32.03 415 GLU A CA 1
ATOM 3412 C C . GLU A 1 415 ? 10.576 -21.100 -25.425 1.00 32.03 415 GLU A C 1
ATOM 3414 O O . GLU A 1 415 ? 9.673 -21.616 -24.771 1.00 32.03 415 GLU A O 1
ATOM 3419 N N . GLU A 1 416 ? 10.667 -21.307 -26.745 1.00 31.72 416 GLU A N 1
ATOM 3420 C CA . GLU A 1 416 ? 9.724 -22.169 -27.488 1.00 31.72 416 GLU A CA 1
ATOM 3421 C C . GLU A 1 416 ? 10.031 -23.675 -27.363 1.00 31.72 416 GLU A C 1
ATOM 3423 O O . GLU A 1 416 ? 9.264 -24.495 -27.860 1.00 31.72 416 GLU A O 1
ATOM 3428 N N . LYS A 1 417 ? 11.118 -24.070 -26.680 1.00 28.64 417 LYS A N 1
ATOM 3429 C CA . LYS A 1 417 ? 11.472 -25.488 -26.466 1.00 28.64 417 LYS A CA 1
ATOM 3430 C C . LYS A 1 417 ? 11.193 -26.023 -25.060 1.00 28.64 417 LYS A C 1
ATOM 3432 O O . LYS A 1 417 ? 11.349 -27.220 -24.852 1.00 28.64 417 LYS A O 1
ATOM 3437 N N . ILE A 1 418 ? 10.780 -25.178 -24.113 1.00 32.00 418 ILE A N 1
ATOM 3438 C CA . ILE A 1 418 ? 10.526 -25.596 -22.718 1.00 32.00 418 ILE A CA 1
ATOM 3439 C C . ILE A 1 418 ? 9.025 -25.834 -22.447 1.00 32.00 418 ILE A C 1
ATOM 3441 O O . ILE A 1 418 ? 8.675 -26.453 -21.451 1.00 32.00 418 ILE A O 1
ATOM 3445 N N . ASN A 1 419 ? 8.140 -25.452 -23.374 1.00 30.25 419 ASN A N 1
ATOM 3446 C CA . ASN A 1 419 ? 6.709 -25.782 -23.325 1.00 30.25 419 ASN A CA 1
ATOM 3447 C C . ASN A 1 419 ? 6.319 -26.787 -24.425 1.00 30.25 419 ASN A C 1
ATOM 3449 O O . ASN A 1 419 ? 5.454 -26.499 -25.254 1.00 30.25 419 ASN A O 1
ATOM 3453 N N . GLY A 1 420 ? 6.994 -27.939 -24.432 1.00 29.53 420 GLY A N 1
ATOM 3454 C CA . GLY A 1 420 ? 6.575 -29.155 -25.135 1.00 29.53 420 GLY A CA 1
ATOM 3455 C C . GLY A 1 420 ? 6.119 -30.207 -24.141 1.00 29.53 420 GLY A C 1
ATOM 3456 O O . GLY A 1 420 ? 6.874 -30.419 -23.166 1.00 29.53 420 GLY A O 1
#

Foldseek 3Di:
DCAPQPQQVVVLVVLVCLLVVVDDLVRLLVVLVVVVVPNHDPVVVVLSVCCVVVASVVPHDSVVNNVCCLPPAAAQALPPRPRSARWDQDACVQAVQPHHHLVPPLVVDDVSDSGHTHHSVVSVVRVCVQVQWAWAWAFDQDPNDTDIDIWTKAKDFPDDPVVSSVLRVVLNVCRVPPDHPFDSVLVSVVCVLVVDLDDDLRRQQGTKMWIWDGDVPDHIDIDIDGQDSLLSVCSNPPCVVFLVPQPPVVLSRVLSVCNRVVHQLLVSLLVVLVVLLDPVCVVPDASALVNSLSSLLSNVLSVQSVPPDPRPVLSVVLNVLLVVLLQVLQVLQVVCVVVVNNVVVSVLLVQLSVCLVVVVLPSNVVSQCVSCVVVVHDRDCSSVVCVDPDGDHVSSSSSSNSSSNRHDPPDPPCVVPVPD

pLDDT: mean 83.88, std 12.97, range [28.64, 96.94]

Secondary structure (DSSP, 8-state):
-IIIIIHHHHHHHHHHHHHTT-S-HHHHHHHHHHHHHS---HHHHHHHHHIIIIIGGGT--HHHHHHHIIIII-B--TTT--SSB-EEE--TTT-GGG---TTT-GGGSGGG----EEEHHHHHHHHHHHHH-EEEEEEEEETTEEEEEEEEEEEE-SS-HHHHHHHHHHHHHHHHHS-TTS-HHHHHHHHHHHH-TT--HHHHHT-EEEEEE--TTS--EEEEEE--HHHHHHHHHTGGGTGGG---HHHHHHHHHHHHTT--THHHHHHHHHHHHSTTGGGTS---HHHHHHHHHHHHHHHHHTS-SSHHHHHHHHHHHHHHHHHHHHHHHHHHHHTT-THHHHHHHHHHHHHHHHT-HHHHHHHHHHHHHHHT-PPPGGGGGGG-SSSS-HHHHHHHHHHHHT-----TTTGGGS--

Sequence (420 aa):
MYRDYVSNIVETGFINGIMKNEYSIEQIKEYIENAKESNITQEMEKIYSKIEKDYIGRSKTIEDIQKYLKEKVIKSCSMCENEIGLTTNYSEGNFVPLAISSDNARNFFWNQNVKMPICDVCKLILFCIPAGMTTITKTIKENGEYREKQVLSFVNFDTKVDMLYKTNINFGNKSRYENKNENPYSELILDIVEQDKQVSIWQLDNIFVVELEAEYGAYSRIEYFNIKRYISLFFKDYAKKTLSKIWDYRYKLQIVDYIMKNKDIKYIINDRLRAEMSKEEAKGAKKNGYNSFLATQIRMILNILKKEGNEVENIKKNDDKLYVIYNLGVQIHEELKSKGEDNKLDGYTYKMLNSIKAGNKKEFMDIVIRLHMAMGKDVSPIFIETMQTTGLDFESIGHSFLAGLISNKYEKKEEEKING

Radius of gyration: 32.75 Å; chains: 1; bounding box: 74×53×94 Å